Protein AF-0000000067833254 (afdb_homodimer)

InterPro domains:
  IPR017791 Urea amidolyase associated protein 2 [TIGR03424] (8-202)
  IPR018959 Domain of unknown function DUF1989 [PF09347] (12-177)

Foldseek 3Di:
DPLDKDWPDKDKFFFQAKDKDKAAAFKKKKKFQAAALWKKWKWKAFDVHRLKTFDQVLQCVVVVHQWDAAQGFTATPVGDGFKGWHHWPQGTWGQPPFWFDQVVCCVVPNDVSNPPRTLLVNQQVVCVVVVDHSVSDDGTIIPQWDWDADPVGDTDGATGRTHRGTMIMIHGNHIMMMIIRRGNDLPHNSRPSDRGMMMMIMIGRD/DPLDKDWPDKDKFFFQAKDKDKAAAFKKKKKFQAAALWKKWKWKAFPVHRLKTFDQVLQCVVVVHQWDAAQGFGATPVGDGFKGWHHWPQGTWGQPPFWFDQVVCCVVPNDVSNPPRTLLVNQQVVCVVVVDHSVSDDGTIIGQWDWDADPVGDTDGATGRTHRGTMIMIHGNHIMMMIIRRGNDLPHNSRPSDRGMMMMIMIGRD

Sequence (412 aa):
MTDTVTTLFDAIVPAQAPFSTLVRAGHTIRIEDSHGCQAVDTLFYRADDLGERYSSQDTVRAQGAAYVTTGTRVMSNEGRVMLTVTADSCGRHDTSAGACSCESNTVRFGHATKYLHACRENFALEVAKYGLSKRDIVPNINFFMNVPIEQDGGLAIVDGVSSPGDYVELRAEMDVICVISNCPQINNPCNGFNPTPIRVTVRGEAMTDTVTTLFDAIVPAQAPFSTLVRAGHTIRIEDSHGCQAVDTLFYRADDLGERYSSQDTVRAQGAAYVTTGTRVMSNEGRVMLTVTADSCGRHDTSAGACSCESNTVRFGHATKYLHACRENFALEVAKYGLSKRDIVPNINFFMNVPIEQDGGLAIVDGVSSPGDYVELRAEMDVICVISNCPQINNPCNGFNPTPIRVTVRGEA

Structure (mmCIF, N/CA/C/O backbone):
data_AF-0000000067833254-model_v1
#
loop_
_entity.id
_entity.type
_entity.pdbx_description
1 polymer 'DUF1989 domain-containing protein'
#
loop_
_atom_site.group_PDB
_atom_site.id
_atom_site.type_symbol
_atom_site.label_atom_id
_atom_site.label_alt_id
_atom_site.label_comp_id
_atom_site.label_asym_id
_atom_site.label_entity_id
_atom_site.label_seq_id
_atom_site.pdbx_PDB_ins_code
_atom_site.Cartn_x
_atom_site.Cartn_y
_atom_site.Cartn_z
_atom_site.occupancy
_atom_site.B_iso_or_equiv
_atom_site.auth_seq_id
_atom_site.auth_comp_id
_atom_site.auth_asym_id
_atom_site.auth_atom_id
_atom_site.pdbx_PDB_model_num
ATOM 1 N N . MET A 1 1 ? 21.641 36.625 7.879 1 38.12 1 MET A N 1
ATOM 2 C CA . MET A 1 1 ? 20.25 36.812 7.492 1 38.12 1 MET A CA 1
ATOM 3 C C . MET A 1 1 ? 19.344 35.781 8.156 1 38.12 1 MET A C 1
ATOM 5 O O . MET A 1 1 ? 19.516 34.562 7.965 1 38.12 1 MET A O 1
ATOM 9 N N . THR A 1 2 ? 18.875 36 9.289 1 45.88 2 THR A N 1
ATOM 10 C CA . THR A 1 2 ? 18.094 35.062 10.109 1 45.88 2 THR A CA 1
ATOM 11 C C . THR A 1 2 ? 16.938 34.469 9.312 1 45.88 2 THR A C 1
ATOM 13 O O . THR A 1 2 ? 16.094 35.219 8.805 1 45.88 2 THR A O 1
ATOM 16 N N . ASP A 1 3 ? 17.141 33.531 8.461 1 54.16 3 ASP A N 1
ATOM 17 C CA . ASP A 1 3 ? 16.109 32.875 7.641 1 54.16 3 ASP A CA 1
ATOM 18 C C . ASP A 1 3 ? 14.812 32.719 8.422 1 54.16 3 ASP A C 1
ATOM 20 O O . ASP A 1 3 ? 14.742 31.938 9.375 1 54.16 3 ASP A O 1
ATOM 24 N N . THR A 1 4 ? 14.008 33.844 8.625 1 73.38 4 THR A N 1
ATOM 25 C CA . THR A 1 4 ? 12.781 33.875 9.414 1 73.38 4 THR A CA 1
ATOM 26 C C . THR A 1 4 ? 11.727 32.938 8.828 1 73.38 4 THR A C 1
ATOM 28 O O . THR A 1 4 ? 11.352 33.094 7.66 1 73.38 4 THR A O 1
ATOM 31 N N . VAL A 1 5 ? 11.414 31.875 9.43 1 79.88 5 VAL A N 1
ATOM 32 C CA . VAL A 1 5 ? 10.344 30.953 9.07 1 79.88 5 VAL A CA 1
ATOM 33 C C . VAL A 1 5 ? 8.984 31.609 9.312 1 79.88 5 VAL A C 1
ATOM 35 O O . VAL A 1 5 ? 8.727 32.125 10.398 1 79.88 5 VAL A O 1
ATOM 38 N N . THR A 1 6 ? 8.227 31.875 8.18 1 88.19 6 THR A N 1
ATOM 39 C CA . THR A 1 6 ? 6.898 32.469 8.289 1 88.19 6 THR A CA 1
ATOM 40 C C . THR A 1 6 ? 5.824 31.438 7.902 1 88.19 6 THR A C 1
ATOM 42 O O . THR A 1 6 ? 6.098 30.5 7.16 1 88.19 6 THR A O 1
ATOM 45 N N . THR A 1 7 ? 4.695 31.703 8.477 1 90.5 7 THR A N 1
ATOM 46 C CA . THR A 1 7 ? 3.539 30.906 8.078 1 90.5 7 THR A CA 1
ATOM 47 C C . THR A 1 7 ? 3.031 31.344 6.707 1 90.5 7 THR A C 1
ATOM 49 O O . THR A 1 7 ? 2.691 32.5 6.508 1 90.5 7 THR A O 1
ATOM 52 N N . LEU A 1 8 ? 3.008 30.484 5.805 1 89.69 8 LEU A N 1
ATOM 53 C CA . LEU A 1 8 ? 2.607 30.766 4.434 1 89.69 8 LEU A CA 1
ATOM 54 C C . LEU A 1 8 ? 1.142 30.406 4.207 1 89.69 8 LEU A C 1
ATOM 56 O O . LEU A 1 8 ? 0.483 30.984 3.34 1 89.69 8 LEU A O 1
ATOM 60 N N . PHE A 1 9 ? 0.719 29.484 4.934 1 89.69 9 PHE A N 1
ATOM 61 C CA . PHE A 1 9 ? -0.631 28.953 4.797 1 89.69 9 PHE A CA 1
ATOM 62 C C . PHE A 1 9 ? -1.157 28.453 6.133 1 89.69 9 PHE A C 1
ATOM 64 O O . PHE A 1 9 ? -0.408 27.875 6.926 1 89.69 9 PHE A O 1
ATOM 71 N N . ASP A 1 10 ? -2.434 28.75 6.551 1 96.38 10 ASP A N 1
ATOM 72 C CA . ASP A 1 10 ? -3.107 28.344 7.777 1 96.38 10 ASP A CA 1
ATOM 73 C C . ASP A 1 10 ? -4.594 28.094 7.531 1 96.38 10 ASP A C 1
ATOM 75 O O . ASP A 1 10 ? -5.348 29.031 7.258 1 96.38 10 ASP A O 1
ATOM 79 N N . ALA A 1 11 ? -5 26.875 7.617 1 97.25 11 ALA A N 1
ATOM 80 C CA . ALA A 1 11 ? -6.383 26.547 7.273 1 97.25 11 ALA A CA 1
ATOM 81 C C . ALA A 1 11 ? -6.977 25.562 8.273 1 97.25 11 ALA A C 1
ATOM 83 O O . ALA A 1 11 ? -6.277 24.672 8.773 1 97.25 11 ALA A O 1
ATOM 84 N N . ILE A 1 12 ? -8.242 25.719 8.562 1 98.12 12 ILE A N 1
ATOM 85 C CA . ILE A 1 12 ? -9.031 24.703 9.234 1 98.12 12 ILE A CA 1
ATOM 86 C C . ILE A 1 12 ? -9.711 23.812 8.195 1 98.12 12 ILE A C 1
ATOM 88 O O . ILE A 1 12 ? -10.383 24.312 7.285 1 98.12 12 ILE A O 1
ATOM 92 N N . VAL A 1 13 ? -9.438 22.578 8.227 1 97.69 13 VAL A N 1
ATOM 93 C CA . VAL A 1 13 ? -10.125 21.609 7.379 1 97.69 13 VAL A CA 1
ATOM 94 C C . VAL A 1 13 ? -11.312 21.016 8.133 1 97.69 13 VAL A C 1
ATOM 96 O O . VAL A 1 13 ? -11.133 20.328 9.141 1 97.69 13 VAL A O 1
ATOM 99 N N . PRO A 1 14 ? -12.555 21.266 7.699 1 96.5 14 PRO A N 1
ATOM 100 C CA . PRO A 1 14 ? -13.719 20.75 8.422 1 96.5 14 PRO A CA 1
ATOM 101 C C . PRO A 1 14 ? -13.727 19.234 8.516 1 96.5 14 PRO A C 1
ATOM 103 O O . PRO A 1 14 ? -13.078 18.547 7.715 1 96.5 14 PRO A O 1
ATOM 106 N N . ALA A 1 15 ? -14.484 18.781 9.539 1 93.5 15 ALA A N 1
ATOM 107 C CA . ALA A 1 15 ? -14.727 17.344 9.609 1 93.5 15 ALA A CA 1
ATOM 108 C C . ALA A 1 15 ? -15.289 16.812 8.289 1 93.5 15 ALA A C 1
ATOM 110 O O . ALA A 1 15 ? -16.109 17.469 7.656 1 93.5 15 ALA A O 1
ATOM 111 N N . GLN A 1 16 ? -14.75 15.633 7.867 1 91.88 16 GLN A N 1
ATOM 112 C CA . GLN A 1 16 ? -15.281 14.852 6.754 1 91.88 16 GLN A CA 1
ATOM 113 C C . GLN A 1 16 ? -14.945 15.5 5.414 1 91.88 16 GLN A C 1
ATOM 115 O O . GLN A 1 16 ? -15.383 15.023 4.363 1 91.88 16 GLN A O 1
ATOM 120 N N . ALA A 1 17 ? -14.18 16.531 5.406 1 94.81 17 ALA A N 1
ATOM 121 C CA . ALA A 1 17 ? -13.961 17.297 4.184 1 94.81 17 ALA A CA 1
ATOM 122 C C . ALA A 1 17 ? -12.648 16.906 3.518 1 94.81 17 ALA A C 1
ATOM 124 O O . ALA A 1 17 ? -11.672 16.578 4.199 1 94.81 17 ALA A O 1
ATOM 125 N N . PRO A 1 18 ? -12.625 16.922 2.195 1 96.75 18 PRO A N 1
ATOM 126 C CA . PRO A 1 18 ? -11.352 16.844 1.469 1 96.75 18 PRO A CA 1
ATOM 127 C C . PRO A 1 18 ? -10.562 18.141 1.517 1 96.75 18 PRO A C 1
ATOM 129 O O . PRO A 1 18 ? -11.148 19.219 1.713 1 96.75 18 PRO A O 1
ATOM 132 N N . PHE A 1 19 ? -9.305 18.094 1.378 1 97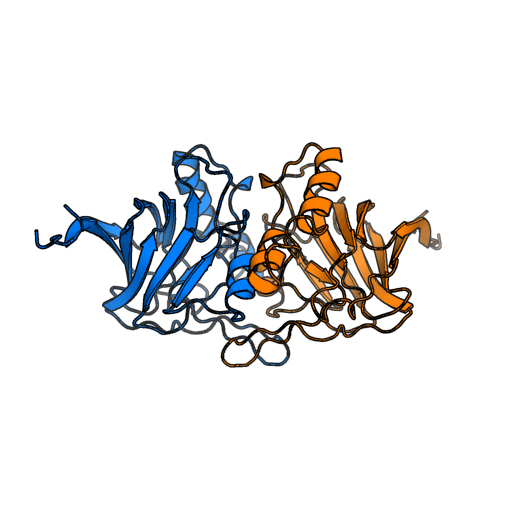.62 19 PHE A N 1
ATOM 133 C CA . PHE A 1 19 ? -8.414 19.25 1.37 1 97.62 19 PHE A CA 1
ATOM 134 C C . PHE A 1 19 ? -7.129 18.938 0.622 1 97.62 19 PHE A C 1
ATOM 136 O O . PHE A 1 19 ? -6.664 17.797 0.619 1 97.62 19 PHE A O 1
ATOM 143 N N . SER A 1 20 ? -6.566 19.938 -0.093 1 98.62 20 SER A N 1
ATOM 144 C CA . SER A 1 20 ? -5.242 19.766 -0.687 1 98.62 20 SER A CA 1
ATOM 145 C C . SER A 1 20 ? -4.492 21.094 -0.736 1 98.62 20 SER A C 1
ATOM 147 O O . SER A 1 20 ? -5.105 22.172 -0.733 1 98.62 20 SER A O 1
ATOM 149 N N . THR A 1 21 ? -3.23 21.047 -0.722 1 98.44 21 THR A N 1
ATOM 150 C CA . THR A 1 21 ? -2.395 22.234 -0.842 1 98.44 21 THR A CA 1
ATOM 151 C C . THR A 1 21 ? -1.028 21.875 -1.422 1 98.44 21 THR A C 1
ATOM 153 O O . THR A 1 21 ? -0.592 20.734 -1.335 1 98.44 21 THR A O 1
ATOM 156 N N . LEU A 1 22 ? -0.414 22.828 -2.023 1 98.19 22 LEU A N 1
ATOM 157 C CA . LEU A 1 22 ? 0.976 22.719 -2.455 1 98.19 22 LEU A CA 1
ATOM 158 C C . LEU A 1 22 ? 1.927 22.984 -1.292 1 98.19 22 LEU A C 1
ATOM 160 O O . LEU A 1 22 ? 1.729 23.922 -0.52 1 98.19 22 LEU A O 1
ATOM 164 N N . VAL A 1 23 ? 2.881 22.125 -1.097 1 98.44 23 VAL A N 1
ATOM 165 C CA . VAL A 1 23 ? 3.99 22.328 -0.172 1 98.44 23 VAL A CA 1
ATOM 166 C C . VAL A 1 23 ? 5.309 22.375 -0.945 1 98.44 23 VAL A C 1
ATOM 168 O O . VAL A 1 23 ? 5.746 21.359 -1.49 1 98.44 23 VAL A O 1
ATOM 171 N N . ARG A 1 24 ? 5.977 23.453 -0.924 1 97.94 24 ARG A N 1
ATOM 172 C CA . ARG A 1 24 ? 7.199 23.625 -1.702 1 97.94 24 ARG A CA 1
ATOM 173 C C . ARG A 1 24 ? 8.391 23 -0.992 1 97.94 24 ARG A C 1
ATOM 175 O O . ARG A 1 24 ? 8.414 22.906 0.237 1 97.94 24 ARG A O 1
ATOM 182 N N . ALA A 1 25 ? 9.344 22.609 -1.842 1 98.31 25 ALA A N 1
ATOM 183 C CA . ALA A 1 25 ? 10.586 22.078 -1.285 1 98.31 25 ALA A CA 1
ATOM 184 C C . ALA A 1 25 ? 11.164 23.016 -0.234 1 98.31 25 ALA A C 1
ATOM 186 O O . ALA A 1 25 ? 11.219 24.234 -0.443 1 98.31 25 ALA A O 1
ATOM 187 N N . GLY A 1 26 ? 11.508 22.438 0.855 1 97.94 26 GLY A N 1
ATOM 188 C CA . GLY A 1 26 ? 12.078 23.234 1.934 1 97.94 26 GLY A CA 1
ATOM 189 C C . GLY A 1 26 ? 11.047 23.719 2.928 1 97.94 26 GLY A C 1
ATOM 190 O O . GLY A 1 26 ? 11.391 24.125 4.039 1 97.94 26 GLY A O 1
ATOM 191 N N . HIS A 1 27 ? 9.758 23.797 2.588 1 98.25 27 HIS A N 1
ATOM 192 C CA . HIS A 1 27 ? 8.695 24.203 3.494 1 98.25 27 HIS A CA 1
ATOM 193 C C . HIS A 1 27 ? 8.25 23.047 4.387 1 98.25 27 HIS A C 1
ATOM 195 O O . HIS A 1 27 ? 8.5 21.891 4.074 1 98.25 27 HIS A O 1
ATOM 201 N N . THR A 1 28 ? 7.691 23.344 5.527 1 98.56 28 THR A N 1
ATOM 202 C CA . THR A 1 28 ? 7.184 22.375 6.484 1 98.56 28 THR A CA 1
ATOM 203 C C . THR A 1 28 ? 5.664 22.453 6.586 1 98.56 28 THR A C 1
ATOM 205 O O . THR A 1 28 ? 5.105 23.531 6.777 1 98.56 28 THR A O 1
ATOM 208 N N . ILE A 1 29 ? 5.027 21.375 6.402 1 98.75 29 ILE A N 1
ATOM 209 C CA . ILE A 1 29 ? 3.594 21.281 6.648 1 98.75 29 ILE A CA 1
ATOM 210 C C . ILE A 1 29 ? 3.348 20.672 8.023 1 98.75 29 ILE A C 1
ATOM 212 O O . ILE A 1 29 ? 4.023 19.719 8.422 1 98.75 29 ILE A O 1
ATOM 216 N N . ARG A 1 30 ? 2.432 21.25 8.781 1 98.69 30 ARG A N 1
ATOM 217 C CA . ARG A 1 30 ? 1.967 20.719 10.055 1 98.69 30 ARG A CA 1
ATOM 218 C C . ARG A 1 30 ? 0.499 20.312 9.977 1 98.69 30 ARG A C 1
ATOM 220 O O . ARG A 1 30 ? -0.34 21.094 9.508 1 98.69 30 ARG A O 1
ATOM 227 N N . ILE A 1 31 ? 0.215 19.141 10.273 1 98.69 31 ILE A N 1
ATOM 228 C CA . ILE A 1 31 ? -1.146 18.641 10.461 1 98.69 31 ILE A CA 1
ATOM 229 C C . ILE A 1 31 ? -1.436 18.5 11.953 1 98.69 31 ILE A C 1
ATOM 231 O O . ILE A 1 31 ? -0.764 17.734 12.648 1 98.69 31 ILE A O 1
ATOM 235 N N . GLU A 1 32 ? -2.402 19.188 12.43 1 98.31 32 GLU A N 1
ATOM 236 C CA . GLU A 1 32 ? -2.725 19.219 13.852 1 98.31 32 GLU A CA 1
ATOM 237 C C . GLU A 1 32 ? -4.125 18.672 14.125 1 98.31 32 GLU A C 1
ATOM 239 O O . GLU A 1 32 ? -5.094 19.109 13.492 1 98.31 32 GLU A O 1
ATOM 244 N N . ASP A 1 33 ? -4.219 17.719 14.961 1 96.81 33 ASP A N 1
ATOM 245 C CA . ASP A 1 33 ? -5.504 17.234 15.453 1 96.81 33 ASP A CA 1
ATOM 246 C C . ASP A 1 33 ? -6.035 18.125 16.562 1 96.81 33 ASP A C 1
ATOM 248 O O . ASP A 1 33 ? -5.715 17.922 17.734 1 96.81 33 ASP A O 1
ATOM 252 N N . SER A 1 34 ? -6.957 18.953 16.234 1 96.25 34 SER A N 1
ATOM 253 C CA . SER A 1 34 ? -7.371 20.062 17.109 1 96.25 34 SER A CA 1
ATOM 254 C C . SER A 1 34 ? -8.18 19.547 18.297 1 96.25 34 SER A C 1
ATOM 256 O O . SER A 1 34 ? -8.117 20.109 19.391 1 96.25 34 SER A O 1
ATOM 258 N N . HIS A 1 35 ? -8.844 18.422 18.156 1 94.44 35 HIS A N 1
ATOM 259 C CA . HIS A 1 35 ? -9.797 18 19.172 1 94.44 35 HIS A CA 1
ATOM 260 C C . HIS A 1 35 ? -9.477 16.594 19.688 1 94.44 35 HIS A C 1
ATOM 262 O O . HIS A 1 35 ? -10.133 16.109 20.609 1 94.44 35 HIS A O 1
ATOM 268 N N . GLY A 1 36 ? -8.531 15.992 19.125 1 92.56 36 GLY A N 1
ATOM 269 C CA . GLY A 1 36 ? -8.125 14.664 19.562 1 92.56 36 GLY A CA 1
ATOM 270 C C . GLY A 1 36 ? -8.891 13.547 18.875 1 92.56 36 GLY A C 1
ATOM 271 O O . GLY A 1 36 ? -10.07 13.703 18.547 1 92.56 36 GLY A O 1
ATOM 272 N N . CYS A 1 37 ? -8.18 12.445 18.594 1 90.62 37 CYS A N 1
ATOM 273 C CA . CYS A 1 37 ? -8.719 11.188 18.094 1 90.62 37 CYS A CA 1
ATOM 274 C C . CYS A 1 37 ? -9.258 11.352 16.688 1 90.62 37 CYS A C 1
ATOM 276 O O . CYS A 1 37 ? -10.203 10.656 16.297 1 90.62 37 CYS A O 1
ATOM 278 N N . GLN A 1 38 ? -8.828 12.328 15.875 1 92.75 38 GLN A N 1
ATOM 279 C CA . GLN A 1 38 ? -9.227 12.508 14.484 1 92.75 38 GLN A CA 1
ATOM 280 C C . GLN A 1 38 ? -8.211 11.891 13.531 1 92.75 38 GLN A C 1
ATOM 282 O O . GLN A 1 38 ? -7.078 12.375 13.43 1 92.75 38 GLN A O 1
ATOM 287 N N . ALA A 1 39 ? -8.633 10.828 12.867 1 93.5 39 ALA A N 1
ATOM 288 C CA . ALA A 1 39 ? -7.777 10.25 11.836 1 93.5 39 ALA A CA 1
ATOM 289 C C . ALA A 1 39 ? -7.738 11.133 10.594 1 93.5 39 ALA A C 1
ATOM 291 O O . ALA A 1 39 ? -8.773 11.641 10.156 1 93.5 39 ALA A O 1
ATOM 292 N N . VAL A 1 40 ? -6.551 11.305 10.047 1 96 40 VAL A N 1
ATOM 293 C CA . VAL A 1 40 ? -6.352 12.141 8.867 1 96 40 VAL A CA 1
ATOM 294 C C . VAL A 1 40 ? -5.664 11.328 7.77 1 96 40 VAL A C 1
ATOM 296 O O . VAL A 1 40 ? -4.453 11.109 7.82 1 96 40 VAL A O 1
ATOM 299 N N . ASP A 1 41 ? -6.457 10.883 6.762 1 96.62 41 ASP A N 1
ATOM 300 C CA . ASP A 1 41 ? -5.902 10.164 5.617 1 96.62 41 ASP A CA 1
ATOM 301 C C . ASP A 1 41 ? -5.172 11.117 4.676 1 96.62 41 ASP A C 1
ATOM 303 O O . ASP A 1 41 ? -5.719 12.148 4.285 1 96.62 41 ASP A O 1
ATOM 307 N N . THR A 1 42 ? -3.939 10.727 4.258 1 98.31 42 THR A N 1
ATOM 308 C CA . THR A 1 42 ? -3.125 11.703 3.543 1 98.31 42 THR A CA 1
ATOM 309 C C . THR A 1 42 ? -2.371 11.039 2.395 1 98.31 42 THR A C 1
ATOM 311 O O . THR A 1 42 ? -1.812 9.953 2.555 1 98.31 42 THR A O 1
ATOM 314 N N . LEU A 1 43 ? -2.375 11.656 1.287 1 98.31 43 LEU A N 1
ATOM 315 C CA . LEU A 1 43 ? -1.616 11.289 0.095 1 98.31 43 LEU A CA 1
ATOM 316 C C . LEU A 1 43 ? -0.653 12.406 -0.297 1 98.31 43 LEU A C 1
ATOM 318 O O . LEU A 1 43 ? -0.913 13.578 -0.024 1 98.31 43 LEU A O 1
ATOM 322 N N . PHE A 1 44 ? 0.428 12.039 -0.975 1 98.81 44 PHE A N 1
ATOM 323 C CA . PHE A 1 44 ? 1.394 13 -1.496 1 98.81 44 PHE A CA 1
ATOM 324 C C . PHE A 1 44 ? 1.734 12.695 -2.949 1 98.81 44 PHE A C 1
ATOM 326 O O . PHE A 1 44 ? 1.969 11.539 -3.305 1 98.81 44 PHE A O 1
ATOM 333 N N . TYR A 1 45 ? 1.736 13.703 -3.764 1 98.62 45 TYR A N 1
ATOM 334 C CA . TYR A 1 45 ? 2.139 13.641 -5.164 1 98.62 45 TYR A CA 1
ATOM 335 C C . TYR A 1 45 ? 3.225 14.672 -5.461 1 98.62 45 TYR A C 1
ATOM 337 O O . TYR A 1 45 ? 3.176 15.797 -4.961 1 98.62 45 TYR A O 1
ATOM 345 N N . ARG A 1 46 ? 4.164 14.25 -6.27 1 98.62 46 ARG A N 1
ATOM 346 C CA . ARG A 1 46 ? 5.078 15.281 -6.758 1 98.62 46 ARG A CA 1
ATOM 347 C C . ARG A 1 46 ? 4.332 16.328 -7.574 1 98.62 46 ARG A C 1
ATOM 349 O O . ARG A 1 46 ? 3.523 15.992 -8.438 1 98.62 46 ARG A O 1
ATOM 356 N N . ALA A 1 47 ? 4.625 17.562 -7.367 1 98.44 47 ALA A N 1
ATOM 357 C CA . ALA A 1 47 ? 3.805 18.641 -7.906 1 98.44 47 ALA A CA 1
ATOM 358 C C . ALA A 1 47 ? 3.969 18.766 -9.422 1 98.44 47 ALA A C 1
ATOM 360 O O . ALA A 1 47 ? 3.006 19.047 -10.133 1 98.44 47 ALA A O 1
ATOM 361 N N . ASP A 1 48 ? 5.164 18.578 -9.977 1 97.75 48 ASP A N 1
ATOM 362 C CA . ASP A 1 48 ? 5.395 18.812 -11.398 1 97.75 48 ASP A CA 1
ATOM 363 C C . ASP A 1 48 ? 5.305 17.516 -12.195 1 97.75 48 ASP A C 1
ATOM 365 O O . ASP A 1 48 ? 5.5 17.516 -13.414 1 97.75 48 ASP A O 1
ATOM 369 N N . ASP A 1 49 ? 5.105 16.422 -11.594 1 97.25 49 ASP A N 1
ATOM 370 C CA . ASP A 1 49 ? 4.867 15.109 -12.188 1 97.25 49 ASP A CA 1
ATOM 371 C C . ASP A 1 49 ? 4.023 14.234 -11.258 1 97.25 49 ASP A C 1
ATOM 373 O O . ASP A 1 49 ? 4.566 13.453 -10.477 1 97.25 49 ASP A O 1
ATOM 377 N N . LEU A 1 50 ? 2.766 14.211 -11.477 1 96.56 50 LEU A N 1
ATOM 378 C CA . LEU A 1 50 ? 1.832 13.617 -10.523 1 96.56 50 LEU A CA 1
ATOM 379 C C . LEU A 1 50 ? 1.87 12.094 -10.609 1 96.56 50 LEU A C 1
ATOM 381 O O . LEU A 1 50 ? 1.236 11.406 -9.805 1 96.56 50 LEU A O 1
ATOM 385 N N . GLY A 1 51 ? 2.652 11.602 -11.562 1 94.31 51 GLY A N 1
ATOM 386 C CA . GLY A 1 51 ? 2.893 10.172 -11.625 1 94.31 51 GLY A CA 1
ATOM 387 C C . GLY A 1 51 ? 3.814 9.68 -10.523 1 94.31 51 GLY A C 1
ATOM 388 O O . GLY A 1 51 ? 3.812 8.492 -10.195 1 94.31 51 GLY A O 1
ATOM 389 N N . GLU A 1 52 ? 4.68 10.5 -10.023 1 96.31 52 GLU A N 1
ATOM 390 C CA . GLU A 1 52 ? 5.488 10.18 -8.852 1 96.31 52 GLU A CA 1
ATOM 391 C C . GLU A 1 52 ? 4.746 10.523 -7.562 1 96.31 52 GLU A C 1
ATOM 393 O O . GLU A 1 52 ? 4.375 11.68 -7.344 1 96.31 52 GLU A O 1
ATOM 398 N N . ARG A 1 53 ? 4.512 9.523 -6.762 1 97.75 53 ARG A N 1
ATOM 399 C CA . ARG A 1 53 ? 3.66 9.695 -5.59 1 97.75 53 ARG A CA 1
ATOM 400 C C . ARG A 1 53 ? 4.137 8.812 -4.434 1 97.75 53 ARG A C 1
ATOM 402 O O . ARG A 1 53 ? 5.023 7.98 -4.609 1 97.75 53 ARG A O 1
ATOM 409 N N . TYR A 1 54 ? 3.584 9.109 -3.291 1 97.94 54 TYR A N 1
ATOM 410 C CA . TYR A 1 54 ? 3.893 8.375 -2.07 1 97.94 54 TYR A CA 1
ATOM 411 C C . TYR A 1 54 ? 3.762 6.871 -2.291 1 97.94 54 TYR A C 1
ATOM 413 O O . TYR A 1 54 ? 2.805 6.41 -2.918 1 97.94 54 TYR A O 1
ATOM 421 N N . SER A 1 55 ? 4.707 6.176 -1.789 1 96.88 55 SER A N 1
ATOM 422 C CA . SER A 1 55 ? 4.695 4.719 -1.766 1 96.88 55 SER A CA 1
ATOM 423 C C . SER A 1 55 ? 4.789 4.188 -0.339 1 96.88 55 SER A C 1
ATOM 425 O O . SER A 1 55 ? 5.836 4.293 0.302 1 96.88 55 SER A O 1
ATOM 427 N N . SER A 1 56 ? 3.707 3.566 0.108 1 96.88 56 SER A N 1
ATOM 428 C CA . SER A 1 56 ? 3.691 3.016 1.459 1 96.88 56 SER A CA 1
ATOM 429 C C . SER A 1 56 ? 4.762 1.942 1.63 1 96.88 56 SER A C 1
ATOM 431 O O . SER A 1 56 ? 5.504 1.949 2.615 1 96.88 56 SER A O 1
ATOM 433 N N . GLN A 1 57 ? 4.953 1.054 0.673 1 95.38 57 GLN A N 1
ATOM 434 C CA . GLN A 1 57 ? 5.879 -0.066 0.789 1 95.38 57 GLN A CA 1
ATOM 435 C C . GLN A 1 57 ? 7.328 0.411 0.73 1 95.38 57 GLN A C 1
ATOM 437 O O . GLN A 1 57 ? 8.18 -0.083 1.472 1 95.38 57 GLN A O 1
ATOM 442 N N . ASP A 1 58 ? 7.621 1.392 -0.153 1 94.69 58 ASP A N 1
ATOM 443 C CA . ASP A 1 58 ? 8.977 1.928 -0.185 1 94.69 58 ASP A CA 1
ATOM 444 C C . ASP A 1 58 ? 9.32 2.635 1.125 1 94.69 58 ASP A C 1
ATOM 446 O O . ASP A 1 58 ? 10.461 2.572 1.591 1 94.69 58 ASP A O 1
ATOM 450 N N . THR A 1 59 ? 8.344 3.301 1.698 1 96.94 59 THR A N 1
ATOM 451 C CA . THR A 1 59 ? 8.555 4.02 2.949 1 96.94 59 THR A CA 1
ATOM 452 C C . THR A 1 59 ? 8.852 3.049 4.09 1 96.94 59 THR A C 1
ATOM 454 O O . THR A 1 59 ? 9.844 3.199 4.797 1 96.94 59 THR A O 1
ATOM 457 N N . VAL A 1 60 ? 7.969 2.041 4.273 1 96 60 VAL A N 1
ATOM 458 C CA . VAL A 1 60 ? 8.117 1.126 5.398 1 96 60 VAL A CA 1
ATOM 459 C C . VAL A 1 60 ? 9.398 0.305 5.23 1 96 60 VAL A C 1
ATOM 461 O O . VAL A 1 60 ? 10.094 0.021 6.211 1 96 60 VAL A O 1
ATOM 464 N N . ARG A 1 61 ? 9.727 -0.032 4.055 1 91.75 61 ARG A N 1
ATOM 465 C CA . ARG A 1 61 ? 10.945 -0.789 3.793 1 91.75 61 ARG A CA 1
ATOM 466 C C . ARG A 1 61 ? 12.188 0.042 4.109 1 91.75 61 ARG A C 1
ATOM 468 O O . ARG A 1 61 ? 13.125 -0.45 4.734 1 91.75 61 ARG A O 1
ATOM 475 N N . ALA A 1 62 ? 12.211 1.273 3.652 1 92.62 62 ALA A N 1
ATOM 476 C CA . ALA A 1 62 ? 13.375 2.143 3.83 1 92.62 62 ALA A CA 1
ATOM 477 C C . ALA A 1 62 ? 13.688 2.348 5.309 1 92.62 62 ALA A C 1
ATOM 479 O O . ALA A 1 62 ? 14.852 2.422 5.699 1 92.62 62 ALA A O 1
ATOM 480 N N . GLN A 1 63 ? 12.656 2.443 6.113 1 94.75 63 GLN A N 1
ATOM 481 C CA . GLN A 1 63 ? 12.898 2.729 7.523 1 94.75 63 GLN A CA 1
ATOM 482 C C . GLN A 1 63 ? 12.938 1.442 8.344 1 94.75 63 GLN A C 1
ATOM 484 O O . GLN A 1 63 ? 13.359 1.452 9.5 1 94.75 63 GLN A O 1
ATOM 489 N N . GLY A 1 64 ? 12.414 0.323 7.754 1 94.31 64 GLY A N 1
ATOM 490 C CA . GLY A 1 64 ? 12.32 -0.909 8.523 1 94.31 64 GLY A CA 1
ATOM 491 C C . GLY A 1 64 ? 11.297 -0.834 9.648 1 94.31 64 GLY A C 1
ATOM 492 O O . GLY A 1 64 ? 11.531 -1.36 10.734 1 94.31 64 GLY A O 1
ATOM 493 N N . ALA A 1 65 ? 10.242 -0.123 9.391 1 95.31 65 ALA A N 1
ATOM 494 C CA . ALA A 1 65 ? 9.195 0.043 10.398 1 95.31 65 ALA A CA 1
ATOM 495 C C . ALA A 1 65 ? 7.836 0.264 9.742 1 95.31 65 ALA A C 1
ATOM 497 O O . ALA A 1 65 ? 7.73 0.972 8.742 1 95.31 65 ALA A O 1
ATOM 498 N N . ALA A 1 66 ? 6.82 -0.266 10.344 1 95.56 66 ALA A N 1
ATOM 499 C CA . ALA A 1 66 ? 5.473 -0.252 9.773 1 95.56 66 ALA A CA 1
ATOM 500 C C . ALA A 1 66 ? 4.793 1.095 10.008 1 95.56 66 ALA A C 1
ATOM 502 O O . ALA A 1 66 ? 3.773 1.397 9.391 1 95.56 66 ALA A O 1
ATOM 503 N N . TYR A 1 67 ? 5.301 1.921 10.984 1 96.88 67 TYR A N 1
ATOM 504 C CA . TYR A 1 67 ? 4.641 3.16 11.375 1 96.88 67 TYR A CA 1
ATOM 505 C C . TYR A 1 67 ? 5.492 4.371 11.023 1 96.88 67 TYR A C 1
ATOM 507 O O . TYR A 1 67 ? 6.723 4.277 10.961 1 96.88 67 TYR A O 1
ATOM 515 N N . VAL A 1 68 ? 4.805 5.477 10.773 1 97.75 68 VAL A N 1
ATOM 516 C CA . VAL A 1 68 ? 5.457 6.75 10.484 1 97.75 68 VAL A CA 1
ATOM 517 C C . VAL A 1 68 ? 5.617 7.551 11.773 1 97.75 68 VAL A C 1
ATOM 519 O O . VAL A 1 68 ? 4.699 7.613 12.594 1 97.75 68 VAL A O 1
ATOM 522 N N . THR A 1 69 ? 6.676 8.094 12 1 98.19 69 THR A N 1
ATOM 523 C CA . THR A 1 69 ? 6.969 8.977 13.125 1 98.19 69 THR A CA 1
ATOM 524 C C . THR A 1 69 ? 8.188 9.844 12.836 1 98.19 69 THR A C 1
ATOM 526 O O . THR A 1 69 ? 8.688 9.859 11.703 1 98.19 69 THR A O 1
ATOM 529 N N . THR A 1 70 ? 8.617 10.602 13.859 1 98.5 70 THR A N 1
ATOM 530 C CA . THR A 1 70 ? 9.758 11.484 13.68 1 98.5 70 THR A CA 1
ATOM 531 C C . THR A 1 70 ? 10.93 10.734 13.055 1 98.5 70 THR A C 1
ATOM 533 O O . THR A 1 70 ? 11.266 9.625 13.484 1 98.5 70 THR A O 1
ATOM 536 N N . GLY A 1 71 ? 11.539 11.305 12.023 1 98.38 71 GLY A N 1
ATOM 537 C CA . GLY A 1 71 ? 12.672 10.703 11.344 1 98.38 71 GLY A CA 1
ATOM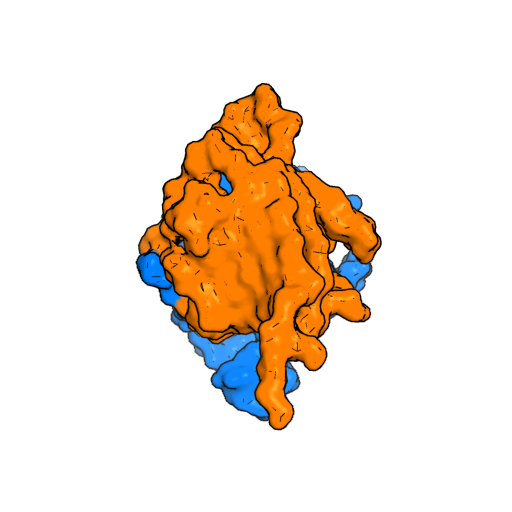 538 C C . GLY A 1 71 ? 12.289 9.922 10.109 1 98.38 71 GLY A C 1
ATOM 539 O O . GLY A 1 71 ? 13.133 9.648 9.25 1 98.38 71 GLY A O 1
ATOM 540 N N . THR A 1 72 ? 11.039 9.57 10 1 98.44 72 THR A N 1
ATOM 541 C CA . THR A 1 72 ? 10.586 8.828 8.828 1 98.44 72 THR A CA 1
ATOM 542 C C . THR A 1 72 ? 10.805 9.633 7.555 1 98.44 72 THR A C 1
ATOM 544 O O . THR A 1 72 ? 10.445 10.805 7.484 1 98.44 72 THR A O 1
ATOM 547 N N . ARG A 1 73 ? 11.445 9.039 6.613 1 98.69 73 ARG A N 1
ATOM 548 C CA . ARG A 1 73 ? 11.5 9.547 5.246 1 98.69 73 ARG A CA 1
ATOM 549 C C . ARG A 1 73 ? 10.352 8.984 4.414 1 98.69 73 ARG A C 1
ATOM 551 O O . ARG A 1 73 ? 10.297 7.777 4.148 1 98.69 73 ARG A O 1
ATOM 558 N N . VAL A 1 74 ? 9.406 9.812 4.066 1 98.75 74 VAL A N 1
ATOM 559 C CA . VAL A 1 74 ? 8.297 9.43 3.205 1 98.75 74 VAL A CA 1
ATOM 560 C C . VAL A 1 74 ? 8.781 9.281 1.766 1 98.75 74 VAL A C 1
ATOM 562 O O . VAL A 1 74 ? 9.188 10.258 1.135 1 98.75 74 VAL A O 1
ATOM 565 N N . MET A 1 75 ? 8.664 8.07 1.213 1 98.06 75 MET A N 1
ATOM 566 C CA . MET A 1 75 ? 9.273 7.734 -0.072 1 98.06 75 MET A CA 1
ATOM 567 C C . MET A 1 75 ? 8.234 7.773 -1.19 1 98.06 75 MET A C 1
ATOM 569 O O . MET A 1 75 ? 7.062 7.48 -0.963 1 98.06 75 MET A O 1
ATOM 573 N N . SER A 1 76 ? 8.766 8.109 -2.379 1 97.19 76 SER A N 1
ATOM 574 C CA . SER A 1 76 ? 7.941 8 -3.576 1 97.19 76 SER A CA 1
ATOM 575 C C . SER A 1 76 ? 8.109 6.641 -4.242 1 97.19 76 SER A C 1
ATOM 577 O O . SER A 1 76 ? 9.016 5.879 -3.898 1 97.19 76 SER A O 1
ATOM 579 N N . ASN A 1 77 ? 7.254 6.355 -5.207 1 93.62 77 ASN A N 1
ATOM 580 C CA . ASN A 1 77 ? 7.312 5.137 -6.008 1 93.62 77 ASN A CA 1
ATOM 581 C C . ASN A 1 77 ? 8.516 5.137 -6.941 1 93.62 77 ASN A C 1
ATOM 583 O O . ASN A 1 77 ? 8.773 4.148 -7.633 1 93.62 77 ASN A O 1
ATOM 587 N N . GLU A 1 78 ? 9.289 6.223 -6.969 1 92.75 78 GLU A N 1
ATOM 588 C CA . GLU A 1 78 ? 10.508 6.273 -7.77 1 92.75 78 GLU A CA 1
ATOM 589 C C . GLU A 1 78 ? 11.758 6.184 -6.891 1 92.75 78 GLU A C 1
ATOM 591 O O . GLU A 1 78 ? 12.875 6.395 -7.363 1 92.75 78 GLU A O 1
ATOM 596 N N . GLY A 1 79 ? 11.508 5.91 -5.633 1 92.25 79 GLY A N 1
ATOM 597 C CA . GLY A 1 79 ? 12.609 5.664 -4.719 1 92.25 79 GLY A CA 1
ATOM 598 C C . GLY A 1 79 ? 13.242 6.934 -4.184 1 92.25 79 GLY A C 1
ATOM 599 O O . GLY A 1 79 ? 14.367 6.914 -3.684 1 92.25 79 GLY A O 1
ATOM 600 N N . ARG A 1 80 ? 12.562 8.062 -4.309 1 96 80 ARG A N 1
ATOM 601 C CA . ARG A 1 80 ? 13.078 9.336 -3.812 1 96 80 ARG A CA 1
ATOM 602 C C . ARG A 1 80 ? 12.344 9.766 -2.549 1 96 80 ARG A C 1
ATOM 604 O O . ARG A 1 80 ? 11.18 9.414 -2.35 1 96 80 ARG A O 1
ATOM 611 N N . VAL A 1 81 ? 13.039 10.523 -1.712 1 98.44 81 VAL A N 1
ATOM 612 C CA . VAL A 1 81 ? 12.414 11.078 -0.519 1 98.44 81 VAL A CA 1
ATOM 613 C C . VAL A 1 81 ? 11.516 12.258 -0.906 1 98.44 81 VAL A C 1
ATOM 615 O O . VAL A 1 81 ? 11.984 13.234 -1.496 1 98.44 81 VAL A O 1
ATOM 618 N N . MET A 1 82 ? 10.266 12.203 -0.569 1 98.81 82 MET A N 1
ATOM 619 C CA . MET A 1 82 ? 9.336 13.297 -0.833 1 98.81 82 MET A CA 1
ATOM 620 C C . MET A 1 82 ? 9.281 14.258 0.347 1 98.81 82 MET A C 1
ATOM 622 O O . MET A 1 82 ? 9.352 15.477 0.164 1 98.81 82 MET A O 1
ATOM 626 N N . LEU A 1 83 ? 9.125 13.703 1.521 1 98.88 83 LEU A N 1
ATOM 627 C CA . LEU A 1 83 ? 9.039 14.445 2.773 1 98.88 83 LEU A CA 1
ATOM 628 C C . LEU A 1 83 ? 9.797 13.727 3.885 1 98.88 83 LEU A C 1
ATOM 630 O O . LEU A 1 83 ? 9.969 12.508 3.84 1 98.88 83 LEU A O 1
ATOM 634 N N . THR A 1 84 ? 10.195 14.453 4.859 1 98.88 84 THR A N 1
ATOM 635 C CA . THR A 1 84 ? 10.766 13.914 6.094 1 98.88 84 THR A CA 1
ATOM 636 C C . THR A 1 84 ? 9.969 14.383 7.305 1 98.88 84 THR A C 1
ATOM 638 O O . THR A 1 84 ? 9.711 15.586 7.461 1 98.88 84 THR A O 1
ATOM 641 N N . VAL A 1 85 ? 9.547 13.461 8.078 1 98.81 85 VAL A N 1
ATOM 642 C CA . VAL A 1 85 ? 8.875 13.844 9.312 1 98.81 85 VAL A CA 1
ATOM 643 C C . VAL A 1 85 ? 9.891 14.453 10.281 1 98.81 85 VAL A C 1
ATOM 645 O O . VAL A 1 85 ? 10.844 13.789 10.688 1 98.81 85 VAL A O 1
ATOM 648 N N . THR A 1 86 ? 9.641 15.641 10.719 1 98.69 86 THR A N 1
ATOM 649 C CA . THR A 1 86 ? 10.617 16.359 11.539 1 98.69 86 THR A CA 1
ATOM 650 C C . THR A 1 86 ? 10.141 16.453 12.984 1 98.69 86 THR A C 1
ATOM 652 O O . THR A 1 86 ? 10.945 16.656 13.891 1 98.69 86 THR A O 1
ATOM 655 N N . ALA A 1 87 ? 8.867 16.391 13.188 1 98.62 87 ALA A N 1
ATOM 656 C CA . ALA A 1 87 ? 8.297 16.438 14.531 1 98.62 87 ALA A CA 1
ATOM 657 C C . ALA A 1 87 ? 6.988 15.656 14.594 1 98.62 87 ALA A C 1
ATOM 659 O O . ALA A 1 87 ? 6.238 15.609 13.617 1 98.62 87 ALA A O 1
ATOM 660 N N . ASP A 1 88 ? 6.703 15.047 15.641 1 98.38 88 ASP A N 1
ATOM 661 C CA . ASP A 1 88 ? 5.527 14.227 15.914 1 98.38 88 ASP A CA 1
ATOM 662 C C . ASP A 1 88 ? 5.227 14.172 17.406 1 98.38 88 ASP A C 1
ATOM 664 O O . ASP A 1 88 ? 6.02 13.641 18.188 1 98.38 88 ASP A O 1
ATOM 668 N N . SER A 1 89 ? 4.07 14.648 17.812 1 97.81 89 SER A N 1
ATOM 669 C CA . SER A 1 89 ? 3.732 14.656 19.234 1 97.81 89 SER A CA 1
ATOM 670 C C . SER A 1 89 ? 2.902 13.43 19.609 1 97.81 89 SER A C 1
ATOM 672 O O . SER A 1 89 ? 2.547 13.25 20.781 1 97.81 89 SER A O 1
ATOM 674 N N . CYS A 1 90 ? 2.496 12.539 18.734 1 93.19 90 CYS A N 1
ATOM 675 C CA . CYS A 1 90 ? 1.688 11.352 18.969 1 93.19 90 CYS A CA 1
ATOM 676 C C . CYS A 1 90 ? 2.561 10.102 19.016 1 93.19 90 CYS A C 1
ATOM 678 O O . CYS A 1 90 ? 2.322 9.203 19.828 1 93.19 90 CYS A O 1
ATOM 680 N N . GLY A 1 91 ? 3.516 10 18.062 1 91.81 91 GLY A N 1
ATOM 681 C CA . GLY A 1 91 ? 4.523 8.953 18.141 1 91.81 91 GLY A CA 1
ATOM 682 C C . GLY A 1 91 ? 4.277 7.82 17.156 1 91.81 91 GLY A C 1
ATOM 683 O O . GLY A 1 91 ? 5.18 7.027 16.875 1 91.81 91 GLY A O 1
ATOM 684 N N . ARG A 1 92 ? 3.064 7.691 16.625 1 92.88 92 ARG A N 1
ATOM 685 C CA . ARG A 1 92 ? 2.811 6.594 15.695 1 92.88 92 ARG A CA 1
ATOM 686 C C . ARG A 1 92 ? 1.669 6.938 14.742 1 92.88 92 ARG A C 1
ATOM 688 O O . ARG A 1 92 ? 0.631 7.449 15.172 1 92.88 92 ARG A O 1
ATOM 695 N N . HIS A 1 93 ? 1.85 6.641 13.445 1 96.94 93 HIS A N 1
ATOM 696 C CA . HIS A 1 93 ? 0.835 6.848 12.414 1 96.94 93 HIS A CA 1
ATOM 697 C C . HIS A 1 93 ? 0.761 5.656 11.469 1 96.94 93 HIS A C 1
ATOM 699 O O . HIS A 1 93 ? 1.792 5.121 11.055 1 96.94 93 HIS A O 1
ATOM 705 N N . ASP A 1 94 ? -0.363 5.324 11.102 1 95.81 94 ASP A N 1
ATOM 706 C CA . ASP A 1 94 ? -0.644 4.066 10.414 1 95.81 94 ASP A CA 1
ATOM 707 C C . ASP A 1 94 ? -0.338 4.176 8.922 1 95.81 94 ASP A C 1
ATOM 709 O O . ASP A 1 94 ? -0.635 5.195 8.297 1 95.81 94 ASP A O 1
ATOM 713 N N . THR A 1 95 ? 0.221 3.066 8.336 1 96.88 95 THR A N 1
ATOM 714 C CA . THR A 1 95 ? 0.454 2.973 6.898 1 96.88 95 THR A CA 1
ATOM 715 C C . THR A 1 95 ? -0.336 1.814 6.297 1 96.88 95 THR A C 1
ATOM 717 O O . THR A 1 95 ? -0.259 1.562 5.09 1 96.88 95 THR A O 1
ATOM 720 N N . SER A 1 96 ? -1.15 1.091 7.09 1 93.88 96 SER A N 1
ATOM 721 C CA . SER A 1 96 ? -1.594 -0.231 6.656 1 93.88 96 SER A CA 1
ATOM 722 C C . SER A 1 96 ? -3.098 -0.256 6.41 1 93.88 96 SER A C 1
ATOM 724 O O . SER A 1 96 ? -3.57 -0.928 5.488 1 93.88 96 SER A O 1
ATOM 726 N N . ALA A 1 97 ? -3.857 0.42 7.141 1 89.06 97 ALA A N 1
ATOM 727 C CA . ALA A 1 97 ? -5.305 0.233 7.141 1 89.06 97 ALA A CA 1
ATOM 728 C C . ALA A 1 97 ? -5.957 0.992 5.988 1 89.06 97 ALA A C 1
ATOM 730 O O . ALA A 1 97 ? -7.027 0.61 5.512 1 89.06 97 ALA A O 1
ATOM 731 N N . GLY A 1 98 ? -5.355 2.047 5.523 1 88.56 98 GLY A N 1
ATOM 732 C CA . GLY A 1 98 ? -5.855 2.75 4.352 1 88.56 98 GLY A CA 1
ATOM 733 C C . GLY A 1 98 ? -7.078 3.6 4.645 1 88.56 98 GLY A C 1
ATOM 734 O O . GLY A 1 98 ? -7.352 3.924 5.801 1 88.56 98 GLY A O 1
ATOM 735 N N . ALA A 1 99 ? -7.707 4.043 3.562 1 81.19 99 ALA A N 1
ATOM 736 C CA . ALA A 1 99 ? -8.867 4.922 3.611 1 81.19 99 ALA A CA 1
ATOM 737 C C . ALA A 1 99 ? -10.156 4.121 3.744 1 81.19 99 ALA A C 1
ATOM 739 O O . ALA A 1 99 ? -10.312 3.068 3.119 1 81.19 99 ALA A O 1
ATOM 740 N N . CYS A 1 100 ? -10.977 4.613 4.566 1 70.81 100 CYS A N 1
ATOM 741 C CA . CYS A 1 100 ? -12.273 3.955 4.688 1 70.81 100 CYS A CA 1
ATOM 742 C C . CYS A 1 100 ? -13.109 4.148 3.424 1 70.81 100 CYS A C 1
ATOM 744 O O . CYS A 1 100 ? -12.992 5.172 2.75 1 70.81 100 CYS A O 1
ATOM 746 N N . SER A 1 101 ? -13.719 2.998 2.93 1 57.75 101 SER A N 1
ATOM 747 C CA . SER A 1 101 ? -14.609 3.061 1.778 1 57.75 101 SER A CA 1
ATOM 748 C C . SER A 1 101 ? -16.062 2.842 2.193 1 57.75 101 SER A C 1
ATOM 750 O O . SER A 1 101 ? -16.328 2.26 3.246 1 57.75 101 SER A O 1
ATOM 752 N N . CYS A 1 102 ? -16.938 3.516 1.44 1 45.09 102 CYS A N 1
ATOM 753 C CA . CYS A 1 102 ? -18.375 3.322 1.684 1 45.09 102 CYS A CA 1
ATOM 754 C C . CYS A 1 102 ? -18.719 1.841 1.737 1 45.09 102 CYS A C 1
ATOM 756 O O . CYS A 1 102 ? -19.516 1.417 2.568 1 45.09 102 CYS A O 1
ATOM 758 N N . GLU A 1 103 ? -18.172 1.177 0.745 1 43.69 103 GLU A N 1
ATOM 759 C CA . GLU A 1 103 ? -18.5 -0.238 0.627 1 43.69 103 GLU A CA 1
ATOM 760 C C . GLU A 1 103 ? -18.031 -1.022 1.849 1 43.69 103 GLU A C 1
ATOM 762 O O . GLU A 1 103 ? -18.75 -1.897 2.344 1 43.69 103 GLU A O 1
ATOM 767 N N . SER A 1 104 ? -16.844 -0.777 2.273 1 43.84 104 SER A N 1
ATOM 768 C CA . SER A 1 104 ? -16.359 -1.454 3.475 1 43.84 104 SER A CA 1
ATOM 769 C C . SER A 1 104 ? -17.266 -1.168 4.668 1 43.84 104 SER A C 1
ATOM 771 O O . SER A 1 104 ? -17.453 -2.025 5.535 1 43.84 104 SER A O 1
ATOM 773 N N . ASN A 1 105 ? -17.797 0.009 4.531 1 43.69 105 ASN A N 1
ATOM 774 C CA . ASN A 1 105 ? -18.719 0.403 5.598 1 43.69 105 ASN A CA 1
ATOM 775 C C . ASN A 1 105 ? -20.016 -0.406 5.559 1 43.69 105 ASN A C 1
ATOM 777 O O . ASN A 1 105 ? -20.562 -0.743 6.602 1 43.69 105 ASN A O 1
ATOM 781 N N . THR A 1 106 ? -20.438 -0.737 4.309 1 37.19 106 THR A N 1
ATOM 782 C CA . THR A 1 106 ? -21.672 -1.484 4.191 1 37.19 106 THR A CA 1
ATOM 783 C C . THR A 1 106 ? -21.5 -2.922 4.668 1 37.19 106 THR A C 1
ATOM 785 O O . THR A 1 106 ? -22.375 -3.479 5.332 1 37.19 106 THR A O 1
ATOM 788 N N . VAL A 1 107 ? -20.297 -3.514 4.207 1 40.56 107 VAL A N 1
ATOM 789 C CA . VAL A 1 107 ? -20.094 -4.922 4.543 1 40.56 107 VAL A CA 1
ATOM 790 C C . VAL A 1 107 ? -19.922 -5.07 6.051 1 40.56 107 VAL A C 1
ATOM 792 O O . VAL A 1 107 ? -20.391 -6.055 6.641 1 40.56 107 VAL A O 1
ATOM 795 N N . ARG A 1 108 ? -19.328 -4.047 6.547 1 43.56 108 ARG A N 1
ATOM 796 C CA . ARG A 1 108 ? -19 -4.176 7.961 1 43.56 108 ARG A CA 1
ATOM 797 C C . ARG A 1 108 ? -20.141 -3.654 8.836 1 43.56 108 ARG A C 1
ATOM 799 O O . ARG A 1 108 ? -20.359 -4.164 9.93 1 43.56 108 ARG A O 1
ATOM 806 N N . PHE A 1 109 ? -20.859 -2.633 8.266 1 44.94 109 PHE A N 1
ATOM 807 C CA . PHE A 1 109 ? -21.797 -1.979 9.188 1 44.94 109 PHE A CA 1
ATOM 808 C C . PHE A 1 109 ? -23.203 -1.988 8.625 1 44.94 109 PHE A C 1
ATOM 810 O O . PHE A 1 109 ? -24.125 -1.413 9.219 1 44.94 109 PHE A O 1
ATOM 817 N N . GLY A 1 110 ? -23.531 -2.744 7.512 1 42.41 110 GLY A N 1
ATOM 818 C CA . GLY A 1 110 ? -24.891 -2.912 7.004 1 42.41 110 GLY A CA 1
ATOM 819 C C . GLY A 1 110 ? -25.234 -1.924 5.91 1 42.41 110 GLY A C 1
ATOM 820 O O . GLY A 1 110 ? -24.484 -0.988 5.645 1 42.41 110 GLY A O 1
ATOM 821 N N . HIS A 1 111 ? -26.359 -2.232 4.93 1 43.5 111 HIS A N 1
ATOM 822 C CA . HIS A 1 111 ? -26.875 -1.585 3.727 1 43.5 111 HIS A CA 1
ATOM 823 C C . HIS A 1 111 ? -27.156 -0.105 3.973 1 43.5 111 HIS A C 1
ATOM 825 O O . HIS A 1 111 ? -27.031 0.713 3.059 1 43.5 111 HIS A O 1
ATOM 831 N N . ALA A 1 112 ? -27.734 0.245 4.938 1 40 112 ALA A N 1
ATOM 832 C CA . ALA A 1 112 ? -28.156 1.624 5.18 1 40 112 ALA A CA 1
ATOM 833 C C . ALA A 1 112 ? -26.969 2.582 5.086 1 40 112 ALA A C 1
ATOM 835 O O . ALA A 1 112 ? -27.156 3.799 5.016 1 40 112 ALA A O 1
ATOM 836 N N . THR A 1 113 ? -25.828 2.104 5.105 1 40 113 THR A N 1
ATOM 837 C CA . THR A 1 113 ? -24.641 2.955 5.199 1 40 113 THR A CA 1
ATOM 838 C C . THR A 1 113 ? -23.953 3.084 3.84 1 40 113 THR A C 1
ATOM 840 O O . THR A 1 113 ? -22.781 3.459 3.76 1 40 113 THR A O 1
ATOM 843 N N . LYS A 1 114 ? -24.547 2.631 2.795 1 42.19 114 LYS A N 1
ATOM 844 C CA . LYS A 1 114 ? -24.109 2.682 1.401 1 42.19 114 LYS A CA 1
ATOM 845 C C . LYS A 1 114 ? -23.672 4.09 1.014 1 42.19 114 LYS A C 1
ATOM 847 O O . LYS A 1 114 ? -22.812 4.262 0.14 1 42.19 114 LYS A O 1
ATOM 852 N N . TYR A 1 115 ? -24.391 5.039 1.548 1 40.22 115 TYR A N 1
ATOM 853 C CA . TYR A 1 115 ? -24.203 6.426 1.133 1 40.22 115 TYR A CA 1
ATOM 854 C C . TYR A 1 115 ? -23.203 7.133 2.041 1 40.22 115 TYR A C 1
ATOM 856 O O . TYR A 1 115 ? -23.172 8.367 2.109 1 40.22 115 TYR A O 1
ATOM 864 N N . LEU A 1 116 ? -22.578 6.34 2.979 1 48.94 116 LEU A N 1
ATOM 865 C CA . LEU A 1 116 ? -21.828 7.145 3.934 1 48.94 116 LEU A CA 1
ATOM 866 C C . LEU A 1 116 ? -20.516 7.625 3.324 1 48.94 116 LEU A C 1
ATOM 868 O O . LEU A 1 116 ? -19.875 6.898 2.559 1 48.94 116 LEU A O 1
ATOM 872 N N . HIS A 1 117 ? -20.312 8.953 3.402 1 57.12 117 HIS A N 1
ATOM 873 C CA . HIS A 1 117 ? -19.125 9.703 3.025 1 57.12 117 HIS A CA 1
ATOM 874 C C . HIS A 1 117 ? -17.844 8.977 3.445 1 57.12 117 HIS A C 1
ATOM 876 O O . HIS A 1 117 ? -17.703 8.586 4.609 1 57.12 117 HIS A O 1
ATOM 882 N N . ALA A 1 118 ? -17.188 8.453 2.432 1 76.88 118 ALA A N 1
ATOM 883 C CA . ALA A 1 118 ? -15.984 7.668 2.715 1 76.88 118 ALA A CA 1
ATOM 884 C C . ALA A 1 118 ? -14.727 8.414 2.279 1 76.88 118 ALA A C 1
ATOM 886 O O . ALA A 1 118 ? -14.789 9.344 1.475 1 76.88 118 ALA A O 1
ATOM 887 N N . CYS A 1 119 ? -13.734 8.18 3 1 85.81 119 CYS A N 1
ATOM 888 C CA . CYS A 1 119 ? -12.445 8.789 2.715 1 85.81 119 CYS A CA 1
ATOM 889 C C . CYS A 1 119 ? -12.086 8.648 1.24 1 85.81 119 CYS A C 1
ATOM 891 O O . CYS A 1 119 ? -11.516 9.562 0.646 1 85.81 119 CYS A O 1
ATOM 893 N N . ARG A 1 120 ? -12.43 7.645 0.646 1 87.25 120 ARG A N 1
ATOM 894 C CA . ARG A 1 120 ? -12.086 7.422 -0.755 1 87.25 120 ARG A CA 1
ATOM 895 C C . ARG A 1 120 ? -12.812 8.406 -1.66 1 87.25 120 ARG A C 1
ATOM 897 O O . ARG A 1 120 ? -12.258 8.859 -2.664 1 87.25 120 ARG A O 1
ATOM 904 N N . GLU A 1 121 ? -14 8.727 -1.378 1 88.75 121 GLU A N 1
ATOM 905 C CA . GLU A 1 121 ? -14.734 9.719 -2.146 1 88.75 121 GLU A CA 1
ATOM 906 C C . GLU A 1 121 ? -14.109 11.109 -1.995 1 88.75 121 GLU A C 1
ATOM 908 O O . GLU A 1 121 ? -14.023 11.859 -2.965 1 88.75 121 GLU A O 1
ATOM 913 N N . ASN A 1 122 ? -13.758 11.406 -0.758 1 93.12 122 ASN A N 1
ATOM 914 C CA . ASN A 1 122 ? -13.039 12.656 -0.536 1 93.12 122 ASN A CA 1
ATOM 915 C C . ASN A 1 122 ? -11.781 12.75 -1.395 1 93.12 122 ASN A C 1
ATOM 917 O O . ASN A 1 122 ? -11.531 13.766 -2.037 1 93.12 122 ASN A O 1
ATOM 921 N N . PHE A 1 123 ? -11.016 11.672 -1.403 1 95.88 123 PHE A N 1
ATOM 922 C CA . PHE A 1 123 ? -9.812 11.641 -2.225 1 95.88 123 PHE A CA 1
ATOM 923 C C . PHE A 1 123 ? -10.156 11.836 -3.695 1 95.88 123 PHE A C 1
ATOM 925 O O . PHE A 1 123 ? -9.508 12.617 -4.391 1 95.88 123 PHE A O 1
ATOM 932 N N . ALA A 1 124 ? -11.141 11.094 -4.16 1 94 124 ALA A N 1
ATOM 933 C CA . ALA A 1 124 ? -11.508 11.172 -5.57 1 94 124 ALA A CA 1
ATOM 934 C C . ALA A 1 124 ? -11.883 12.594 -5.961 1 94 124 ALA A C 1
ATOM 936 O O . ALA A 1 124 ? -11.438 13.102 -6.996 1 94 124 ALA A O 1
ATOM 937 N N . LEU A 1 125 ? -12.68 13.219 -5.191 1 95.38 125 LEU A N 1
ATOM 938 C CA . LEU A 1 125 ? -13.094 14.594 -5.441 1 95.38 125 LEU A CA 1
ATOM 939 C C . LEU A 1 125 ? -11.883 15.531 -5.465 1 95.38 125 LEU A C 1
ATOM 941 O O . LEU A 1 125 ? -11.758 16.375 -6.355 1 95.38 125 LEU A O 1
ATOM 945 N N . GLU A 1 126 ? -11.031 15.375 -4.523 1 97 126 GLU A N 1
ATOM 946 C CA . GLU A 1 126 ? -9.945 16.328 -4.332 1 97 126 GLU A CA 1
ATOM 947 C C . GLU A 1 126 ? -8.875 16.172 -5.41 1 97 126 GLU A C 1
ATOM 949 O O . GLU A 1 126 ? -8.383 17.172 -5.949 1 97 126 GLU A O 1
ATOM 954 N N . VAL A 1 127 ? -8.531 14.961 -5.766 1 97.12 127 VAL A N 1
ATOM 955 C CA . VAL A 1 127 ? -7.461 14.75 -6.734 1 97.12 127 VAL A CA 1
ATOM 956 C C . VAL A 1 127 ? -7.938 15.164 -8.125 1 97.12 127 VAL A C 1
ATOM 958 O O . VAL A 1 127 ? -7.125 15.438 -9.008 1 97.12 127 VAL A O 1
ATOM 961 N N . ALA A 1 128 ? -9.211 15.133 -8.328 1 97.25 128 ALA A N 1
ATOM 962 C CA . ALA A 1 128 ? -9.766 15.555 -9.609 1 97.25 128 ALA A CA 1
ATOM 963 C C . ALA A 1 128 ? -9.383 17 -9.93 1 97.25 128 ALA A C 1
ATOM 965 O O . ALA A 1 128 ? -9.234 17.375 -11.094 1 97.25 128 ALA A O 1
ATOM 966 N N . LYS A 1 129 ? -9.18 17.828 -8.93 1 97.56 129 LYS A N 1
ATOM 967 C CA . LYS A 1 129 ? -8.75 19.219 -9.109 1 97.56 129 LYS A CA 1
ATOM 968 C C . LYS A 1 129 ? -7.418 19.281 -9.859 1 97.56 129 LYS A C 1
ATOM 970 O O . LYS A 1 129 ? -7.078 20.312 -10.438 1 97.56 129 LYS A O 1
ATOM 975 N N . TYR A 1 130 ? -6.688 18.25 -9.805 1 97.88 130 TYR A N 1
ATOM 976 C CA . TYR A 1 130 ? -5.355 18.219 -10.398 1 97.88 130 TYR A CA 1
ATOM 977 C C . TYR A 1 130 ? -5.336 17.344 -11.648 1 97.88 130 TYR A C 1
ATOM 979 O O . TYR A 1 130 ? -4.27 16.922 -12.102 1 97.88 130 TYR A O 1
ATOM 987 N N . GLY A 1 131 ? -6.496 16.906 -12.086 1 96.81 131 GLY A N 1
ATOM 988 C CA . GLY A 1 131 ? -6.594 16.109 -13.297 1 96.81 131 GLY A CA 1
ATOM 989 C C . GLY A 1 131 ? -6.375 14.633 -13.047 1 96.81 131 GLY A C 1
ATOM 990 O O . GLY A 1 131 ? -6.156 13.867 -13.992 1 96.81 131 GLY A O 1
ATOM 991 N N . LEU A 1 132 ? -6.348 14.242 -11.82 1 95.94 132 LEU A N 1
ATOM 992 C CA . LEU A 1 132 ? -6.188 12.844 -11.453 1 95.94 132 LEU A CA 1
ATOM 993 C C . LEU A 1 132 ? -7.539 12.164 -11.281 1 95.94 132 LEU A C 1
ATOM 995 O O . LEU A 1 132 ? -8.57 12.836 -11.219 1 95.94 132 LEU A O 1
ATOM 999 N N . SER A 1 133 ? -7.543 10.867 -11.305 1 93.31 133 SER A N 1
ATOM 1000 C CA . SER A 1 133 ? -8.758 10.07 -11.156 1 93.31 133 SER A CA 1
ATOM 1001 C C . SER A 1 133 ? -8.594 9.023 -10.055 1 93.31 133 SER A C 1
ATOM 1003 O O . SER A 1 133 ? -7.551 8.953 -9.414 1 93.31 133 SER A O 1
ATOM 1005 N N . LYS A 1 134 ? -9.664 8.234 -9.828 1 89.94 134 LYS A N 1
ATOM 1006 C CA . LYS A 1 134 ? -9.641 7.176 -8.828 1 89.94 134 LYS A CA 1
ATOM 1007 C C . LYS A 1 134 ? -8.469 6.227 -9.047 1 89.94 134 LYS A C 1
ATOM 1009 O O . LYS A 1 134 ? -7.922 5.672 -8.094 1 89.94 134 LYS A O 1
ATOM 1014 N N . ARG A 1 135 ? -8.062 6.105 -10.305 1 88.31 135 ARG A N 1
ATOM 1015 C CA . ARG A 1 135 ? -6.969 5.211 -10.664 1 88.31 135 ARG A CA 1
ATOM 1016 C C . ARG A 1 135 ? -5.645 5.699 -10.086 1 88.31 135 ARG A C 1
ATOM 1018 O O . ARG A 1 135 ? -4.688 4.93 -9.977 1 88.31 135 ARG A O 1
ATOM 1025 N N . ASP A 1 136 ? -5.594 6.926 -9.711 1 93.5 136 ASP A N 1
ATOM 1026 C CA . ASP A 1 136 ? -4.355 7.535 -9.242 1 93.5 136 ASP A CA 1
ATOM 1027 C C . ASP A 1 136 ? -4.277 7.535 -7.719 1 93.5 136 ASP A C 1
ATOM 1029 O O . ASP A 1 136 ? -3.285 7.977 -7.141 1 93.5 136 ASP A O 1
ATOM 1033 N N . ILE A 1 137 ? -5.32 7 -7.07 1 94.19 137 ILE A N 1
ATOM 1034 C CA . ILE A 1 137 ? -5.348 6.922 -5.613 1 94.19 137 ILE A CA 1
ATOM 1035 C C . ILE A 1 137 ? -4.645 5.648 -5.152 1 94.19 137 ILE A C 1
ATOM 1037 O O . ILE A 1 137 ? -5.047 4.543 -5.523 1 94.19 137 ILE A O 1
ATOM 1041 N N . VAL A 1 138 ? -3.568 5.836 -4.434 1 94.25 138 VAL A N 1
ATOM 1042 C CA . VAL A 1 138 ? -2.752 4.73 -3.938 1 94.25 138 VAL A CA 1
ATOM 1043 C C . VAL A 1 138 ? -2.896 4.621 -2.422 1 94.25 138 VAL A C 1
ATOM 1045 O O . VAL A 1 138 ? -3.643 5.387 -1.807 1 94.25 138 VAL A O 1
ATOM 1048 N N . PRO A 1 139 ? -2.236 3.604 -1.79 1 95.31 139 PRO A N 1
ATOM 1049 C CA . PRO A 1 139 ? -2.299 3.523 -0.328 1 95.31 139 PRO A CA 1
ATOM 1050 C C . PRO A 1 139 ? -1.849 4.816 0.352 1 95.31 139 PRO A C 1
ATOM 1052 O O . PRO A 1 139 ? -0.871 5.434 -0.076 1 95.31 139 PRO A O 1
ATOM 1055 N N . ASN A 1 140 ? -2.6 5.215 1.313 1 97.12 140 ASN A N 1
ATOM 1056 C CA . ASN A 1 140 ? -2.328 6.469 2.008 1 97.12 140 ASN A CA 1
ATOM 1057 C C . ASN A 1 140 ? -1.734 6.227 3.393 1 97.12 140 ASN A C 1
ATOM 1059 O O . ASN A 1 140 ? -1.736 5.098 3.885 1 97.12 140 ASN A O 1
ATOM 1063 N N . ILE A 1 141 ? -1.218 7.305 3.971 1 97.88 141 ILE A N 1
ATOM 1064 C CA . ILE A 1 141 ? -0.889 7.348 5.391 1 97.88 141 ILE A CA 1
ATOM 1065 C C . ILE A 1 141 ? -2.113 7.789 6.188 1 97.88 141 ILE A C 1
ATOM 1067 O O . ILE A 1 141 ? -2.828 8.711 5.785 1 97.88 141 ILE A O 1
ATOM 1071 N N . ASN A 1 142 ? -2.383 7.133 7.273 1 96.06 142 ASN A N 1
ATOM 1072 C CA . ASN A 1 142 ? -3.406 7.586 8.211 1 96.06 142 ASN A CA 1
ATOM 1073 C C . ASN A 1 142 ? -2.787 8.234 9.445 1 96.06 142 ASN A C 1
ATOM 1075 O O . ASN A 1 142 ? -2.52 7.559 10.438 1 96.06 142 ASN A O 1
ATOM 1079 N N . PHE A 1 143 ? -2.629 9.523 9.438 1 97.25 143 PHE A N 1
ATOM 1080 C CA . PHE A 1 143 ? -2.076 10.211 10.602 1 97.25 143 PHE A CA 1
ATOM 1081 C C . PHE A 1 143 ? -3.049 10.164 11.773 1 97.25 143 PHE A C 1
ATOM 1083 O O . PHE A 1 143 ? -4.258 10.32 11.586 1 97.25 143 PHE A O 1
ATOM 1090 N N . PHE A 1 144 ? -2.598 9.875 13 1 95.75 144 PHE A N 1
ATOM 1091 C CA . PHE A 1 144 ? -3.271 9.883 14.289 1 95.75 144 PHE A CA 1
ATOM 1092 C C . PHE A 1 144 ? -4.148 8.641 14.445 1 95.75 144 PHE A C 1
ATOM 1094 O O . PHE A 1 144 ? -4.777 8.445 15.492 1 95.75 144 PHE A O 1
ATOM 1101 N N . MET A 1 145 ? -4.168 7.836 13.406 1 93.5 145 MET A N 1
ATOM 1102 C CA . MET A 1 145 ? -4.898 6.574 13.5 1 93.5 145 MET A CA 1
ATOM 1103 C C . MET A 1 145 ? -4.043 5.492 14.148 1 93.5 145 MET A C 1
ATOM 1105 O O . MET A 1 145 ? -2.85 5.383 13.859 1 93.5 145 MET A O 1
ATOM 1109 N N . ASN A 1 146 ? -4.711 4.746 14.977 1 91.38 146 ASN A N 1
ATOM 1110 C CA . ASN A 1 146 ? -4.027 3.666 15.68 1 91.38 146 ASN A CA 1
ATOM 1111 C C . ASN A 1 146 ? -4.461 2.297 15.164 1 91.38 146 ASN A C 1
ATOM 1113 O O . ASN A 1 146 ? -5.625 1.914 15.305 1 91.38 146 ASN A O 1
ATOM 1117 N N . VAL A 1 147 ? -3.492 1.606 14.57 1 92 147 VAL A N 1
ATOM 1118 C CA . VAL A 1 147 ? -3.736 0.281 14.016 1 92 147 VAL A CA 1
ATOM 1119 C C . VAL A 1 147 ? -2.631 -0.676 14.453 1 92 147 VAL A C 1
ATOM 1121 O O . VAL A 1 147 ? -1.718 -0.977 13.68 1 92 147 VAL A O 1
ATOM 1124 N N . PRO A 1 148 ? -2.713 -1.157 15.656 1 92.38 148 PRO A N 1
ATOM 1125 C CA . PRO A 1 148 ? -1.697 -2.113 16.109 1 92.38 148 PRO A CA 1
ATOM 1126 C C . PRO A 1 148 ? -1.683 -3.393 15.266 1 92.38 148 PRO A C 1
ATOM 1128 O O . PRO A 1 148 ? -2.74 -3.871 14.852 1 92.38 148 PRO A O 1
ATOM 1131 N N . ILE A 1 149 ? -0.506 -3.881 15.023 1 92.06 149 ILE A N 1
ATOM 1132 C CA . ILE A 1 149 ? -0.296 -5.164 14.367 1 92.06 149 ILE A CA 1
ATOM 1133 C C . ILE A 1 149 ? 0.311 -6.16 15.352 1 92.06 149 ILE A C 1
ATOM 1135 O O . ILE A 1 149 ? 1.396 -5.926 15.891 1 92.06 149 ILE A O 1
ATOM 1139 N N . GLU A 1 150 ? -0.347 -7.203 15.57 1 91.5 150 GLU A N 1
ATOM 1140 C CA . GLU A 1 150 ? 0.111 -8.227 16.5 1 91.5 150 GLU A CA 1
ATOM 1141 C C . GLU A 1 150 ? 1.202 -9.094 15.875 1 91.5 150 GLU A C 1
ATOM 1143 O O . GLU A 1 150 ? 1.42 -9.055 14.664 1 91.5 150 GLU A O 1
ATOM 1148 N N . GLN A 1 151 ? 1.821 -9.914 16.688 1 86.44 151 GLN A N 1
ATOM 1149 C CA . GLN A 1 151 ? 2.924 -10.742 16.219 1 86.44 151 GLN A CA 1
ATOM 1150 C C . GLN A 1 151 ? 2.449 -11.75 15.18 1 86.44 151 GLN A C 1
ATOM 1152 O O . GLN A 1 151 ? 3.191 -12.078 14.25 1 86.44 151 GLN A O 1
ATOM 1157 N N . ASP A 1 152 ? 1.271 -12.211 15.281 1 87.94 152 ASP A N 1
ATOM 1158 C CA . ASP A 1 152 ? 0.746 -13.188 14.328 1 87.94 152 ASP A CA 1
ATOM 1159 C C . ASP A 1 152 ? 0.193 -12.5 13.086 1 87.94 152 ASP A C 1
ATOM 1161 O O . ASP A 1 152 ? -0.339 -13.156 12.188 1 87.94 152 ASP A O 1
ATOM 1165 N N . GLY A 1 153 ? 0.261 -11.172 13.086 1 90.5 153 GLY A N 1
ATOM 1166 C CA . GLY A 1 153 ? -0.184 -10.406 11.938 1 90.5 153 GLY A CA 1
ATOM 1167 C C . GLY A 1 153 ? -1.569 -9.812 12.109 1 90.5 153 GLY A C 1
ATOM 1168 O O . GLY A 1 153 ? -2.045 -9.07 11.25 1 90.5 153 GLY A O 1
ATOM 1169 N N . GLY A 1 154 ? -2.207 -10.188 13.211 1 93.62 154 GLY A N 1
ATOM 1170 C CA . GLY A 1 154 ? -3.504 -9.594 13.477 1 93.62 154 GLY A CA 1
ATOM 1171 C C . GLY A 1 154 ? -3.463 -8.078 13.516 1 93.62 154 GLY A C 1
ATOM 1172 O O . GLY A 1 154 ? -2.525 -7.488 14.062 1 93.62 154 GLY A O 1
ATOM 1173 N N . LEU A 1 155 ? -4.395 -7.516 12.812 1 90.69 155 LEU A N 1
ATOM 1174 C CA . LEU A 1 155 ? -4.5 -6.066 12.68 1 90.69 155 LEU A CA 1
ATOM 1175 C C . LEU A 1 155 ? -5.859 -5.574 13.172 1 90.69 155 LEU A C 1
ATOM 1177 O O . LEU A 1 155 ? -6.895 -6.148 12.828 1 90.69 155 LEU A O 1
ATOM 1181 N N . ALA A 1 156 ? -5.84 -4.543 14.031 1 87.44 156 ALA A N 1
ATOM 1182 C CA . ALA A 1 156 ? -7.102 -3.99 14.523 1 87.44 156 ALA A CA 1
ATOM 1183 C C . ALA A 1 156 ? -7.066 -2.463 14.539 1 87.44 156 ALA A C 1
ATOM 1185 O O . ALA A 1 156 ? -6.043 -1.863 14.875 1 87.44 156 ALA A O 1
ATOM 1186 N N . ILE A 1 157 ? -8.219 -1.949 14.086 1 84.88 157 ILE A N 1
ATOM 1187 C CA . ILE A 1 157 ? -8.383 -0.507 14.234 1 84.88 157 ILE A CA 1
ATOM 1188 C C . ILE A 1 157 ? -8.914 -0.188 15.625 1 84.88 157 ILE A C 1
ATOM 1190 O O . ILE A 1 157 ? -10 -0.638 16 1 84.88 157 ILE A O 1
ATOM 1194 N N . VAL A 1 158 ? -8.172 0.543 16.406 1 86.94 158 VAL A N 1
ATOM 1195 C CA . VAL A 1 158 ? -8.562 0.854 17.781 1 86.94 158 VAL A CA 1
ATOM 1196 C C . VAL A 1 158 ? -8.617 2.369 17.969 1 86.94 158 VAL A C 1
ATOM 1198 O O . VAL A 1 158 ? -8.523 3.127 17 1 86.94 158 VAL A O 1
ATOM 1201 N N . ASP A 1 159 ? -8.852 2.857 19.156 1 84.31 159 ASP A N 1
ATOM 1202 C CA . ASP A 1 159 ? -8.984 4.289 19.422 1 84.31 159 ASP A CA 1
ATOM 1203 C C . ASP A 1 159 ? -7.719 5.039 19.016 1 84.31 159 ASP A C 1
ATOM 1205 O O . ASP A 1 159 ? -6.605 4.559 19.234 1 84.31 159 ASP A O 1
ATOM 1209 N N . GLY A 1 160 ? -7.984 6.156 18.469 1 84.44 160 GLY A N 1
ATOM 1210 C CA . GLY A 1 160 ? -6.871 7.008 18.078 1 84.44 160 GLY A CA 1
ATOM 1211 C C . GLY A 1 160 ? -5.938 7.332 19.219 1 84.44 160 GLY A C 1
ATOM 1212 O O . GLY A 1 160 ? -6.34 7.289 20.391 1 84.44 160 GLY A O 1
ATOM 1213 N N . VAL A 1 161 ? -4.742 7.723 18.906 1 85.38 161 VAL A N 1
ATOM 1214 C CA . VAL A 1 161 ? -3.703 7.906 19.906 1 85.38 161 VAL A CA 1
ATOM 1215 C C . VAL A 1 161 ? -3.496 9.398 20.172 1 85.38 161 VAL A C 1
ATOM 1217 O O . VAL A 1 161 ? -2.729 9.773 21.062 1 85.38 161 VAL A O 1
ATOM 1220 N N . SER A 1 162 ? -4.203 10.227 19.375 1 93.06 162 SER A N 1
ATOM 1221 C CA . SER A 1 162 ? -3.891 11.648 19.484 1 93.06 162 SER A CA 1
ATOM 1222 C C . SER A 1 162 ? -4.766 12.328 20.516 1 93.06 162 SER A C 1
ATOM 1224 O O . SER A 1 162 ? -5.938 11.992 20.672 1 93.06 162 SER A O 1
ATOM 1226 N N . SER A 1 163 ? -4.199 13.289 21.25 1 94.69 163 SER A N 1
ATOM 1227 C CA . SER A 1 163 ? -4.887 14.242 22.109 1 94.69 163 SER A CA 1
ATOM 1228 C C . SER A 1 163 ? -5.082 15.586 21.406 1 94.69 163 SER A C 1
ATOM 1230 O O . SER A 1 163 ? -4.441 15.859 20.391 1 94.69 163 SER A O 1
ATOM 1232 N N . PRO A 1 164 ? -6.039 16.391 21.969 1 96.31 164 PRO A N 1
ATOM 1233 C CA . PRO A 1 164 ? -6.211 17.719 21.375 1 96.31 164 PRO A CA 1
ATOM 1234 C C . PRO A 1 164 ? -4.898 18.484 21.266 1 96.31 164 PRO A C 1
ATOM 1236 O O . PRO A 1 164 ? -4.172 18.625 22.25 1 96.31 164 PRO A O 1
ATOM 1239 N N . GLY A 1 165 ? -4.594 18.953 20.094 1 97.44 165 GLY A N 1
ATOM 1240 C CA . GLY A 1 165 ? -3.396 19.766 19.906 1 97.44 165 GLY A CA 1
ATOM 1241 C C . GLY A 1 165 ? -2.209 18.953 19.406 1 97.44 165 GLY A C 1
ATOM 1242 O O . GLY A 1 165 ? -1.188 19.531 19.016 1 97.44 165 GLY A O 1
ATOM 1243 N N . ASP A 1 166 ? -2.295 17.609 19.438 1 98.06 166 ASP A N 1
ATOM 1244 C CA . ASP A 1 166 ? -1.229 16.781 18.891 1 98.06 166 ASP A CA 1
ATOM 1245 C C . ASP A 1 166 ? -1.039 17.062 17.391 1 98.06 166 ASP A C 1
ATOM 1247 O O . ASP A 1 166 ? -1.991 17.406 16.703 1 98.06 166 ASP A O 1
ATOM 1251 N N . TYR A 1 167 ? 0.209 16.922 16.922 1 98.5 167 TYR A N 1
ATOM 1252 C CA . TYR A 1 167 ? 0.514 17.297 15.547 1 98.5 167 TYR A CA 1
ATOM 1253 C C . TYR A 1 167 ? 1.624 16.422 14.977 1 98.5 167 TYR A C 1
ATOM 1255 O O . TYR A 1 167 ? 2.316 15.727 15.719 1 98.5 167 TYR A O 1
ATOM 1263 N N . VAL A 1 168 ? 1.748 16.438 13.68 1 98.69 168 VAL A N 1
ATOM 1264 C CA . VAL A 1 168 ? 2.887 15.93 12.93 1 98.69 168 VAL A CA 1
ATOM 1265 C C . VAL A 1 168 ? 3.375 16.984 11.945 1 98.69 168 VAL A C 1
ATOM 1267 O O . VAL A 1 168 ? 2.572 17.719 11.352 1 98.69 168 VAL A O 1
ATOM 1270 N N . GLU A 1 169 ? 4.699 17.109 11.828 1 98.75 169 GLU A N 1
ATOM 1271 C CA . GLU A 1 169 ? 5.32 18.031 10.891 1 98.75 169 GLU A CA 1
ATOM 1272 C C . GLU A 1 169 ? 6.176 17.281 9.867 1 98.75 169 GLU A C 1
ATOM 1274 O O . GLU A 1 169 ? 6.93 16.375 10.219 1 98.75 169 GLU A O 1
ATOM 1279 N N . LEU A 1 170 ? 6.004 17.641 8.656 1 98.81 170 LEU A N 1
ATOM 1280 C CA . LEU A 1 170 ? 6.785 17.078 7.566 1 98.81 170 LEU A CA 1
ATOM 1281 C C . LEU A 1 170 ? 7.465 18.172 6.75 1 98.81 170 LEU A C 1
ATOM 1283 O O . LEU A 1 170 ? 6.809 19.109 6.309 1 98.81 170 LEU A O 1
ATOM 1287 N N . ARG A 1 171 ? 8.734 18.062 6.551 1 98.81 171 ARG A N 1
ATOM 1288 C CA . ARG A 1 171 ? 9.438 18.938 5.629 1 98.81 171 ARG A CA 1
ATOM 1289 C C . ARG A 1 171 ? 9.453 18.359 4.219 1 98.81 171 ARG A C 1
ATOM 1291 O O . ARG A 1 171 ? 9.836 17.203 4.023 1 98.81 171 ARG A O 1
ATOM 1298 N N . ALA A 1 172 ? 9.07 19.156 3.287 1 98.75 172 ALA A N 1
ATOM 1299 C CA . ALA A 1 172 ? 9.07 18.719 1.896 1 98.75 172 ALA A CA 1
ATOM 1300 C C . ALA A 1 172 ? 10.484 18.734 1.32 1 98.75 172 ALA A C 1
ATOM 1302 O O . ALA A 1 172 ? 11.188 19.734 1.421 1 98.75 172 ALA A O 1
ATOM 1303 N N . GLU A 1 173 ? 10.867 17.641 0.704 1 98.75 173 GLU A N 1
ATOM 1304 C CA . GLU A 1 173 ? 12.172 17.531 0.054 1 98.75 173 GLU A CA 1
ATOM 1305 C C . GLU A 1 173 ? 12.062 17.797 -1.445 1 98.75 173 GLU A C 1
ATOM 1307 O O . GLU A 1 173 ? 13.078 17.891 -2.139 1 98.75 173 GLU A O 1
ATOM 1312 N N . MET A 1 174 ? 10.984 17.891 -1.963 1 98.62 174 MET A N 1
ATOM 1313 C CA . MET A 1 174 ? 10.562 18.297 -3.303 1 98.62 174 MET A CA 1
ATOM 1314 C C . MET A 1 174 ? 9.203 18.984 -3.264 1 98.62 174 MET A C 1
ATOM 1316 O O . MET A 1 174 ? 8.531 18.969 -2.232 1 98.62 174 MET A O 1
ATOM 1320 N N . ASP A 1 175 ? 8.867 19.672 -4.336 1 98.81 175 ASP A N 1
ATOM 1321 C CA . ASP A 1 175 ? 7.516 20.219 -4.379 1 98.81 175 ASP A CA 1
ATOM 1322 C C . ASP A 1 175 ? 6.473 19.109 -4.41 1 98.81 175 ASP A C 1
ATOM 1324 O O . ASP A 1 175 ? 6.496 18.25 -5.293 1 98.81 175 ASP A O 1
ATOM 1328 N N . VAL A 1 176 ? 5.543 19.156 -3.42 1 98.81 176 VAL A N 1
ATOM 1329 C CA . VAL A 1 176 ? 4.547 18.094 -3.361 1 98.81 176 VAL A CA 1
ATOM 1330 C C . VAL A 1 176 ? 3.15 18.688 -3.227 1 98.81 176 VAL A C 1
ATOM 1332 O O . VAL A 1 176 ? 2.994 19.797 -2.699 1 98.81 176 VAL A O 1
ATOM 1335 N N . ILE A 1 177 ? 2.193 18 -3.787 1 98.81 177 ILE A N 1
ATOM 1336 C CA . ILE A 1 177 ? 0.791 18.234 -3.457 1 98.81 177 ILE A CA 1
ATOM 1337 C C . ILE A 1 177 ? 0.365 17.297 -2.326 1 98.81 177 ILE A C 1
ATOM 1339 O O . ILE A 1 177 ? 0.445 16.078 -2.457 1 98.81 177 ILE A O 1
ATOM 1343 N N . CYS A 1 178 ? 0.049 17.891 -1.216 1 98.81 178 CYS A N 1
ATOM 1344 C CA . CYS A 1 178 ? -0.535 17.141 -0.107 1 98.81 178 CYS A CA 1
ATOM 1345 C C . CYS A 1 178 ? -2.047 17.031 -0.257 1 98.81 178 CYS A C 1
ATOM 1347 O O . CYS A 1 178 ? -2.732 18.047 -0.407 1 98.81 178 CYS A O 1
ATOM 1349 N N . VAL A 1 179 ? -2.598 15.852 -0.253 1 98.62 179 VAL A N 1
ATOM 1350 C CA . VAL A 1 179 ? -4.035 15.617 -0.354 1 98.62 179 VAL A CA 1
ATOM 1351 C C . VAL A 1 179 ? -4.535 14.922 0.91 1 98.62 179 VAL A C 1
ATOM 1353 O O . VAL A 1 179 ? -4.004 13.883 1.305 1 98.62 179 VAL A O 1
ATOM 1356 N N . ILE A 1 180 ? -5.605 15.484 1.509 1 97.94 180 ILE A N 1
ATOM 1357 C CA . ILE A 1 180 ? -6.109 15 2.789 1 97.94 180 ILE A CA 1
ATOM 1358 C C . ILE A 1 180 ? -7.59 14.648 2.66 1 97.94 180 ILE A C 1
ATOM 1360 O O . ILE A 1 180 ? -8.352 15.383 2.031 1 97.94 180 ILE A O 1
ATOM 1364 N N . SER A 1 181 ? -7.949 13.523 3.139 1 96.44 181 SER A N 1
ATOM 1365 C CA . SER A 1 181 ? -9.328 13.25 3.545 1 96.44 181 SER A CA 1
ATOM 1366 C C . SER A 1 181 ? -9.469 13.297 5.062 1 96.44 181 SER A C 1
ATOM 1368 O O . SER A 1 181 ? -8.992 12.398 5.762 1 96.44 181 SER A O 1
ATOM 1370 N N . ASN A 1 182 ? -10.078 14.367 5.594 1 95.44 182 ASN A N 1
ATOM 1371 C CA . ASN A 1 182 ? -10.406 14.391 7.016 1 95.44 182 ASN A CA 1
ATOM 1372 C C . ASN A 1 182 ? -11.492 13.375 7.359 1 95.44 182 ASN A C 1
ATOM 1374 O O . ASN A 1 182 ? -12.672 13.609 7.086 1 95.44 182 ASN A O 1
ATOM 1378 N N . CYS A 1 183 ? -11.125 12.328 7.891 1 88 183 CYS A N 1
ATOM 1379 C CA . CYS A 1 183 ? -11.859 11.062 7.906 1 88 183 CYS A CA 1
ATOM 1380 C C . CYS A 1 183 ? -13.258 11.258 8.469 1 88 183 CYS A C 1
ATOM 1382 O O . CYS A 1 183 ? -13.43 11.812 9.555 1 88 183 CYS A O 1
ATOM 1384 N N . PRO A 1 184 ? -14.219 10.711 7.801 1 78.75 184 PRO A N 1
ATOM 1385 C CA . PRO A 1 184 ? -15.617 10.883 8.203 1 78.75 184 PRO A CA 1
ATOM 1386 C C . PRO A 1 184 ? -16.125 9.711 9.055 1 78.75 184 PRO A C 1
ATOM 1388 O O . PRO A 1 184 ? -17.281 9.719 9.484 1 78.75 184 PRO A O 1
ATOM 1391 N N . GLN A 1 185 ? -15.289 8.859 9.312 1 70.88 185 GLN A N 1
ATOM 1392 C CA . GLN A 1 185 ? -15.75 7.582 9.852 1 70.88 185 GLN A CA 1
ATOM 1393 C C . GLN A 1 185 ? -16.422 7.77 11.211 1 70.88 185 GLN A C 1
ATOM 1395 O O . GLN A 1 185 ? -15.852 8.398 12.102 1 70.88 185 GLN A O 1
ATOM 1400 N N . ILE A 1 186 ? -17.562 7.238 11.273 1 67.81 186 ILE A N 1
ATOM 1401 C CA . ILE A 1 186 ? -18.312 7.273 12.523 1 67.81 186 ILE A CA 1
ATOM 1402 C C . ILE A 1 186 ? -18.609 5.852 12.984 1 67.81 186 ILE A C 1
ATOM 1404 O O . ILE A 1 186 ? -19.25 5.648 14.016 1 67.81 186 ILE A O 1
ATOM 1408 N N . ASN A 1 187 ? -18.078 4.902 12.195 1 64.81 187 ASN A N 1
ATOM 1409 C CA . ASN A 1 187 ? -18.5 3.527 12.43 1 64.81 187 ASN A CA 1
ATOM 1410 C C . ASN A 1 187 ? -17.391 2.707 13.078 1 64.81 187 ASN A C 1
ATOM 1412 O O . ASN A 1 187 ? -17.609 1.55 13.453 1 64.81 187 ASN A O 1
ATOM 1416 N N . ASN A 1 188 ? -16.234 3.244 13.227 1 63.5 188 ASN A N 1
ATOM 1417 C CA . ASN A 1 188 ? -15.133 2.605 13.93 1 63.5 188 ASN A CA 1
ATOM 1418 C C . ASN A 1 188 ? -14.398 3.592 14.828 1 63.5 188 ASN A C 1
ATOM 1420 O O . ASN A 1 188 ? -14.609 4.801 14.742 1 63.5 188 ASN A O 1
ATOM 1424 N N . PRO A 1 189 ? -13.727 3.014 15.758 1 68.12 189 PRO A N 1
ATOM 1425 C CA . PRO A 1 189 ? -13.156 3.865 16.797 1 68.12 189 PRO A CA 1
ATOM 1426 C C . PRO A 1 189 ? -12.117 4.844 16.266 1 68.12 189 PRO A C 1
ATOM 1428 O O . PRO A 1 189 ? -11.594 5.668 17.016 1 68.12 189 PRO A O 1
ATOM 1431 N N . CYS A 1 190 ? -11.906 4.836 15 1 69.56 190 CYS A N 1
ATOM 1432 C CA . CYS A 1 190 ? -10.742 5.562 14.5 1 69.56 190 CYS A CA 1
ATOM 1433 C C . CYS A 1 190 ? -10.875 7.055 14.766 1 69.56 190 CYS A C 1
ATOM 1435 O O . CYS A 1 190 ? -9.875 7.758 14.898 1 69.56 190 CYS A O 1
ATOM 1437 N N . ASN A 1 191 ? -12.062 7.555 14.75 1 76.25 191 ASN A N 1
ATOM 1438 C CA . ASN A 1 191 ? -12.289 8.961 15.055 1 76.25 191 ASN A CA 1
ATOM 1439 C C . ASN A 1 191 ? -13.047 9.133 16.359 1 76.25 191 ASN A C 1
ATOM 1441 O O . ASN A 1 191 ? -13.727 10.148 16.562 1 76.25 191 ASN A O 1
ATOM 1445 N N . GLY A 1 192 ? -13.062 8.18 17.094 1 66.56 192 GLY A N 1
ATOM 1446 C CA . GLY A 1 192 ? -13.852 8.25 18.312 1 66.56 192 GLY A CA 1
ATOM 1447 C C . GLY A 1 192 ? -15.344 8.352 18.047 1 66.56 192 GLY A C 1
ATOM 1448 O O . GLY A 1 192 ? -16.078 8.938 18.844 1 66.56 192 GLY A O 1
ATOM 1449 N N . PHE A 1 193 ? -15.68 8.086 16.812 1 72.12 193 PHE A N 1
ATOM 1450 C CA . PHE A 1 193 ? -17.062 8.094 16.375 1 72.12 193 PHE A CA 1
ATOM 1451 C C . PHE A 1 193 ? -17.594 9.523 16.25 1 72.12 193 PHE A C 1
ATOM 1453 O O . PHE A 1 193 ? -18.797 9.742 16.219 1 72.12 193 PHE A O 1
ATOM 1460 N N . ASN A 1 194 ? -16.75 10.516 16.328 1 83.56 194 ASN A N 1
ATOM 1461 C CA . ASN A 1 194 ? -17.047 11.938 16.25 1 83.56 194 ASN A CA 1
ATOM 1462 C C . ASN A 1 194 ? -16.031 12.68 15.375 1 83.56 194 ASN A C 1
ATOM 1464 O O . ASN A 1 194 ? -15.094 13.289 15.898 1 83.56 194 ASN A O 1
ATOM 1468 N N . PRO A 1 195 ? -16.281 12.703 14.109 1 90.5 195 PRO A N 1
ATOM 1469 C CA . PRO A 1 195 ? -15.344 13.43 13.258 1 90.5 195 PRO A CA 1
ATOM 1470 C C . PRO A 1 195 ? -15.211 14.906 13.641 1 90.5 195 PRO A C 1
ATOM 1472 O O . PRO A 1 195 ? -16.219 15.562 13.914 1 90.5 195 PRO A O 1
ATOM 1475 N N . THR A 1 196 ? -14.031 15.438 13.758 1 94.06 196 THR A N 1
ATOM 1476 C CA . THR A 1 196 ? -13.734 16.812 14.164 1 94.06 196 THR A CA 1
ATOM 1477 C C . THR A 1 196 ? -12.828 17.484 13.141 1 94.06 196 THR A C 1
ATOM 1479 O O . THR A 1 196 ? -12.219 16.828 12.297 1 94.06 196 THR A O 1
ATOM 1482 N N . PRO A 1 197 ? -12.828 18.797 13.141 1 96.31 197 PRO A N 1
ATOM 1483 C CA . PRO A 1 197 ? -11.93 19.531 12.242 1 96.31 197 PRO A CA 1
ATOM 1484 C C . PRO A 1 197 ? -10.461 19.344 12.602 1 96.31 197 PRO A C 1
ATOM 1486 O O . PRO A 1 197 ? -10.141 18.953 13.727 1 96.31 197 PRO A O 1
ATOM 1489 N N . ILE A 1 198 ? -9.555 19.578 11.641 1 97.88 198 ILE A N 1
ATOM 1490 C CA . ILE A 1 198 ? -8.117 19.625 11.852 1 97.88 198 ILE A CA 1
ATOM 1491 C C . ILE A 1 198 ? -7.559 20.953 11.375 1 97.88 198 ILE A C 1
ATOM 1493 O O . ILE A 1 198 ? -8.25 21.719 10.703 1 97.88 198 ILE A O 1
ATOM 1497 N N . ARG A 1 199 ? -6.434 21.266 11.828 1 98.5 199 ARG A N 1
ATOM 1498 C CA . ARG A 1 199 ? -5.727 22.453 11.391 1 98.5 199 ARG A CA 1
ATOM 1499 C C . ARG A 1 199 ? -4.484 22.094 10.578 1 98.5 199 ARG A C 1
ATOM 1501 O O . ARG A 1 199 ? -3.715 21.219 10.977 1 98.5 199 ARG A O 1
ATOM 1508 N N . VAL A 1 200 ? -4.305 22.688 9.398 1 98.69 200 VAL A N 1
ATOM 1509 C CA . VAL A 1 200 ? -3.143 22.469 8.539 1 98.69 200 VAL A CA 1
ATOM 1510 C C . VAL A 1 200 ? -2.416 23.797 8.328 1 98.69 200 VAL A C 1
ATOM 1512 O O . VAL A 1 200 ? -3.031 24.797 7.945 1 98.69 200 VAL A O 1
ATOM 1515 N N . THR A 1 201 ? -1.131 23.828 8.586 1 98.44 201 THR A N 1
ATOM 1516 C CA . THR A 1 201 ? -0.317 25.016 8.344 1 98.44 201 THR A CA 1
ATOM 1517 C C . THR A 1 201 ? 0.908 24.672 7.504 1 98.44 201 THR A C 1
ATOM 1519 O O . THR A 1 201 ? 1.414 23.547 7.566 1 98.44 201 THR A O 1
ATOM 1522 N N . VAL A 1 202 ? 1.325 25.516 6.68 1 98.31 202 VAL A N 1
ATOM 1523 C CA . VAL A 1 202 ? 2.582 25.406 5.945 1 98.31 202 VAL A CA 1
ATOM 1524 C C . VAL A 1 202 ? 3.475 26.609 6.289 1 98.31 202 VAL A C 1
ATOM 1526 O O . VAL A 1 202 ? 3.021 27.75 6.277 1 98.31 202 VAL A O 1
ATOM 1529 N N . ARG A 1 203 ? 4.727 26.281 6.629 1 97.62 203 ARG A N 1
ATOM 1530 C CA . ARG A 1 203 ? 5.691 27.328 6.969 1 97.62 203 ARG A CA 1
ATOM 1531 C C . ARG A 1 203 ? 6.957 27.188 6.129 1 97.62 203 ARG A C 1
ATOM 1533 O O . ARG A 1 203 ? 7.301 26.094 5.684 1 97.62 203 ARG A O 1
ATOM 1540 N N . GLY A 1 204 ? 7.582 28.203 5.832 1 92.81 204 GLY A N 1
ATOM 1541 C CA . GLY A 1 204 ? 8.836 28.25 5.098 1 92.81 204 GLY A CA 1
ATOM 1542 C C . GLY A 1 204 ? 9.492 29.609 5.109 1 92.81 204 GLY A C 1
ATOM 1543 O O . GLY A 1 204 ? 8.984 30.547 5.742 1 92.81 204 GLY A O 1
ATOM 1544 N N . GLU A 1 205 ? 10.82 29.562 4.672 1 81.38 205 GLU A N 1
ATOM 1545 C CA . GLU A 1 205 ? 11.555 30.828 4.605 1 81.38 205 GLU A CA 1
ATOM 1546 C C . GLU A 1 205 ? 10.867 31.812 3.668 1 81.38 205 GLU A C 1
ATOM 1548 O O . GLU A 1 205 ? 10.359 31.422 2.611 1 81.38 205 GLU A O 1
ATOM 1553 N N . ALA A 1 206 ? 10.562 33 4.41 1 59.81 206 ALA A N 1
ATOM 1554 C CA . ALA A 1 206 ? 10.023 34.125 3.646 1 59.81 206 ALA A CA 1
ATOM 1555 C C . ALA A 1 206 ? 11.008 34.562 2.568 1 59.81 206 ALA A C 1
ATOM 1557 O O . ALA A 1 206 ? 12.219 34.5 2.758 1 59.81 206 ALA A O 1
ATOM 1558 N N . MET B 1 1 ? -22.547 -34.469 -14.141 1 38.44 1 MET B N 1
ATOM 1559 C CA . MET B 1 1 ? -21.406 -34.094 -14.977 1 38.44 1 MET B CA 1
ATOM 1560 C C . MET B 1 1 ? -20.203 -33.75 -14.117 1 38.44 1 MET B C 1
ATOM 1562 O O . MET B 1 1 ? -20.25 -32.812 -13.32 1 38.44 1 MET B O 1
ATOM 1566 N N . THR B 1 2 ? -19.422 -34.625 -13.727 1 46.16 2 THR B N 1
ATOM 1567 C CA . THR B 1 2 ? -18.297 -34.438 -12.828 1 46.16 2 THR B CA 1
ATOM 1568 C C . THR B 1 2 ? -17.391 -33.281 -13.297 1 46.16 2 THR B C 1
ATOM 1570 O O . THR B 1 2 ? -16.906 -33.312 -14.43 1 46.16 2 THR B O 1
ATOM 1573 N N . ASP B 1 3 ? -17.719 -32.062 -13.078 1 54.03 3 ASP B N 1
ATOM 1574 C CA . ASP B 1 3 ? -16.953 -30.891 -13.469 1 54.03 3 ASP B CA 1
ATOM 1575 C C . ASP B 1 3 ? -15.453 -31.141 -13.328 1 54.03 3 ASP B C 1
ATOM 1577 O O . ASP B 1 3 ? -14.945 -31.266 -12.211 1 54.03 3 ASP B O 1
ATOM 1581 N N . THR B 1 4 ? -14.805 -31.922 -14.281 1 73.12 4 THR B N 1
ATOM 1582 C CA . THR B 1 4 ? -13.406 -32.312 -14.25 1 73.12 4 THR B CA 1
ATOM 1583 C C . THR B 1 4 ? -12.492 -31.109 -14.305 1 73.12 4 THR B C 1
ATOM 1585 O O . THR B 1 4 ? -12.562 -30.312 -15.242 1 73.12 4 THR B O 1
ATOM 1588 N N . VAL B 1 5 ? -11.828 -30.75 -13.289 1 79.56 5 VAL B N 1
ATOM 1589 C CA . VAL B 1 5 ? -10.82 -29.703 -13.211 1 79.56 5 VAL B CA 1
ATOM 1590 C C . VAL B 1 5 ? -9.586 -30.109 -14.016 1 79.56 5 VAL B C 1
ATOM 1592 O O . VAL B 1 5 ? -9.047 -31.203 -13.82 1 79.56 5 VAL B O 1
ATOM 1595 N N . THR B 1 6 ? -9.328 -29.359 -15.148 1 88.12 6 THR B N 1
ATOM 1596 C CA . THR B 1 6 ? -8.148 -29.625 -15.969 1 88.12 6 THR B CA 1
ATOM 1597 C C . THR B 1 6 ? -7.137 -28.5 -15.852 1 88.12 6 THR B C 1
ATOM 1599 O O . THR B 1 6 ? -7.5 -27.359 -15.539 1 88.12 6 THR B O 1
ATOM 1602 N N . THR B 1 7 ? -5.941 -28.906 -16.078 1 90.56 7 THR B N 1
ATOM 1603 C CA . THR B 1 7 ? -4.887 -27.906 -16.156 1 90.56 7 THR B CA 1
ATOM 1604 C C . THR B 1 7 ? -4.957 -27.141 -17.484 1 90.56 7 THR B C 1
ATOM 1606 O O . THR B 1 7 ? -4.891 -27.75 -18.562 1 90.56 7 THR B O 1
ATOM 1609 N N . LEU B 1 8 ? -5.117 -25.906 -17.438 1 89.75 8 LEU B N 1
ATOM 1610 C CA . LEU B 1 8 ? -5.266 -25.062 -18.609 1 89.75 8 LEU B CA 1
ATOM 1611 C C . LEU B 1 8 ? -3.932 -24.438 -19 1 89.75 8 LEU B C 1
ATOM 1613 O O . LEU B 1 8 ? -3.715 -24.094 -20.172 1 89.75 8 LEU B O 1
ATOM 1617 N N . PHE B 1 9 ? -3.152 -24.266 -18.047 1 89.94 9 PHE B N 1
ATOM 1618 C CA . PHE B 1 9 ? -1.872 -23.578 -18.219 1 89.94 9 PHE B CA 1
ATOM 1619 C C . PHE B 1 9 ? -0.843 -24.125 -17.234 1 89.94 9 PHE B C 1
ATOM 1621 O O . PHE B 1 9 ? -1.174 -24.406 -16.078 1 89.94 9 PHE B O 1
ATOM 1628 N N . ASP B 1 10 ? 0.436 -24.422 -17.625 1 96.38 10 ASP B N 1
ATOM 1629 C CA . ASP B 1 10 ? 1.55 -24.906 -16.828 1 96.38 10 ASP B CA 1
ATOM 1630 C C . ASP B 1 10 ? 2.879 -24.344 -17.312 1 96.38 10 ASP B C 1
ATOM 1632 O O . ASP B 1 10 ? 3.328 -24.672 -18.422 1 96.38 10 ASP B O 1
ATOM 1636 N N . ALA B 1 11 ? 3.475 -23.516 -16.531 1 97.31 11 ALA B N 1
ATOM 1637 C CA . ALA B 1 11 ? 4.684 -22.828 -16.984 1 97.31 11 ALA B CA 1
ATOM 1638 C C . ALA B 1 11 ? 5.734 -22.766 -15.883 1 97.31 11 ALA B C 1
ATOM 1640 O O . ALA B 1 11 ? 5.395 -22.641 -14.703 1 97.31 11 ALA B O 1
ATOM 1641 N N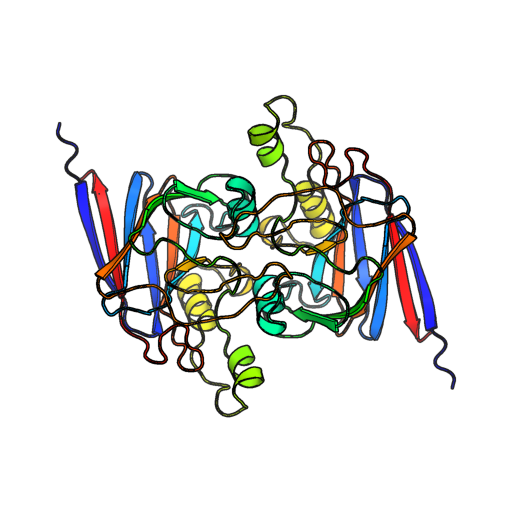 . ILE B 1 12 ? 6.98 -22.891 -16.266 1 98.12 12 ILE B N 1
ATOM 1642 C CA . ILE B 1 12 ? 8.109 -22.547 -15.398 1 98.12 12 ILE B CA 1
ATOM 1643 C C . ILE B 1 12 ? 8.508 -21.094 -15.633 1 98.12 12 ILE B C 1
ATOM 1645 O O . ILE B 1 12 ? 8.734 -20.688 -16.781 1 98.12 12 ILE B O 1
ATOM 1649 N N . VAL B 1 13 ? 8.445 -20.328 -14.656 1 97.69 13 VAL B N 1
ATOM 1650 C CA . VAL B 1 13 ? 8.93 -18.953 -14.711 1 97.69 13 VAL B CA 1
ATOM 1651 C C . VAL B 1 13 ? 10.383 -18.891 -14.242 1 97.69 13 VAL B C 1
ATOM 1653 O O . VAL B 1 13 ? 10.672 -19.156 -13.07 1 97.69 13 VAL B O 1
ATOM 1656 N N . PRO B 1 14 ? 11.344 -18.562 -15.125 1 96.5 14 PRO B N 1
ATOM 1657 C CA . PRO B 1 14 ? 12.75 -18.547 -14.727 1 96.5 14 PRO B CA 1
ATOM 1658 C C . PRO B 1 14 ? 13.031 -17.562 -13.586 1 96.5 14 PRO B C 1
ATOM 1660 O O . PRO B 1 14 ? 12.25 -16.641 -13.359 1 96.5 14 PRO B O 1
ATOM 1663 N N . ALA B 1 15 ? 14.164 -17.875 -12.891 1 93.56 15 ALA B N 1
ATOM 1664 C CA . ALA B 1 15 ? 14.633 -16.906 -11.906 1 93.56 15 ALA B CA 1
ATOM 1665 C C . ALA B 1 15 ? 14.773 -15.516 -12.523 1 93.56 15 ALA B C 1
ATOM 1667 O O . ALA B 1 15 ? 15.219 -15.391 -13.672 1 93.56 15 ALA B O 1
ATOM 1668 N N . GLN B 1 16 ? 14.312 -14.484 -11.758 1 92 16 GLN B N 1
ATOM 1669 C CA . GLN B 1 16 ? 14.539 -13.078 -12.055 1 92 16 GLN B CA 1
ATOM 1670 C C . GLN B 1 16 ? 13.664 -12.617 -13.219 1 92 16 GLN B C 1
ATOM 1672 O O . GLN B 1 16 ? 13.781 -11.477 -13.68 1 92 16 GLN B O 1
ATOM 1677 N N . ALA B 1 17 ? 12.789 -13.43 -13.695 1 94.88 17 ALA B N 1
ATOM 1678 C CA . ALA B 1 17 ? 12.047 -13.117 -14.914 1 94.88 17 ALA B CA 1
ATOM 1679 C C . ALA B 1 17 ? 10.656 -12.578 -14.586 1 94.88 17 ALA B C 1
ATOM 1681 O O . ALA B 1 17 ? 10.047 -12.984 -13.594 1 94.88 17 ALA B O 1
ATOM 1682 N N . PRO B 1 18 ? 10.18 -11.656 -15.391 1 96.75 18 PRO B N 1
ATOM 1683 C CA . PRO B 1 18 ? 8.766 -11.281 -15.336 1 96.75 18 PRO B CA 1
ATOM 1684 C C . PRO B 1 18 ? 7.852 -12.328 -15.961 1 96.75 18 PRO B C 1
ATOM 1686 O O . PRO B 1 18 ? 8.297 -13.117 -16.797 1 96.75 18 PRO B O 1
ATOM 1689 N N . PHE B 1 19 ? 6.637 -12.391 -15.586 1 97.62 19 PHE B N 1
ATOM 1690 C CA . PHE B 1 19 ? 5.637 -13.312 -16.109 1 97.62 19 PHE B CA 1
ATOM 1691 C C . PHE B 1 19 ? 4.23 -12.766 -15.883 1 97.62 19 PHE B C 1
ATOM 1693 O O . PHE B 1 19 ? 3.979 -12.055 -14.914 1 97.62 19 PHE B O 1
ATOM 1700 N N . SER B 1 20 ? 3.311 -13.023 -16.828 1 98.62 20 SER B N 1
ATOM 1701 C CA . SER B 1 20 ? 1.905 -12.695 -16.609 1 98.62 20 SER B CA 1
ATOM 1702 C C . SER B 1 20 ? 0.989 -13.68 -17.328 1 98.62 20 SER B C 1
ATOM 1704 O O . SER B 1 20 ? 1.394 -14.312 -18.312 1 98.62 20 SER B O 1
ATOM 1706 N N . THR B 1 21 ? -0.161 -13.844 -16.844 1 98.44 21 THR B N 1
ATOM 1707 C CA . THR B 1 21 ? -1.159 -14.695 -17.469 1 98.44 21 THR B CA 1
ATOM 1708 C C . THR B 1 21 ? -2.568 -14.258 -17.094 1 98.44 21 THR B C 1
ATOM 1710 O O . THR B 1 21 ? -2.762 -13.594 -16.062 1 98.44 21 THR B O 1
ATOM 1713 N N . LEU B 1 22 ? -3.502 -14.586 -17.906 1 98.19 22 LEU B N 1
ATOM 1714 C CA . LEU B 1 22 ? -4.922 -14.422 -17.609 1 98.19 22 LEU B CA 1
ATOM 1715 C C . LEU B 1 22 ? -5.434 -15.57 -16.75 1 98.19 22 LEU B C 1
ATOM 1717 O O . LEU B 1 22 ? -5.125 -16.734 -17.016 1 98.19 22 LEU B O 1
ATOM 1721 N N . VAL B 1 23 ? -6.125 -15.258 -15.703 1 98.44 23 VAL B N 1
ATOM 1722 C CA . VAL B 1 23 ? -6.863 -16.219 -14.891 1 98.44 23 VAL B CA 1
ATOM 1723 C C . VAL B 1 23 ? -8.352 -15.906 -14.938 1 98.44 23 VAL B C 1
ATOM 1725 O O . VAL B 1 23 ? -8.797 -14.891 -14.391 1 98.44 23 VAL B O 1
ATOM 1728 N N . ARG B 1 24 ? -9.117 -16.797 -15.477 1 98 24 ARG B N 1
ATOM 1729 C CA . ARG B 1 24 ? -10.547 -16.547 -15.648 1 98 24 ARG B CA 1
ATOM 1730 C C . ARG B 1 24 ? -11.305 -16.797 -14.352 1 98 24 ARG B C 1
ATOM 1732 O O . ARG B 1 24 ? -10.891 -17.609 -13.531 1 98 24 ARG B O 1
ATOM 1739 N N . ALA B 1 25 ? -12.43 -16.062 -14.242 1 98.31 25 ALA B N 1
ATOM 1740 C CA . ALA B 1 25 ? -13.297 -16.281 -13.094 1 98.31 25 ALA B CA 1
ATOM 1741 C C . ALA B 1 25 ? -13.617 -17.766 -12.922 1 98.31 25 ALA B C 1
ATOM 1743 O O . ALA B 1 25 ? -13.93 -18.453 -13.898 1 98.31 25 ALA B O 1
ATOM 1744 N N . GLY B 1 26 ? -13.461 -18.203 -11.734 1 97.94 26 GLY B N 1
ATOM 1745 C CA . GLY B 1 26 ? -13.734 -19.594 -11.445 1 97.94 26 GLY B CA 1
ATOM 1746 C C . GLY B 1 26 ? -12.508 -20.484 -11.547 1 97.94 26 GLY B C 1
ATOM 1747 O O . GLY B 1 26 ? -12.5 -21.609 -11.047 1 97.94 26 GLY B O 1
ATOM 1748 N N . HIS B 1 27 ? -11.445 -20.094 -12.25 1 98.25 27 HIS B N 1
ATOM 1749 C CA . HIS B 1 27 ? -10.211 -20.844 -12.367 1 98.25 27 HIS B CA 1
ATOM 1750 C C . HIS B 1 27 ? -9.312 -20.625 -11.156 1 98.25 27 HIS B C 1
ATOM 1752 O O . HIS B 1 27 ? -9.477 -19.656 -10.43 1 98.25 27 HIS B O 1
ATOM 1758 N N . THR B 1 28 ? -8.445 -21.562 -10.875 1 98.56 28 THR B N 1
ATOM 1759 C CA . THR B 1 28 ? -7.492 -21.5 -9.773 1 98.56 28 THR B CA 1
ATOM 1760 C C . THR B 1 28 ? -6.062 -21.391 -10.289 1 98.56 28 THR B C 1
ATOM 1762 O O . THR B 1 28 ? -5.641 -22.172 -11.141 1 98.56 28 THR B O 1
ATOM 1765 N N . ILE B 1 29 ? -5.371 -20.422 -9.859 1 98.75 29 ILE B N 1
ATOM 1766 C CA . ILE B 1 29 ? -3.943 -20.312 -10.141 1 98.75 29 ILE B CA 1
ATOM 1767 C C . ILE B 1 29 ? -3.143 -20.844 -8.953 1 98.75 29 ILE B C 1
ATOM 1769 O O . ILE B 1 29 ? -3.486 -20.578 -7.797 1 98.75 29 ILE B O 1
ATOM 1773 N N . ARG B 1 30 ? -2.127 -21.641 -9.227 1 98.69 30 ARG B N 1
ATOM 1774 C CA . ARG B 1 30 ? -1.169 -22.094 -8.234 1 98.69 30 ARG B CA 1
ATOM 1775 C C . ARG B 1 30 ? 0.223 -21.547 -8.508 1 98.69 30 ARG B C 1
ATOM 1777 O O . ARG B 1 30 ? 0.716 -21.609 -9.633 1 98.69 30 ARG B O 1
ATOM 1784 N N . ILE B 1 31 ? 0.773 -20.906 -7.586 1 98.69 31 ILE B N 1
ATOM 1785 C CA . ILE B 1 31 ? 2.174 -20.5 -7.594 1 98.69 31 ILE B CA 1
ATOM 1786 C C . ILE B 1 31 ? 2.984 -21.422 -6.68 1 98.69 31 ILE B C 1
ATOM 1788 O O . ILE B 1 31 ? 2.727 -21.484 -5.477 1 98.69 31 ILE B O 1
ATOM 1792 N N . GLU B 1 32 ? 3.941 -22.078 -7.215 1 98.31 32 GLU B N 1
ATOM 1793 C CA . GLU B 1 32 ? 4.73 -23.078 -6.492 1 98.31 32 GLU B CA 1
ATOM 1794 C C . GLU B 1 32 ? 6.199 -22.672 -6.434 1 98.31 32 GLU B C 1
ATOM 1796 O O . GLU B 1 32 ? 6.809 -22.359 -7.461 1 98.31 32 GLU B O 1
ATOM 1801 N N . ASP B 1 33 ? 6.719 -22.594 -5.266 1 96.81 33 ASP B N 1
ATOM 1802 C CA . ASP B 1 33 ? 8.156 -22.422 -5.07 1 96.81 33 ASP B CA 1
ATOM 1803 C C . ASP B 1 33 ? 8.898 -23.734 -5.211 1 96.81 33 ASP B C 1
ATOM 1805 O O . ASP B 1 33 ? 9.039 -24.484 -4.242 1 96.81 33 ASP B O 1
ATOM 1809 N N . SER B 1 34 ? 9.508 -23.938 -6.332 1 96.19 34 SER B N 1
ATOM 1810 C CA . SER B 1 34 ? 10.031 -25.234 -6.723 1 96.19 34 SER B CA 1
ATOM 1811 C C . SER B 1 34 ? 11.258 -25.609 -5.906 1 96.19 34 SER B C 1
ATOM 1813 O O . SER B 1 34 ? 11.492 -26.797 -5.629 1 96.19 34 SER B O 1
ATOM 1815 N N . HIS B 1 35 ? 12 -24.641 -5.43 1 94.44 35 HIS B N 1
ATOM 1816 C CA . HIS B 1 35 ? 13.305 -24.938 -4.84 1 94.44 35 HIS B CA 1
ATOM 1817 C C . HIS B 1 35 ? 13.398 -24.391 -3.416 1 94.44 35 HIS B C 1
ATOM 1819 O O . HIS B 1 35 ? 14.398 -24.609 -2.727 1 94.44 35 HIS B O 1
ATOM 1825 N N . GLY B 1 36 ? 12.422 -23.719 -2.988 1 92.56 36 GLY B N 1
ATOM 1826 C CA . GLY B 1 36 ? 12.398 -23.188 -1.637 1 92.56 36 GLY B CA 1
ATOM 1827 C C . GLY B 1 36 ? 13.039 -21.812 -1.527 1 92.56 36 GLY B C 1
ATOM 1828 O O . GLY B 1 36 ? 14 -21.516 -2.234 1 92.56 36 GLY B O 1
ATOM 1829 N N . CYS B 1 37 ? 12.461 -20.969 -0.659 1 90.69 37 CYS B N 1
ATOM 1830 C CA . CYS B 1 37 ? 12.977 -19.672 -0.255 1 90.69 37 CYS B CA 1
ATOM 1831 C C . CYS B 1 37 ? 12.961 -18.688 -1.42 1 90.69 37 CYS B C 1
ATOM 1833 O O . CYS B 1 37 ? 13.797 -17.781 -1.486 1 90.69 37 CYS B O 1
ATOM 1835 N N . GLN B 1 38 ? 12.133 -18.859 -2.465 1 92.69 38 GLN B N 1
ATOM 1836 C CA . GLN B 1 38 ? 11.992 -17.922 -3.58 1 92.69 38 GLN B CA 1
ATOM 1837 C C . GLN B 1 38 ? 10.805 -16.984 -3.367 1 92.69 38 GLN B C 1
ATOM 1839 O O . GLN B 1 38 ? 9.656 -17.406 -3.379 1 92.69 38 GLN B O 1
ATOM 1844 N N . ALA B 1 39 ? 11.133 -15.719 -3.166 1 93.56 39 ALA B N 1
ATOM 1845 C CA . ALA B 1 39 ? 10.07 -14.719 -3.082 1 93.56 39 ALA B CA 1
ATOM 1846 C C . ALA B 1 39 ? 9.469 -14.438 -4.457 1 93.56 39 ALA B C 1
ATOM 1848 O O . ALA B 1 39 ? 10.195 -14.32 -5.445 1 93.56 39 ALA B O 1
ATOM 1849 N N . VAL B 1 40 ? 8.156 -14.344 -4.492 1 96 40 VAL B N 1
ATOM 1850 C CA . VAL B 1 40 ? 7.434 -14.109 -5.738 1 96 40 VAL B CA 1
ATOM 1851 C C . VAL B 1 40 ? 6.543 -1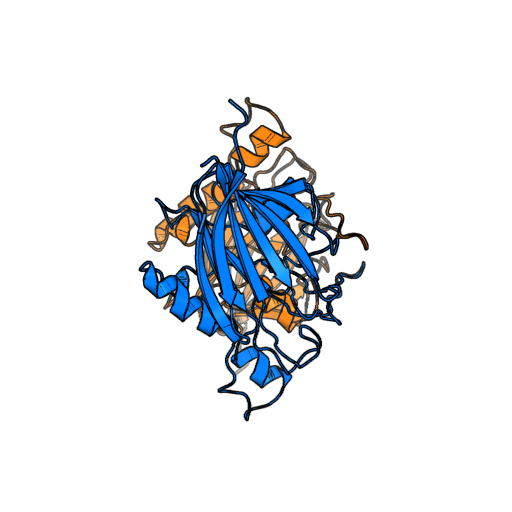2.875 -5.594 1 96 40 VAL B C 1
ATOM 1853 O O . VAL B 1 40 ? 5.477 -12.945 -4.98 1 96 40 VAL B O 1
ATOM 1856 N N . ASP B 1 41 ? 7 -11.734 -6.156 1 96.69 41 ASP B N 1
ATOM 1857 C CA . ASP B 1 41 ? 6.195 -10.516 -6.152 1 96.69 41 ASP B CA 1
ATOM 1858 C C . ASP B 1 41 ? 5.043 -10.609 -7.148 1 96.69 41 ASP B C 1
ATOM 1860 O O . ASP B 1 41 ? 5.25 -10.961 -8.312 1 96.69 41 ASP B O 1
ATOM 1864 N N . THR B 1 42 ? 3.822 -10.227 -6.695 1 98.31 42 THR B N 1
ATOM 1865 C CA . THR B 1 42 ? 2.67 -10.516 -7.543 1 98.31 42 THR B CA 1
ATOM 1866 C C . THR B 1 42 ? 1.675 -9.352 -7.512 1 98.31 42 THR B C 1
ATOM 1868 O O . THR B 1 42 ? 1.386 -8.805 -6.445 1 98.31 42 THR B O 1
ATOM 1871 N N . LEU B 1 43 ? 1.194 -8.992 -8.625 1 98.31 43 LEU B N 1
ATOM 1872 C CA . LEU B 1 43 ? 0.134 -8.008 -8.828 1 98.31 43 LEU B CA 1
ATOM 1873 C C . LEU B 1 43 ? -1.065 -8.641 -9.523 1 98.31 43 LEU B C 1
ATOM 1875 O O . LEU B 1 43 ? -0.913 -9.602 -10.281 1 98.31 43 LEU B O 1
ATOM 1879 N N . PHE B 1 44 ? -2.244 -8.07 -9.312 1 98.81 44 PHE B N 1
ATOM 1880 C CA . PHE B 1 44 ? -3.467 -8.508 -9.977 1 98.81 44 PHE B CA 1
ATOM 1881 C C . PHE B 1 44 ? -4.242 -7.312 -10.516 1 98.81 44 PHE B C 1
ATOM 1883 O O . PHE B 1 44 ? -4.41 -6.309 -9.828 1 98.81 44 PHE B O 1
ATOM 1890 N N . TYR B 1 45 ? -4.684 -7.43 -11.734 1 98.62 45 TYR B N 1
ATOM 1891 C CA . TYR B 1 45 ? -5.539 -6.453 -12.406 1 98.62 45 TYR B CA 1
ATOM 1892 C C . TYR B 1 45 ? -6.801 -7.109 -12.945 1 98.62 45 TYR B C 1
ATOM 1894 O O . TYR B 1 45 ? -6.754 -8.227 -13.461 1 98.62 45 TYR B O 1
ATOM 1902 N N . ARG B 1 46 ? -7.891 -6.387 -12.805 1 98.62 46 ARG B N 1
ATOM 1903 C CA . ARG B 1 46 ? -9.062 -6.883 -13.516 1 98.62 46 ARG B CA 1
ATOM 1904 C C . ARG B 1 46 ? -8.82 -6.906 -15.016 1 98.62 46 ARG B C 1
ATOM 1906 O O . ARG B 1 46 ? -8.328 -5.93 -15.586 1 98.62 46 ARG B O 1
ATOM 1913 N N . ALA B 1 47 ? -9.211 -7.938 -15.672 1 98.44 47 ALA B N 1
ATOM 1914 C CA . ALA B 1 47 ? -8.805 -8.172 -17.062 1 98.44 47 ALA B CA 1
ATOM 1915 C C . ALA B 1 47 ? -9.5 -7.195 -18 1 98.44 47 ALA B C 1
ATOM 1917 O O . ALA B 1 47 ? -8.906 -6.734 -18.984 1 98.44 47 ALA B O 1
ATOM 1918 N N . ASP B 1 48 ? -10.766 -6.852 -17.797 1 97.75 48 ASP B N 1
ATOM 1919 C CA . ASP B 1 48 ? -11.508 -6.039 -18.75 1 97.75 48 ASP B CA 1
ATOM 1920 C C . ASP B 1 48 ? -11.5 -4.566 -18.344 1 97.75 48 ASP B C 1
ATOM 1922 O O . ASP B 1 48 ? -12.102 -3.727 -19.016 1 97.75 48 ASP B O 1
ATOM 1926 N N . ASP B 1 49 ? -10.945 -4.223 -17.266 1 97.25 49 ASP B N 1
ATOM 1927 C CA . ASP B 1 49 ? -10.727 -2.865 -16.766 1 97.25 49 ASP B CA 1
ATOM 1928 C C . ASP B 1 49 ? -9.492 -2.795 -15.875 1 97.25 49 ASP B C 1
ATOM 1930 O O . ASP B 1 49 ? -9.602 -2.902 -14.648 1 97.25 49 ASP B O 1
ATOM 1934 N N . LEU B 1 50 ? -8.398 -2.441 -16.438 1 96.56 50 LEU B N 1
ATOM 1935 C CA . LEU B 1 50 ? -7.113 -2.566 -15.75 1 96.56 50 LEU B CA 1
ATOM 1936 C C . LEU B 1 50 ? -6.945 -1.471 -14.703 1 96.56 50 LEU B C 1
ATOM 1938 O O . LEU B 1 50 ? -5.973 -1.477 -13.938 1 96.56 50 LEU B O 1
ATOM 1942 N N . GLY B 1 51 ? -7.926 -0.576 -14.664 1 94.31 51 GLY B N 1
ATOM 1943 C CA . GLY B 1 51 ? -7.945 0.412 -13.594 1 94.31 51 GLY B CA 1
ATOM 1944 C C . GLY B 1 51 ? -8.344 -0.17 -12.25 1 94.31 51 GLY B C 1
ATOM 1945 O O . GLY B 1 51 ? -8.039 0.409 -11.211 1 94.31 51 GLY B O 1
ATOM 1946 N N . GLU B 1 52 ? -9.094 -1.22 -12.234 1 96.25 52 GLU B N 1
ATOM 1947 C CA . GLU B 1 52 ? -9.375 -1.963 -11.016 1 96.25 52 GLU B CA 1
ATOM 1948 C C . GLU B 1 52 ? -8.297 -3.002 -10.734 1 96.25 52 GLU B C 1
ATOM 1950 O O . GLU B 1 52 ? -8.055 -3.891 -11.555 1 96.25 52 GLU B O 1
ATOM 1955 N N . ARG B 1 53 ? -7.652 -2.865 -9.617 1 97.81 53 ARG B N 1
ATOM 1956 C CA . ARG B 1 53 ? -6.48 -3.682 -9.32 1 97.81 53 ARG B CA 1
ATOM 1957 C C . ARG B 1 53 ? -6.383 -3.977 -7.824 1 97.81 53 ARG B C 1
ATOM 1959 O O . ARG B 1 53 ? -7.133 -3.414 -7.023 1 97.81 53 ARG B O 1
ATOM 1966 N N . TYR B 1 54 ? -5.527 -4.906 -7.52 1 97.94 54 TYR B N 1
ATOM 1967 C CA . TYR B 1 54 ? -5.273 -5.316 -6.145 1 97.94 54 TYR B CA 1
ATOM 1968 C C . TYR B 1 54 ? -4.996 -4.109 -5.254 1 97.94 54 TYR B C 1
ATOM 1970 O O . TYR B 1 54 ? -4.258 -3.201 -5.645 1 97.94 54 TYR B O 1
ATOM 1978 N N . SER B 1 55 ? -5.578 -4.137 -4.129 1 96.81 55 SER B N 1
ATOM 1979 C CA . SER B 1 55 ? -5.332 -3.154 -3.08 1 96.81 55 SER B CA 1
ATOM 1980 C C . SER B 1 55 ? -4.836 -3.818 -1.802 1 96.81 55 SER B C 1
ATOM 1982 O O . SER B 1 55 ? -5.598 -4.508 -1.119 1 96.81 55 SER B O 1
ATOM 1984 N N . SER B 1 56 ? -3.59 -3.547 -1.455 1 96.81 56 SER B N 1
ATOM 1985 C CA . SER B 1 56 ? -3.02 -4.129 -0.246 1 96.81 56 SER B CA 1
ATOM 1986 C C . SER B 1 56 ? -3.785 -3.686 0.997 1 96.81 56 SER B C 1
ATOM 1988 O O . SER B 1 56 ? -4.133 -4.512 1.845 1 96.81 56 SER B O 1
ATOM 1990 N N . GLN B 1 57 ? -4.152 -2.418 1.11 1 95.31 57 GLN B N 1
ATOM 1991 C CA . GLN B 1 57 ? -4.797 -1.881 2.305 1 95.31 57 GLN B CA 1
ATOM 1992 C C . GLN B 1 57 ? -6.23 -2.389 2.43 1 95.31 57 GLN B C 1
ATOM 1994 O O . GLN B 1 57 ? -6.684 -2.709 3.529 1 95.31 57 GLN B O 1
ATOM 1999 N N . ASP B 1 58 ? -6.965 -2.475 1.299 1 94.62 58 ASP B N 1
ATOM 2000 C CA . ASP B 1 58 ? -8.312 -3.029 1.369 1 94.62 58 ASP B CA 1
ATOM 2001 C C . ASP B 1 58 ? -8.289 -4.5 1.783 1 94.62 58 ASP B C 1
ATOM 2003 O O . ASP B 1 58 ? -9.164 -4.961 2.51 1 94.62 58 ASP B O 1
ATOM 2007 N N . THR B 1 59 ? -7.285 -5.219 1.315 1 96.94 59 THR B N 1
ATOM 2008 C CA . THR B 1 59 ? -7.156 -6.633 1.639 1 96.94 59 THR B CA 1
ATOM 2009 C C . THR B 1 59 ? -6.879 -6.828 3.127 1 96.94 59 THR B C 1
ATOM 2011 O O . THR B 1 59 ? -7.574 -7.59 3.799 1 96.94 59 THR B O 1
ATOM 2014 N N . VAL B 1 60 ? -5.84 -6.129 3.648 1 96 60 VAL B N 1
ATOM 2015 C CA . VAL B 1 60 ? -5.445 -6.324 5.039 1 96 60 VAL B CA 1
ATOM 2016 C C . VAL B 1 60 ? -6.559 -5.84 5.965 1 96 60 VAL B C 1
ATOM 2018 O O . VAL B 1 60 ? -6.816 -6.449 7.008 1 96 60 VAL B O 1
ATOM 2021 N N . ARG B 1 61 ? -7.223 -4.82 5.605 1 91.75 61 ARG B N 1
ATOM 2022 C CA . ARG B 1 61 ? -8.328 -4.305 6.414 1 91.75 61 ARG B CA 1
ATOM 2023 C C . ARG B 1 61 ? -9.492 -5.289 6.441 1 91.75 61 ARG B C 1
ATOM 2025 O O . ARG B 1 61 ? -10.07 -5.543 7.5 1 91.75 61 ARG B O 1
ATOM 2032 N N . ALA B 1 62 ? -9.867 -5.805 5.297 1 92.62 62 ALA B N 1
ATOM 2033 C CA . ALA B 1 62 ? -11.016 -6.703 5.188 1 92.62 62 ALA B CA 1
ATOM 2034 C C . ALA B 1 62 ? -10.828 -7.945 6.051 1 92.62 62 ALA B C 1
ATOM 2036 O O . ALA B 1 62 ? -11.781 -8.453 6.641 1 92.62 62 ALA B O 1
ATOM 2037 N N . GLN B 1 63 ? -9.602 -8.438 6.105 1 94.81 63 GLN B N 1
ATOM 2038 C CA . GLN B 1 63 ? -9.383 -9.672 6.848 1 94.81 63 GLN B CA 1
ATOM 2039 C C . GLN B 1 63 ? -8.93 -9.383 8.273 1 94.81 63 GLN B C 1
ATOM 2041 O O . GLN B 1 63 ? -8.914 -10.281 9.117 1 94.81 63 GLN B O 1
ATOM 2046 N N . GLY B 1 64 ? -8.477 -8.109 8.539 1 94.25 64 GLY B N 1
ATOM 2047 C CA . GLY B 1 64 ? -7.93 -7.801 9.844 1 94.25 64 GLY B CA 1
ATOM 2048 C C . GLY B 1 64 ? -6.609 -8.492 10.125 1 94.25 64 GLY B C 1
ATOM 2049 O O . GLY B 1 64 ? -6.363 -8.945 11.242 1 94.25 64 GLY B O 1
ATOM 2050 N N . ALA B 1 65 ? -5.828 -8.648 9.094 1 95.31 65 ALA B N 1
ATOM 2051 C CA . ALA B 1 65 ? -4.539 -9.32 9.227 1 95.31 65 ALA B CA 1
ATOM 2052 C C . ALA B 1 65 ? -3.541 -8.797 8.195 1 95.31 65 ALA B C 1
ATOM 2054 O O . ALA B 1 65 ? -3.902 -8.555 7.039 1 95.31 65 ALA B O 1
ATOM 2055 N N . ALA B 1 66 ? -2.314 -8.703 8.586 1 95.56 66 ALA B N 1
ATOM 2056 C CA . ALA B 1 66 ? -1.271 -8.102 7.758 1 95.56 66 ALA B CA 1
ATOM 2057 C C . ALA B 1 66 ? -0.769 -9.086 6.703 1 95.56 66 ALA B C 1
ATOM 2059 O O . ALA B 1 66 ? -0.09 -8.695 5.754 1 95.56 66 ALA B O 1
ATOM 2060 N N . TYR B 1 67 ? -1.02 -10.43 6.879 1 96.88 67 TYR B N 1
ATOM 2061 C CA . TYR B 1 67 ? -0.464 -11.453 6.004 1 96.88 67 TYR B CA 1
ATOM 2062 C C . TYR B 1 67 ? -1.565 -12.164 5.223 1 96.88 67 TYR B C 1
ATOM 2064 O O . TYR B 1 67 ? -2.705 -12.25 5.684 1 96.88 67 TYR B O 1
ATOM 2072 N N . VAL B 1 68 ? -1.192 -12.633 4.043 1 97.81 68 VAL B N 1
ATOM 2073 C CA . VAL B 1 68 ? -2.096 -13.398 3.188 1 97.81 68 VAL B CA 1
ATOM 2074 C C . VAL B 1 68 ? -1.916 -14.891 3.455 1 97.81 68 VAL B C 1
ATOM 2076 O O . VAL B 1 68 ? -0.789 -15.375 3.588 1 97.81 68 VAL B O 1
ATOM 2079 N N . THR B 1 69 ? -2.904 -15.586 3.58 1 98.19 69 THR B N 1
ATOM 2080 C CA . THR B 1 69 ? -2.916 -17.031 3.74 1 98.19 69 THR B CA 1
ATOM 2081 C C . THR B 1 69 ? -4.281 -17.609 3.369 1 98.19 69 THR B C 1
ATOM 2083 O O . THR B 1 69 ? -5.137 -16.891 2.84 1 98.19 69 THR B O 1
ATOM 2086 N N . THR B 1 70 ? -4.434 -18.922 3.605 1 98.5 70 THR B N 1
ATOM 2087 C CA . THR B 1 70 ? -5.695 -19.578 3.266 1 98.5 70 THR B CA 1
ATOM 2088 C C . THR B 1 70 ? -6.879 -18.797 3.834 1 98.5 70 THR B C 1
ATOM 2090 O O . THR B 1 70 ? -6.863 -18.406 5 1 98.5 70 THR B O 1
ATOM 2093 N N . GLY B 1 71 ? -7.879 -18.547 3 1 98.38 71 GLY B N 1
ATOM 2094 C CA . GLY B 1 71 ? -9.078 -17.828 3.412 1 98.38 71 GLY B CA 1
ATOM 2095 C C . GLY B 1 71 ? -9.031 -16.359 3.078 1 98.38 71 GLY B C 1
ATOM 2096 O O . GLY B 1 71 ? -10.07 -15.688 3.047 1 98.38 71 GLY B O 1
ATOM 2097 N N . THR B 1 72 ? -7.863 -15.844 2.836 1 98.44 72 THR B N 1
ATOM 2098 C CA . THR B 1 72 ? -7.73 -14.438 2.498 1 98.44 72 THR B CA 1
ATOM 2099 C C . THR B 1 72 ? -8.508 -14.109 1.224 1 98.44 72 THR B C 1
ATOM 2101 O O . THR B 1 72 ? -8.383 -14.812 0.218 1 98.44 72 THR B O 1
ATOM 2104 N N . ARG B 1 73 ? -9.328 -13.133 1.288 1 98.69 73 ARG B N 1
ATOM 2105 C CA . ARG B 1 73 ? -9.938 -12.508 0.113 1 98.69 73 ARG B CA 1
ATOM 2106 C C . ARG B 1 73 ? -9.078 -11.352 -0.393 1 98.69 73 ARG B C 1
ATOM 2108 O O . ARG B 1 73 ? -8.945 -10.336 0.285 1 98.69 73 ARG B O 1
ATOM 2115 N N . VAL B 1 74 ? -8.453 -11.531 -1.519 1 98.75 74 VAL B N 1
ATOM 2116 C CA . VAL B 1 74 ? -7.664 -10.484 -2.158 1 98.75 74 VAL B CA 1
ATOM 2117 C C . VAL B 1 74 ? -8.594 -9.43 -2.754 1 98.75 74 VAL B C 1
ATOM 2119 O O . VAL B 1 74 ? -9.344 -9.711 -3.693 1 98.75 74 VAL B O 1
ATOM 2122 N N . MET B 1 75 ? -8.492 -8.172 -2.271 1 98.06 75 MET B N 1
ATOM 2123 C CA . MET B 1 75 ? -9.453 -7.125 -2.605 1 98.06 75 MET B CA 1
ATOM 2124 C C . MET B 1 75 ? -8.891 -6.195 -3.674 1 98.06 75 MET B C 1
ATOM 2126 O O . MET B 1 75 ? -7.68 -5.973 -3.736 1 98.06 75 MET B O 1
ATOM 2130 N N . SER B 1 76 ? -9.844 -5.66 -4.453 1 97.12 76 SER B N 1
ATOM 2131 C CA . SER B 1 76 ? -9.484 -4.605 -5.395 1 97.12 76 SER B CA 1
ATOM 2132 C C . SER B 1 76 ? -9.656 -3.225 -4.773 1 97.12 76 SER B C 1
ATOM 2134 O O . SER B 1 76 ? -10.258 -3.09 -3.705 1 97.12 76 SER B O 1
ATOM 2136 N N . ASN B 1 77 ? -9.156 -2.225 -5.449 1 93.62 77 ASN B N 1
ATOM 2137 C CA . ASN B 1 77 ? -9.297 -0.829 -5.047 1 93.62 77 ASN B CA 1
ATOM 2138 C C . ASN B 1 77 ? -10.734 -0.345 -5.195 1 93.62 77 ASN B C 1
ATOM 2140 O O . ASN B 1 77 ? -11.055 0.787 -4.828 1 93.62 77 ASN B O 1
ATOM 2144 N N . GLU B 1 78 ? -11.633 -1.187 -5.703 1 92.75 78 GLU B N 1
ATOM 2145 C CA . GLU B 1 78 ? -13.047 -0.832 -5.797 1 92.75 78 GLU B CA 1
ATOM 2146 C C . GLU B 1 78 ? -13.875 -1.59 -4.766 1 92.75 78 GLU B C 1
ATOM 2148 O O . GLU B 1 78 ? -15.109 -1.571 -4.816 1 92.75 78 GLU B O 1
ATOM 2153 N N . GLY B 1 79 ? -13.172 -2.26 -3.902 1 92.19 79 GLY B N 1
ATOM 2154 C CA . GLY B 1 79 ? -13.836 -2.91 -2.785 1 92.19 79 GLY B CA 1
ATOM 2155 C C . GLY B 1 79 ? -14.43 -4.258 -3.148 1 92.19 79 GLY B C 1
ATOM 2156 O O . GLY B 1 79 ? -15.305 -4.77 -2.441 1 92.19 79 GLY B O 1
ATOM 2157 N N . ARG B 1 80 ? -14.016 -4.836 -4.258 1 96 80 ARG B N 1
ATOM 2158 C CA . ARG B 1 80 ? -14.516 -6.137 -4.688 1 96 80 ARG B CA 1
ATOM 2159 C C . ARG B 1 80 ? -13.469 -7.223 -4.484 1 96 80 ARG B C 1
ATOM 2161 O O . ARG B 1 80 ? -12.266 -6.945 -4.52 1 96 80 ARG B O 1
ATOM 2168 N N . VAL B 1 81 ? -13.93 -8.445 -4.27 1 98.44 81 VAL B N 1
ATOM 2169 C CA . VAL B 1 81 ? -13.023 -9.586 -4.16 1 98.44 81 VAL B CA 1
ATOM 2170 C C . VAL B 1 81 ? -12.516 -9.977 -5.547 1 98.44 81 VAL B C 1
ATOM 2172 O O . VAL B 1 81 ? -13.305 -10.289 -6.441 1 98.44 81 VAL B O 1
ATOM 2175 N N . MET B 1 82 ? -11.219 -9.992 -5.738 1 98.81 82 MET B N 1
ATOM 2176 C CA . MET B 1 82 ? -10.625 -10.406 -7.004 1 98.81 82 MET B CA 1
ATOM 2177 C C . MET B 1 82 ? -10.312 -11.898 -6.992 1 98.81 82 MET B C 1
ATOM 2179 O O . MET B 1 82 ? -10.633 -12.617 -7.945 1 98.81 82 MET B O 1
ATOM 2183 N N . LEU B 1 83 ? -9.68 -12.328 -5.934 1 98.88 83 LEU B N 1
ATOM 2184 C CA . LEU B 1 83 ? -9.281 -13.719 -5.734 1 98.88 83 LEU B CA 1
ATOM 2185 C C . LEU B 1 83 ? -9.484 -14.141 -4.281 1 98.88 83 LEU B C 1
ATOM 2187 O O . LEU B 1 83 ? -9.461 -13.297 -3.379 1 98.88 83 LEU B O 1
ATOM 2191 N N . THR B 1 84 ? -9.625 -15.383 -4.059 1 98.88 84 THR B N 1
ATOM 2192 C CA . THR B 1 84 ? -9.641 -15.984 -2.729 1 98.88 84 THR B CA 1
ATOM 2193 C C . THR B 1 84 ? -8.555 -17.047 -2.605 1 98.88 84 THR B C 1
ATOM 2195 O O . THR B 1 84 ? -8.453 -17.938 -3.449 1 98.88 84 THR B O 1
ATOM 2198 N N . VAL B 1 85 ? -7.75 -16.906 -1.623 1 98.81 85 VAL B N 1
ATOM 2199 C CA . VAL B 1 85 ? -6.754 -17.953 -1.374 1 98.81 85 VAL B CA 1
ATOM 2200 C C . VAL B 1 85 ? -7.445 -19.203 -0.868 1 98.81 85 VAL B C 1
ATOM 2202 O O . VAL B 1 85 ? -8.078 -19.203 0.189 1 98.81 85 VAL B O 1
ATOM 2205 N N . THR B 1 86 ? -7.242 -20.297 -1.536 1 98.69 86 THR B N 1
ATOM 2206 C CA . THR B 1 86 ? -7.965 -21.516 -1.207 1 98.69 86 THR B CA 1
ATOM 2207 C C . THR B 1 86 ? -7.035 -22.547 -0.563 1 98.69 86 THR B C 1
ATOM 2209 O O . THR B 1 86 ? -7.492 -23.453 0.134 1 98.69 86 THR B O 1
ATOM 2212 N N . ALA B 1 87 ? -5.781 -22.453 -0.839 1 98.62 87 ALA B N 1
ATOM 2213 C CA . ALA B 1 87 ? -4.793 -23.359 -0.249 1 98.62 87 ALA B CA 1
ATOM 2214 C C . ALA B 1 87 ? -3.439 -22.656 -0.112 1 98.62 87 ALA B C 1
ATOM 2216 O O . ALA B 1 87 ? -3.08 -21.812 -0.938 1 98.62 87 ALA B O 1
ATOM 2217 N N . ASP B 1 88 ? -2.723 -22.953 0.858 1 98.38 88 ASP B N 1
ATOM 2218 C CA . ASP B 1 88 ? -1.415 -22.406 1.197 1 98.38 88 ASP B CA 1
ATOM 2219 C C . ASP B 1 88 ? -0.609 -23.375 2.047 1 98.38 88 ASP B C 1
ATOM 2221 O O . ASP B 1 88 ? -0.998 -23.703 3.172 1 98.38 88 ASP B O 1
ATOM 2225 N N . SER B 1 89 ? 0.525 -23.812 1.558 1 97.81 89 SER B N 1
ATOM 2226 C CA . SER B 1 89 ? 1.328 -24.781 2.299 1 97.81 89 SER B CA 1
ATOM 2227 C C . SER B 1 89 ? 2.424 -24.094 3.105 1 97.81 89 SER B C 1
ATOM 2229 O O . SER B 1 89 ? 3.195 -24.75 3.805 1 97.81 89 SER B O 1
ATOM 2231 N N . CYS B 1 90 ? 2.629 -22.797 3.062 1 93.19 90 CYS B N 1
ATOM 2232 C CA . CYS B 1 90 ? 3.645 -22.016 3.766 1 93.19 90 CYS B CA 1
ATOM 2233 C C . CYS B 1 90 ? 3.055 -21.328 4.992 1 93.19 90 CYS B C 1
ATOM 2235 O O . CYS B 1 90 ? 3.703 -21.25 6.035 1 93.19 90 CYS B O 1
ATOM 2237 N N . GLY B 1 91 ? 1.845 -20.734 4.824 1 91.69 91 GLY B N 1
ATOM 2238 C CA . GLY B 1 91 ? 1.104 -20.219 5.969 1 91.69 91 GLY B CA 1
ATOM 2239 C C . GLY B 1 91 ? 1.158 -18.719 6.086 1 91.69 91 GLY B C 1
ATOM 2240 O O . GLY B 1 91 ? 0.345 -18.109 6.793 1 91.69 91 GLY B O 1
ATOM 2241 N N . ARG B 1 92 ? 2.115 -18.047 5.445 1 92.94 92 ARG B N 1
ATOM 2242 C CA . ARG B 1 92 ? 2.191 -16.594 5.57 1 92.94 92 ARG B CA 1
ATOM 2243 C C . ARG B 1 92 ? 2.865 -15.977 4.352 1 92.94 92 ARG B C 1
ATOM 2245 O O . ARG B 1 92 ? 3.898 -16.469 3.893 1 92.94 92 ARG B O 1
ATOM 2252 N N . HIS B 1 93 ? 2.289 -14.875 3.834 1 96.94 93 HIS B N 1
ATOM 2253 C CA . HIS B 1 93 ? 2.838 -14.133 2.707 1 96.94 93 HIS B CA 1
ATOM 2254 C C . HIS B 1 93 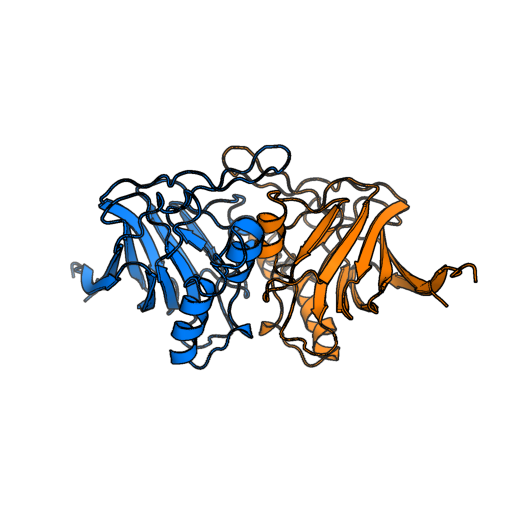? 2.76 -12.633 2.949 1 96.94 93 HIS B C 1
ATOM 2256 O O . HIS B 1 93 ? 1.748 -12.125 3.445 1 96.94 93 HIS B O 1
ATOM 2262 N N . ASP B 1 94 ? 3.723 -11.961 2.57 1 95.81 94 ASP B N 1
ATOM 2263 C CA . ASP B 1 94 ? 3.939 -10.57 2.945 1 95.81 94 ASP B CA 1
ATOM 2264 C C . ASP B 1 94 ? 3.117 -9.633 2.062 1 95.81 94 ASP B C 1
ATOM 2266 O O . ASP B 1 94 ? 3.014 -9.844 0.853 1 95.81 94 ASP B O 1
ATOM 2270 N N . THR B 1 95 ? 2.568 -8.531 2.68 1 96.94 95 THR B N 1
ATOM 2271 C CA . THR B 1 95 ? 1.87 -7.48 1.95 1 96.94 95 THR B CA 1
ATOM 2272 C C . THR B 1 95 ? 2.574 -6.141 2.131 1 96.94 95 THR B C 1
ATOM 2274 O O . THR B 1 95 ? 2.131 -5.121 1.594 1 96.94 95 THR B O 1
ATOM 2277 N N . SER B 1 96 ? 3.717 -6.07 2.85 1 93.88 96 SER B N 1
ATOM 2278 C CA . SER B 1 96 ? 4.184 -4.789 3.371 1 93.88 96 SER B CA 1
ATOM 2279 C C . SER B 1 96 ? 5.492 -4.367 2.713 1 93.88 96 SER B C 1
ATOM 2281 O O . SER B 1 96 ? 5.707 -3.182 2.445 1 93.88 96 SER B O 1
ATOM 2283 N N . ALA B 1 97 ? 6.348 -5.242 2.422 1 89.38 97 ALA B N 1
ATOM 2284 C CA . ALA B 1 97 ? 7.715 -4.891 2.051 1 89.38 97 ALA B CA 1
ATOM 2285 C C . ALA B 1 97 ? 7.801 -4.492 0.579 1 89.38 97 ALA B C 1
ATOM 2287 O O . ALA B 1 97 ? 8.695 -3.742 0.182 1 89.38 97 ALA B O 1
ATOM 2288 N N . GLY B 1 98 ? 6.902 -4.965 -0.25 1 88.81 98 GLY B N 1
ATOM 2289 C CA . GLY B 1 98 ? 6.848 -4.539 -1.639 1 88.81 98 GLY B CA 1
ATOM 2290 C C . GLY B 1 98 ? 7.949 -5.141 -2.492 1 88.81 98 GLY B C 1
ATOM 2291 O O . GLY B 1 98 ? 8.562 -6.141 -2.109 1 88.81 98 GLY B O 1
ATOM 2292 N N . ALA B 1 99 ? 8.086 -4.582 -3.682 1 82.19 99 ALA B N 1
ATOM 2293 C CA . ALA B 1 99 ? 9.039 -5.043 -4.684 1 82.19 99 ALA B CA 1
ATOM 2294 C C . ALA B 1 99 ? 10.398 -4.379 -4.484 1 82.19 99 ALA B C 1
ATOM 2296 O O . ALA B 1 99 ? 10.477 -3.184 -4.184 1 82.19 99 ALA B O 1
ATOM 2297 N N . CYS B 1 100 ? 11.383 -5.16 -4.613 1 71.19 100 CYS B N 1
ATOM 2298 C CA . CYS B 1 100 ? 12.719 -4.59 -4.527 1 71.19 100 CYS B CA 1
ATOM 2299 C C . CYS B 1 100 ? 13.016 -3.699 -5.727 1 71.19 100 CYS B C 1
ATOM 2301 O O . CYS B 1 100 ? 12.516 -3.951 -6.828 1 71.19 100 CYS B O 1
ATOM 2303 N N . SER B 1 101 ? 13.562 -2.461 -5.449 1 58.34 101 SER B N 1
ATOM 2304 C CA . SER B 1 101 ? 13.977 -1.549 -6.512 1 58.34 101 SER B CA 1
ATOM 2305 C C . SER B 1 101 ? 15.5 -1.46 -6.605 1 58.34 101 SER B C 1
ATOM 2307 O O . SER B 1 101 ? 16.203 -1.764 -5.641 1 58.34 101 SER B O 1
ATOM 2309 N N . CYS B 1 102 ? 15.945 -1.244 -7.848 1 45.84 102 CYS B N 1
ATOM 2310 C CA . CYS B 1 102 ? 17.375 -1.061 -8.062 1 45.84 102 CYS B CA 1
ATOM 2311 C C . CYS B 1 102 ? 17.938 -0.018 -7.102 1 45.84 102 CYS B C 1
ATOM 2313 O O . CYS B 1 102 ? 19.047 -0.183 -6.574 1 45.84 102 CYS B O 1
ATOM 2315 N N . GLU B 1 103 ? 17.172 1.058 -7.047 1 43.84 103 GLU B N 1
ATOM 2316 C CA . GLU B 1 103 ? 17.656 2.172 -6.238 1 43.84 103 GLU B CA 1
ATOM 2317 C C . GLU B 1 103 ? 17.781 1.781 -4.77 1 43.84 103 GLU B C 1
ATOM 2319 O O . GLU B 1 103 ? 18.734 2.158 -4.094 1 43.84 103 GLU B O 1
ATOM 2324 N N . SER B 1 104 ? 16.781 1.134 -4.27 1 44.88 104 SER B N 1
ATOM 2325 C CA . SER B 1 104 ? 16.859 0.695 -2.879 1 44.88 104 SER B CA 1
ATOM 2326 C C . SER B 1 104 ? 18.062 -0.219 -2.654 1 44.88 104 SER B C 1
ATOM 2328 O O . SER B 1 104 ? 18.656 -0.208 -1.578 1 44.88 104 SER B O 1
ATOM 2330 N N . ASN B 1 105 ? 18.344 -0.862 -3.744 1 44.16 105 ASN B N 1
ATOM 2331 C CA . ASN B 1 105 ? 19.484 -1.763 -3.672 1 44.16 105 ASN B CA 1
ATOM 2332 C C . ASN B 1 105 ? 20.797 -0.992 -3.576 1 44.16 105 ASN B C 1
ATOM 2334 O O . ASN B 1 105 ? 21.734 -1.421 -2.889 1 44.16 105 ASN B O 1
ATOM 2338 N N . THR B 1 106 ? 20.797 0.165 -4.254 1 37.97 106 THR B N 1
ATOM 2339 C CA . THR B 1 106 ? 22.031 0.949 -4.215 1 37.97 106 THR B CA 1
ATOM 2340 C C . THR B 1 106 ? 22.234 1.571 -2.834 1 37.97 106 THR B C 1
ATOM 2342 O O . THR B 1 106 ? 23.344 1.624 -2.33 1 37.97 106 THR B O 1
ATOM 2345 N N . VAL B 1 107 ? 21.062 2.104 -2.301 1 41.34 107 VAL B N 1
ATOM 2346 C CA . VAL B 1 107 ? 21.188 2.799 -1.024 1 41.34 107 VAL B CA 1
ATOM 2347 C C . VAL B 1 107 ? 21.547 1.799 0.074 1 41.34 107 VAL B C 1
ATOM 2349 O O . VAL B 1 107 ? 22.312 2.117 0.987 1 41.34 107 VAL B O 1
ATOM 2352 N N . ARG B 1 108 ? 21 0.654 -0.169 1 44.16 108 ARG B N 1
ATOM 2353 C CA . ARG B 1 108 ? 21.188 -0.321 0.901 1 44.16 108 ARG B CA 1
ATOM 2354 C C . ARG B 1 108 ? 22.469 -1.126 0.69 1 44.16 108 ARG B C 1
ATOM 2356 O O . ARG B 1 108 ? 23.109 -1.524 1.655 1 44.16 108 ARG B O 1
ATOM 2363 N N . PHE B 1 109 ? 22.797 -1.325 -0.608 1 45 109 PHE B N 1
ATOM 2364 C CA . PHE B 1 109 ? 23.875 -2.283 -0.827 1 45 109 PHE B CA 1
ATOM 2365 C C . PHE B 1 109 ? 25 -1.657 -1.64 1 45 109 PHE B C 1
ATOM 2367 O O . PHE B 1 109 ? 25.984 -2.328 -1.974 1 45 109 PHE B O 1
ATOM 2374 N N . GLY B 1 110 ? 25.062 -0.31 -1.882 1 42.59 110 GLY B N 1
ATOM 2375 C CA . GLY B 1 110 ? 26.172 0.378 -2.52 1 42.59 110 GLY B CA 1
ATOM 2376 C C . GLY B 1 110 ? 25.984 0.54 -4.02 1 42.59 110 GLY B C 1
ATOM 2377 O O . GLY B 1 110 ? 25.047 0.001 -4.598 1 42.59 110 GLY B O 1
ATOM 2378 N N . HIS B 1 111 ? 26.75 1.605 -4.754 1 43.69 111 HIS B N 1
ATOM 2379 C CA . HIS B 1 111 ? 26.734 2.107 -6.125 1 43.69 111 HIS B CA 1
ATOM 2380 C C . HIS B 1 111 ? 26.844 0.969 -7.129 1 43.69 111 HIS B C 1
ATOM 2382 O O . HIS B 1 111 ? 26.312 1.058 -8.242 1 43.69 111 HIS B O 1
ATOM 2388 N N . ALA B 1 112 ? 27.656 0.107 -6.977 1 39.91 112 ALA B N 1
ATOM 2389 C CA . ALA B 1 112 ? 27.906 -0.935 -7.965 1 39.91 112 ALA B CA 1
ATOM 2390 C C . ALA B 1 112 ? 26.641 -1.691 -8.32 1 39.91 112 ALA B C 1
ATOM 2392 O O . ALA B 1 112 ? 26.594 -2.438 -9.297 1 39.91 112 ALA B O 1
ATOM 2393 N N . THR B 1 113 ? 25.641 -1.545 -7.59 1 40.34 113 THR B N 1
ATOM 2394 C CA . THR B 1 113 ? 24.453 -2.373 -7.742 1 40.34 113 THR B CA 1
ATOM 2395 C C . THR B 1 113 ? 23.344 -1.597 -8.445 1 40.34 113 THR B C 1
ATOM 2397 O O . THR B 1 113 ? 22.172 -1.997 -8.406 1 40.34 113 THR B O 1
ATOM 2400 N N . LYS B 1 114 ? 23.594 -0.45 -8.984 1 42.38 114 LYS B N 1
ATOM 2401 C CA . LYS B 1 114 ? 22.719 0.442 -9.734 1 42.38 114 LYS B CA 1
ATOM 2402 C C . LYS B 1 114 ? 21.969 -0.314 -10.82 1 42.38 114 LYS B C 1
ATOM 2404 O O . LYS B 1 114 ? 20.859 0.074 -11.211 1 42.38 114 LYS B O 1
ATOM 2409 N N . TYR B 1 115 ? 22.656 -1.267 -11.398 1 40.44 115 TYR B N 1
ATOM 2410 C CA . TYR B 1 115 ? 22.125 -1.944 -12.578 1 40.44 115 TYR B CA 1
ATOM 2411 C C . TYR B 1 115 ? 21.422 -3.24 -12.195 1 40.44 115 TYR B C 1
ATOM 2413 O O . TYR B 1 115 ? 21.234 -4.121 -13.039 1 40.44 115 TYR B O 1
ATOM 2421 N N . LEU B 1 116 ? 21.297 -3.439 -10.836 1 49.12 116 LEU B N 1
ATOM 2422 C CA . LEU B 1 116 ? 20.812 -4.789 -10.578 1 49.12 116 LEU B CA 1
ATOM 2423 C C . LEU B 1 116 ? 19.312 -4.887 -10.844 1 49.12 116 LEU B C 1
ATOM 2425 O O . LEU B 1 116 ? 18.562 -3.941 -10.562 1 49.12 116 LEU B O 1
ATOM 2429 N N . HIS B 1 117 ? 18.953 -5.875 -11.648 1 57.44 117 HIS B N 1
ATOM 2430 C CA . HIS B 1 117 ? 17.594 -6.301 -12.008 1 57.44 117 HIS B CA 1
ATOM 2431 C C . HIS B 1 117 ? 16.672 -6.297 -10.797 1 57.44 117 HIS B C 1
ATOM 2433 O O . HIS B 1 117 ? 17.016 -6.871 -9.758 1 57.44 117 HIS B O 1
ATOM 2439 N N . ALA B 1 118 ? 15.781 -5.328 -10.812 1 77.5 118 ALA B N 1
ATOM 2440 C CA . ALA B 1 118 ? 14.891 -5.176 -9.664 1 77.5 118 ALA B CA 1
ATOM 2441 C C . ALA B 1 118 ? 13.461 -5.574 -10.016 1 77.5 118 ALA B C 1
ATOM 2443 O O . ALA B 1 118 ? 13.102 -5.621 -11.195 1 77.5 118 ALA B O 1
ATOM 2444 N N . CYS B 1 119 ? 12.844 -6.07 -9.07 1 86.19 119 CYS B N 1
ATOM 2445 C CA . CYS B 1 119 ? 11.453 -6.484 -9.219 1 86.19 119 CYS B CA 1
ATOM 2446 C C . CYS B 1 119 ? 10.633 -5.395 -9.891 1 86.19 119 CYS B C 1
ATOM 2448 O O . CYS B 1 119 ? 9.75 -5.688 -10.703 1 86.19 119 CYS B O 1
ATOM 2450 N N . ARG B 1 120 ? 10.883 -4.23 -9.656 1 87.44 120 ARG B N 1
ATOM 2451 C CA . ARG B 1 120 ? 10.109 -3.135 -10.234 1 87.44 120 ARG B CA 1
ATOM 2452 C C . ARG B 1 120 ? 10.312 -3.053 -11.742 1 87.44 120 ARG B C 1
ATOM 2454 O O . ARG B 1 120 ? 9.383 -2.73 -12.484 1 87.44 120 ARG B O 1
ATOM 2461 N N . GLU B 1 121 ? 11.469 -3.289 -12.203 1 88.94 121 GLU B N 1
ATOM 2462 C CA . GLU B 1 121 ? 11.727 -3.311 -13.641 1 88.94 121 GLU B CA 1
ATOM 2463 C C . GLU B 1 121 ? 10.984 -4.461 -14.32 1 88.94 121 G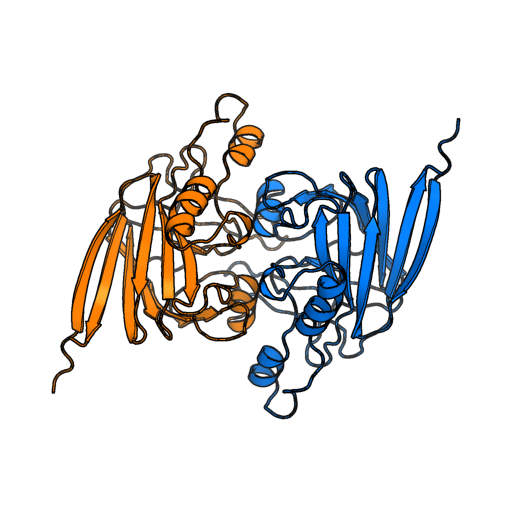LU B C 1
ATOM 2465 O O . GLU B 1 121 ? 10.445 -4.301 -15.414 1 88.94 121 GLU B O 1
ATOM 2470 N N . ASN B 1 122 ? 11.047 -5.609 -13.656 1 93.44 122 ASN B N 1
ATOM 2471 C CA . ASN B 1 122 ? 10.266 -6.738 -14.164 1 93.44 122 ASN B CA 1
ATOM 2472 C C . ASN B 1 122 ? 8.797 -6.379 -14.305 1 93.44 122 ASN B C 1
ATOM 2474 O O . ASN B 1 122 ? 8.18 -6.656 -15.336 1 93.44 122 ASN B O 1
ATOM 2478 N N . PHE B 1 123 ? 8.25 -5.75 -13.281 1 96 123 PHE B N 1
ATOM 2479 C CA . PHE B 1 123 ? 6.852 -5.328 -13.336 1 96 123 PHE B CA 1
ATOM 2480 C C . PHE B 1 123 ? 6.625 -4.359 -14.492 1 96 123 PHE B C 1
ATOM 2482 O O . PHE B 1 123 ? 5.66 -4.5 -15.25 1 96 123 PHE B O 1
ATOM 2489 N N . ALA B 1 124 ? 7.488 -3.375 -14.594 1 94.12 124 ALA B N 1
ATOM 2490 C CA . ALA B 1 124 ? 7.328 -2.367 -15.633 1 94.12 124 ALA B CA 1
ATOM 2491 C C . ALA B 1 124 ? 7.312 -3.008 -17.016 1 94.12 124 ALA B C 1
ATOM 2493 O O . ALA B 1 124 ? 6.465 -2.684 -17.859 1 94.12 124 ALA B O 1
ATOM 2494 N N . LEU B 1 125 ? 8.227 -3.867 -17.266 1 95.44 125 LEU B N 1
ATOM 2495 C CA . LEU B 1 125 ? 8.305 -4.566 -18.547 1 95.44 125 LEU B CA 1
ATOM 2496 C C . LEU B 1 125 ? 7.035 -5.375 -18.812 1 95.44 125 LEU B C 1
ATOM 2498 O O . LEU B 1 125 ? 6.484 -5.34 -19.906 1 95.44 125 LEU B O 1
ATOM 2502 N N . GLU B 1 126 ? 6.594 -6.066 -17.828 1 97.12 126 GLU B N 1
ATOM 2503 C CA . GLU B 1 126 ? 5.508 -7.023 -18.016 1 97.12 126 GLU B CA 1
ATOM 2504 C C . GLU B 1 126 ? 4.172 -6.312 -18.188 1 97.12 126 GLU B C 1
ATOM 2506 O O . GLU B 1 126 ? 3.375 -6.688 -19.047 1 97.12 126 GLU B O 1
ATOM 2511 N N . VAL B 1 127 ? 3.92 -5.281 -17.422 1 97.19 127 VAL B N 1
ATOM 2512 C CA . VAL B 1 127 ? 2.625 -4.609 -17.484 1 97.19 127 VAL B CA 1
ATOM 2513 C C . VAL B 1 127 ? 2.521 -3.824 -18.797 1 97.19 127 VAL B C 1
ATOM 2515 O O . VAL B 1 127 ? 1.419 -3.512 -19.25 1 97.19 127 VAL B O 1
ATOM 2518 N N . ALA B 1 128 ? 3.639 -3.459 -19.344 1 97.31 128 ALA B N 1
ATOM 2519 C CA . ALA B 1 128 ? 3.641 -2.748 -20.609 1 97.31 128 ALA B CA 1
ATOM 2520 C C . ALA B 1 128 ? 2.955 -3.568 -21.703 1 97.31 128 ALA B C 1
ATOM 2522 O O . ALA B 1 128 ? 2.361 -3.012 -22.625 1 97.31 128 ALA B O 1
ATOM 2523 N N . LYS B 1 129 ? 2.982 -4.883 -21.625 1 97.56 129 LYS B N 1
ATOM 2524 C CA . LYS B 1 129 ? 2.309 -5.77 -22.562 1 97.56 129 LYS B CA 1
ATOM 2525 C C . LYS B 1 129 ? 0.81 -5.488 -22.609 1 97.56 129 LYS B C 1
ATOM 2527 O O . LYS B 1 129 ? 0.136 -5.828 -23.578 1 97.56 129 LYS B O 1
ATOM 2532 N N . TYR B 1 130 ? 0.317 -4.93 -21.594 1 97.81 130 TYR B N 1
ATOM 2533 C CA . TYR B 1 130 ? -1.117 -4.691 -21.469 1 97.81 130 TYR B CA 1
ATOM 2534 C C . TYR B 1 130 ? -1.436 -3.205 -21.594 1 97.81 130 TYR B C 1
ATOM 2536 O O . TYR B 1 130 ? -2.518 -2.76 -21.203 1 97.81 130 TYR B O 1
ATOM 2544 N N . GLY B 1 131 ? -0.452 -2.416 -21.953 1 96.81 131 GLY B N 1
ATOM 2545 C CA . GLY B 1 131 ? -0.66 -0.99 -22.141 1 96.81 131 GLY B CA 1
ATOM 2546 C C . GLY B 1 131 ? -0.548 -0.186 -20.859 1 96.81 131 GLY B C 1
ATOM 2547 O O . GLY B 1 131 ? -0.954 0.977 -20.812 1 96.81 131 GLY B O 1
ATOM 2548 N N . LEU B 1 132 ? -0.091 -0.811 -19.844 1 96 132 LEU B N 1
ATOM 2549 C CA . LEU B 1 132 ? 0.102 -0.141 -18.562 1 96 132 LEU B CA 1
ATOM 2550 C C . LEU B 1 132 ? 1.521 0.406 -18.438 1 96 132 LEU B C 1
ATOM 2552 O O . LEU B 1 132 ? 2.391 0.068 -19.25 1 96 132 LEU B O 1
ATOM 2556 N N . SER B 1 133 ? 1.716 1.325 -17.531 1 93.38 133 SER B N 1
ATOM 2557 C CA . SER B 1 133 ? 3.012 1.951 -17.297 1 93.38 133 SER B CA 1
ATOM 2558 C C . SER B 1 133 ? 3.408 1.855 -15.828 1 93.38 133 SER B C 1
ATOM 2560 O O . SER B 1 133 ? 2.676 1.283 -15.016 1 93.38 133 SER B O 1
ATOM 2562 N N . LYS B 1 134 ? 4.598 2.396 -15.492 1 89.94 134 LYS B N 1
ATOM 2563 C CA . LYS B 1 134 ? 5.094 2.406 -14.117 1 89.94 134 LYS B CA 1
ATOM 2564 C C . LYS B 1 134 ? 4.07 3.033 -13.172 1 89.94 134 LYS B C 1
ATOM 2566 O O . LYS B 1 134 ? 3.986 2.65 -12.008 1 89.94 134 LYS B O 1
ATOM 2571 N N . ARG B 1 135 ? 3.273 3.947 -13.711 1 88.31 135 ARG B N 1
ATOM 2572 C CA . ARG B 1 135 ? 2.275 4.656 -12.914 1 88.31 135 ARG B CA 1
ATOM 2573 C C . ARG B 1 135 ? 1.175 3.709 -12.453 1 88.31 135 ARG B C 1
ATOM 2575 O O . ARG B 1 135 ? 0.444 4.016 -11.508 1 88.31 135 ARG B O 1
ATOM 2582 N N . ASP B 1 136 ? 1.07 2.586 -13.07 1 93.44 136 ASP B N 1
ATOM 2583 C CA . ASP B 1 136 ? -0.01 1.645 -12.789 1 93.44 136 ASP B CA 1
ATOM 2584 C C . ASP B 1 136 ? 0.453 0.545 -11.836 1 93.44 136 ASP B C 1
ATOM 2586 O O . ASP B 1 136 ? -0.333 -0.323 -11.453 1 93.44 136 ASP B O 1
ATOM 2590 N N . ILE B 1 137 ? 1.725 0.612 -11.422 1 94.25 137 ILE B N 1
ATOM 2591 C CA . ILE B 1 137 ? 2.268 -0.368 -10.492 1 94.25 137 ILE B CA 1
ATOM 2592 C C . ILE B 1 137 ? 1.974 0.068 -9.055 1 94.25 137 ILE B C 1
ATOM 2594 O O . ILE B 1 137 ? 2.383 1.152 -8.633 1 94.25 137 ILE B O 1
ATOM 2598 N N . VAL B 1 138 ? 1.205 -0.747 -8.375 1 94.25 138 VAL B N 1
ATOM 2599 C CA . VAL B 1 138 ? 0.789 -0.473 -7 1 94.25 138 VAL B CA 1
ATOM 2600 C C . VAL B 1 138 ? 1.472 -1.453 -6.047 1 94.25 138 VAL B C 1
ATOM 2602 O O . VAL B 1 138 ? 2.26 -2.299 -6.477 1 94.25 138 VAL B O 1
ATOM 2605 N N . PRO B 1 139 ? 1.235 -1.309 -4.707 1 95.31 139 PRO B N 1
ATOM 2606 C CA . PRO B 1 139 ? 1.814 -2.285 -3.781 1 95.31 139 PRO B CA 1
ATOM 2607 C C . PRO B 1 139 ? 1.435 -3.723 -4.129 1 95.31 139 PRO B C 1
ATOM 2609 O O . PRO B 1 139 ? 0.285 -3.992 -4.484 1 95.31 139 PRO B O 1
ATOM 2612 N N . ASN B 1 140 ? 2.402 -4.562 -4.09 1 97.12 140 ASN B N 1
ATOM 2613 C CA . ASN B 1 140 ? 2.201 -5.957 -4.465 1 97.12 140 ASN B CA 1
ATOM 2614 C C . ASN B 1 140 ? 2.166 -6.871 -3.244 1 97.12 140 ASN B C 1
ATOM 2616 O O . ASN B 1 140 ? 2.512 -6.449 -2.139 1 97.12 140 ASN B O 1
ATOM 2620 N N . ILE B 1 141 ? 1.721 -8.102 -3.486 1 97.88 141 ILE B N 1
ATOM 2621 C CA . ILE B 1 141 ? 1.904 -9.195 -2.541 1 97.88 141 ILE B CA 1
ATOM 2622 C C . ILE B 1 141 ? 3.246 -9.875 -2.797 1 97.88 141 ILE B C 1
ATOM 2624 O O . ILE B 1 141 ? 3.625 -10.109 -3.947 1 97.88 141 ILE B O 1
ATOM 2628 N N . ASN B 1 142 ? 3.977 -10.164 -1.763 1 96.12 142 ASN B N 1
ATOM 2629 C CA . ASN B 1 142 ? 5.18 -10.984 -1.873 1 96.12 142 ASN B CA 1
ATOM 2630 C C . ASN B 1 142 ? 4.938 -12.398 -1.365 1 96.12 142 ASN B C 1
ATOM 2632 O O . ASN B 1 142 ? 5.141 -12.68 -0.183 1 96.12 142 ASN B O 1
ATOM 2636 N N . PHE B 1 143 ? 4.594 -13.305 -2.234 1 97.31 143 PHE B N 1
ATOM 2637 C CA . PHE B 1 143 ? 4.379 -14.688 -1.826 1 97.31 143 PHE B CA 1
ATOM 2638 C C . PHE B 1 143 ? 5.695 -15.344 -1.416 1 97.31 143 PHE B C 1
ATOM 2640 O O . PHE B 1 143 ? 6.723 -15.133 -2.061 1 97.31 143 PHE B O 1
ATOM 2647 N N . PHE B 1 144 ? 5.758 -16.094 -0.3 1 95.75 144 PHE B N 1
ATOM 2648 C CA . PHE B 1 144 ? 6.832 -16.906 0.25 1 95.75 144 PHE B CA 1
ATOM 2649 C C . PHE B 1 144 ? 7.891 -16.031 0.918 1 95.75 144 PHE B C 1
ATOM 2651 O O . PHE B 1 144 ? 8.867 -16.547 1.474 1 95.75 144 PHE B O 1
ATOM 2658 N N . MET B 1 145 ? 7.668 -14.734 0.851 1 93.62 145 MET B N 1
ATOM 2659 C CA . MET B 1 145 ? 8.57 -13.828 1.55 1 93.62 145 MET B CA 1
ATOM 2660 C C . MET B 1 145 ? 8.172 -13.68 3.014 1 93.62 145 MET B C 1
ATOM 2662 O O . MET B 1 145 ? 6.984 -13.578 3.33 1 93.62 145 MET B O 1
ATOM 2666 N N . ASN B 1 146 ? 9.195 -13.664 3.822 1 91.44 146 ASN B N 1
ATOM 2667 C CA . ASN B 1 146 ? 8.977 -13.531 5.258 1 91.44 146 ASN B CA 1
ATOM 2668 C C . ASN B 1 146 ? 9.406 -12.156 5.766 1 91.44 146 ASN B C 1
ATOM 2670 O O . ASN B 1 146 ? 10.586 -11.812 5.711 1 91.44 146 ASN B O 1
ATOM 2674 N N . VAL B 1 147 ? 8.406 -11.414 6.234 1 92.12 147 VAL B N 1
ATOM 2675 C CA . VAL B 1 147 ? 8.641 -10.07 6.75 1 92.12 147 VAL B CA 1
ATOM 2676 C C . VAL B 1 147 ? 7.926 -9.898 8.086 1 92.12 147 VAL B C 1
ATOM 2678 O O . VAL B 1 147 ? 6.855 -9.289 8.148 1 92.12 147 VAL B O 1
ATOM 2681 N N . PRO B 1 148 ? 8.5 -10.406 9.133 1 92.44 148 PRO B N 1
ATOM 2682 C CA . PRO B 1 148 ? 7.871 -10.227 10.438 1 92.44 148 PRO B CA 1
ATOM 2683 C C . PRO B 1 148 ? 7.766 -8.766 10.844 1 92.44 148 PRO B C 1
ATOM 2685 O O . PRO B 1 148 ? 8.664 -7.969 10.562 1 92.44 148 PRO B O 1
ATOM 2688 N N . ILE B 1 149 ? 6.66 -8.438 11.461 1 92.06 149 ILE B N 1
ATOM 2689 C CA . ILE B 1 149 ? 6.434 -7.125 12.047 1 92.06 149 ILE B CA 1
ATOM 2690 C C . ILE B 1 149 ? 6.375 -7.242 13.57 1 92.06 149 ILE B C 1
ATOM 2692 O O . ILE B 1 149 ? 5.523 -7.957 14.109 1 92.06 149 ILE B O 1
ATOM 2696 N N . GLU B 1 150 ? 7.227 -6.574 14.211 1 91.56 150 GLU B N 1
ATOM 2697 C CA . GLU B 1 150 ? 7.289 -6.609 15.672 1 91.56 150 GLU B CA 1
ATOM 2698 C C . GLU B 1 150 ? 6.195 -5.742 16.297 1 91.56 150 GLU B C 1
ATOM 2700 O O . GLU B 1 150 ? 5.566 -4.941 15.602 1 91.56 150 GLU B O 1
ATOM 2705 N N . GLN B 1 151 ? 6.027 -5.859 17.578 1 86.5 151 GLN B N 1
ATOM 2706 C CA . GLN B 1 151 ? 4.973 -5.133 18.281 1 86.5 151 GLN B CA 1
ATOM 2707 C C . GLN B 1 151 ? 5.199 -3.625 18.188 1 86.5 151 GLN B C 1
ATOM 2709 O O . GLN B 1 151 ? 4.238 -2.852 18.141 1 86.5 151 GLN B O 1
ATOM 2714 N N . ASP B 1 152 ? 6.391 -3.186 18.172 1 88.06 152 ASP B N 1
ATOM 2715 C CA . ASP B 1 152 ? 6.691 -1.758 18.109 1 88.06 152 ASP B CA 1
ATOM 2716 C C . ASP B 1 152 ? 6.66 -1.255 16.672 1 88.06 152 ASP B C 1
ATOM 2718 O O . ASP B 1 152 ? 6.934 -0.082 16.406 1 88.06 152 ASP B O 1
ATOM 2722 N N . GLY B 1 153 ? 6.395 -2.178 15.75 1 90.5 153 GLY B N 1
ATOM 2723 C CA . GLY B 1 153 ? 6.285 -1.806 14.352 1 90.5 153 GLY B CA 1
ATOM 2724 C C . GLY B 1 153 ? 7.535 -2.119 13.547 1 90.5 153 GLY B C 1
ATOM 2725 O O . GLY B 1 153 ? 7.559 -1.944 12.328 1 90.5 153 GLY B O 1
ATOM 2726 N N . GLY B 1 154 ? 8.578 -2.551 14.273 1 93.69 154 GLY B N 1
ATOM 2727 C CA . GLY B 1 154 ? 9.773 -2.949 13.547 1 93.69 154 GLY B CA 1
ATOM 2728 C C . GLY B 1 154 ? 9.516 -4.02 12.508 1 93.69 154 GLY B C 1
ATOM 2729 O O . GLY B 1 154 ? 8.742 -4.953 12.75 1 93.69 154 GLY B O 1
ATOM 2730 N N . LEU B 1 155 ? 10.039 -3.764 11.352 1 90.75 155 LEU B N 1
ATOM 2731 C CA . LEU B 1 155 ? 9.859 -4.637 10.195 1 90.75 155 LEU B CA 1
ATOM 2732 C C . LEU B 1 155 ? 11.203 -5.113 9.664 1 90.75 155 LEU B C 1
ATOM 2734 O O . LEU B 1 155 ? 12.133 -4.316 9.5 1 90.75 155 LEU B O 1
ATOM 2738 N N . ALA B 1 156 ? 11.336 -6.441 9.469 1 87.5 156 ALA B N 1
ATOM 2739 C CA . ALA B 1 156 ? 12.586 -6.977 8.93 1 87.5 156 ALA B CA 1
ATOM 2740 C C . ALA B 1 156 ? 12.312 -8.031 7.859 1 87.5 156 ALA B C 1
ATOM 2742 O O . ALA B 1 156 ? 11.391 -8.836 7.996 1 87.5 156 ALA B O 1
ATOM 2743 N N . ILE B 1 157 ? 13.148 -7.895 6.82 1 85 157 ILE B N 1
ATOM 2744 C CA . ILE B 1 157 ? 13.125 -8.961 5.828 1 85 157 ILE B CA 1
ATOM 2745 C C . ILE B 1 157 ? 14.055 -10.094 6.266 1 85 157 ILE B C 1
ATOM 2747 O O . ILE B 1 157 ? 15.258 -9.883 6.434 1 85 157 ILE B O 1
ATOM 2751 N N . VAL B 1 158 ? 13.531 -11.25 6.477 1 87 158 VAL B N 1
ATOM 2752 C CA . VAL B 1 158 ? 14.328 -12.383 6.953 1 87 158 VAL B CA 1
ATOM 2753 C C . VAL B 1 158 ? 14.211 -13.547 5.973 1 87 158 VAL B C 1
ATOM 2755 O O . VAL B 1 158 ? 13.656 -13.391 4.879 1 87 158 VAL B O 1
ATOM 2758 N N . ASP B 1 159 ? 14.766 -14.703 6.27 1 84.25 159 ASP B N 1
ATOM 2759 C CA . ASP B 1 159 ? 14.758 -15.844 5.359 1 84.25 159 ASP B CA 1
ATOM 2760 C C . ASP B 1 159 ? 13.328 -16.266 5.02 1 84.25 159 ASP B C 1
ATOM 2762 O O . ASP B 1 159 ? 12.453 -16.266 5.887 1 84.25 159 ASP B O 1
ATOM 2766 N N . GLY B 1 160 ? 13.203 -16.594 3.793 1 84.5 160 GLY B N 1
ATOM 2767 C CA . GLY B 1 160 ? 11.906 -17.078 3.338 1 84.5 160 GLY B CA 1
ATOM 2768 C C . GLY B 1 160 ? 11.398 -18.266 4.129 1 84.5 160 GLY B C 1
ATOM 2769 O O . GLY B 1 160 ? 12.18 -19 4.727 1 84.5 160 GLY B O 1
ATOM 2770 N N . VAL B 1 161 ? 10.133 -18.484 4.082 1 85.62 161 VAL B N 1
ATOM 2771 C CA . VAL B 1 161 ? 9.492 -19.484 4.926 1 85.62 161 VAL B CA 1
ATOM 2772 C C . VAL B 1 161 ? 9.164 -20.734 4.102 1 85.62 161 VAL B C 1
ATOM 2774 O O . VAL B 1 161 ? 8.711 -21.734 4.641 1 85.62 161 VAL B O 1
ATOM 2777 N N . SER B 1 162 ? 9.406 -20.609 2.771 1 93.06 162 SER B N 1
ATOM 2778 C CA . SER B 1 162 ? 8.93 -21.703 1.934 1 93.06 162 SER B CA 1
ATOM 2779 C C . SER B 1 162 ? 9.992 -22.781 1.782 1 93.06 162 SER B C 1
ATOM 2781 O O . SER B 1 162 ? 11.188 -22.484 1.716 1 93.06 162 SER B O 1
ATOM 2783 N N . SER B 1 163 ? 9.57 -24.047 1.727 1 94.69 163 SER B N 1
ATOM 2784 C CA . SER B 1 163 ? 10.359 -25.219 1.337 1 94.69 163 SER B CA 1
ATOM 2785 C C . SER B 1 163 ? 10.086 -25.609 -0.113 1 94.69 163 SER B C 1
ATOM 2787 O O . SER B 1 163 ? 9.102 -25.172 -0.706 1 94.69 163 SER B O 1
ATOM 2789 N N . PRO B 1 164 ? 11.047 -26.406 -0.682 1 96.31 164 PRO B N 1
ATOM 2790 C CA . PRO B 1 164 ? 10.789 -26.859 -2.053 1 96.31 164 PRO B CA 1
ATOM 2791 C C . PRO B 1 164 ? 9.422 -27.516 -2.213 1 96.31 164 PRO B C 1
ATOM 2793 O O . PRO B 1 164 ? 9.07 -28.422 -1.453 1 96.31 164 PRO B O 1
ATOM 2796 N N . GLY B 1 165 ? 8.656 -27.047 -3.15 1 97.44 165 GLY B N 1
ATOM 2797 C CA . GLY B 1 165 ? 7.363 -27.641 -3.424 1 97.44 165 GLY B CA 1
ATOM 2798 C C . GLY B 1 165 ? 6.215 -26.92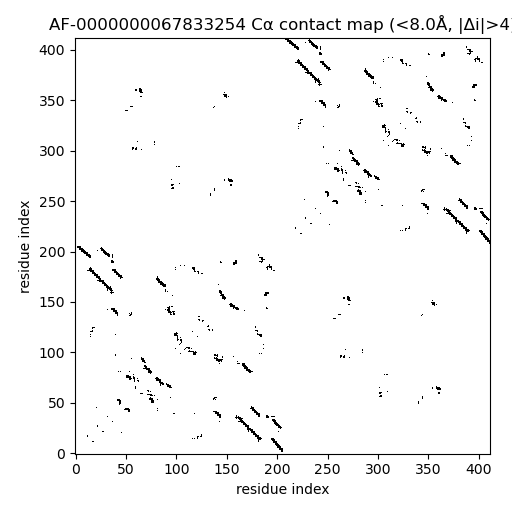2 -2.738 1 97.44 165 GLY B C 1
ATOM 2799 O O . GLY B 1 165 ? 5.047 -27.188 -3.027 1 97.44 165 GLY B O 1
ATOM 2800 N N . ASP B 1 166 ? 6.516 -26.016 -1.792 1 98.06 166 ASP B N 1
ATOM 2801 C CA . ASP B 1 166 ? 5.461 -25.219 -1.167 1 98.06 166 ASP B CA 1
ATOM 2802 C C . ASP B 1 166 ? 4.727 -24.375 -2.203 1 98.06 166 ASP B C 1
ATOM 2804 O O . ASP B 1 166 ? 5.309 -23.969 -3.213 1 98.06 166 ASP B O 1
ATOM 2808 N N . TYR B 1 167 ? 3.434 -24.141 -1.955 1 98.5 167 TYR B N 1
ATOM 2809 C CA . TYR B 1 167 ? 2.615 -23.453 -2.957 1 98.5 167 TYR B CA 1
ATOM 2810 C C . TYR B 1 167 ? 1.523 -22.625 -2.297 1 98.5 167 TYR B C 1
ATOM 2812 O O . TYR B 1 167 ? 1.252 -22.781 -1.104 1 98.5 167 TYR B O 1
ATOM 2820 N N . VAL B 1 168 ? 0.956 -21.734 -3.053 1 98.69 168 VAL B N 1
ATOM 2821 C CA . VAL B 1 168 ? -0.281 -21.016 -2.752 1 98.69 168 VAL B CA 1
ATOM 2822 C C . VAL B 1 168 ? -1.24 -21.125 -3.936 1 98.69 168 VAL B C 1
ATOM 2824 O O . VAL B 1 168 ? -0.815 -21.078 -5.094 1 98.69 168 VAL B O 1
ATOM 2827 N N . GLU B 1 169 ? -2.516 -21.312 -3.631 1 98.75 169 GLU B N 1
ATOM 2828 C CA . GLU B 1 169 ? -3.562 -21.375 -4.645 1 98.75 169 GLU B CA 1
ATOM 2829 C C . GLU B 1 169 ? -4.594 -20.266 -4.438 1 98.75 169 GLU B C 1
ATOM 2831 O O . GLU B 1 169 ? -5.023 -20.016 -3.311 1 98.75 169 GLU B O 1
ATOM 2836 N N . LEU B 1 170 ? -4.914 -19.641 -5.48 1 98.81 170 LEU B N 1
ATOM 2837 C CA . LEU B 1 170 ? -5.93 -18.594 -5.461 1 98.81 170 LEU B CA 1
ATOM 2838 C C . LEU B 1 170 ? -7.012 -18.859 -6.504 1 98.81 170 LEU B C 1
ATOM 2840 O O . LEU B 1 170 ? -6.703 -19.094 -7.676 1 98.81 170 LEU B O 1
ATOM 2844 N N . ARG B 1 171 ? -8.234 -18.828 -6.121 1 98.81 171 ARG B N 1
ATOM 2845 C CA . ARG B 1 171 ? -9.344 -18.891 -7.066 1 98.81 171 ARG B CA 1
ATOM 2846 C C . ARG B 1 171 ? -9.758 -17.484 -7.504 1 98.81 171 ARG B C 1
ATOM 2848 O O . ARG B 1 171 ? -10.008 -16.609 -6.664 1 98.81 171 ARG B O 1
ATOM 2855 N N . ALA B 1 172 ? -9.852 -17.312 -8.773 1 98.75 172 ALA B N 1
ATOM 2856 C CA . ALA B 1 172 ? -10.273 -16.016 -9.297 1 98.75 172 ALA B CA 1
ATOM 2857 C C . ALA B 1 172 ? -11.781 -15.836 -9.164 1 98.75 172 ALA B C 1
ATOM 2859 O O . ALA B 1 172 ? -12.555 -16.703 -9.578 1 98.75 172 ALA B O 1
ATOM 2860 N N . GLU B 1 173 ? -12.18 -14.711 -8.625 1 98.75 173 GLU B N 1
ATOM 2861 C CA . GLU B 1 173 ? -13.586 -14.375 -8.484 1 98.75 173 GLU B CA 1
ATOM 2862 C C . GLU B 1 173 ? -14.055 -13.469 -9.625 1 98.75 173 GLU B C 1
ATOM 2864 O O . GLU B 1 173 ? -15.25 -13.195 -9.758 1 98.75 173 GLU B O 1
ATOM 2869 N N . MET B 1 174 ? -13.258 -13 -10.391 1 98.62 174 MET B N 1
ATOM 2870 C CA . MET B 1 174 ? -13.398 -12.258 -11.633 1 98.62 174 MET B CA 1
ATOM 2871 C C . MET B 1 174 ? -12.227 -12.539 -12.578 1 98.62 174 MET B C 1
ATOM 2873 O O . MET B 1 174 ? -11.242 -13.164 -12.18 1 98.62 174 MET B O 1
ATOM 2877 N N . ASP B 1 175 ? -12.398 -12.195 -13.828 1 98.81 175 ASP B N 1
ATOM 2878 C CA . ASP B 1 175 ? -11.25 -12.328 -14.727 1 98.81 175 ASP B CA 1
ATOM 2879 C C . ASP B 1 175 ? -10.117 -11.383 -14.312 1 98.81 175 ASP B C 1
ATOM 2881 O O . ASP B 1 175 ? -10.32 -10.172 -14.234 1 98.81 175 ASP B O 1
ATOM 2885 N N . VAL B 1 176 ? -8.93 -11.969 -14.062 1 98.81 176 VAL B N 1
ATOM 2886 C CA . VAL B 1 176 ? -7.816 -11.133 -13.617 1 98.81 176 VAL B CA 1
ATOM 2887 C C . VAL B 1 176 ? -6.574 -11.43 -14.461 1 98.81 176 VAL B C 1
ATOM 2889 O O . VAL B 1 176 ? -6.418 -12.539 -14.969 1 98.81 176 VAL B O 1
ATOM 2892 N N . ILE B 1 177 ? -5.781 -10.414 -14.648 1 98.81 177 ILE B N 1
ATOM 2893 C CA . ILE B 1 177 ? -4.406 -10.594 -15.109 1 98.81 177 ILE B CA 1
ATOM 2894 C C . ILE B 1 177 ? -3.473 -10.695 -13.906 1 98.81 177 ILE B C 1
ATOM 2896 O O . ILE B 1 177 ? -3.402 -9.773 -13.086 1 98.81 177 ILE B O 1
ATOM 2900 N N . CYS B 1 178 ? -2.881 -11.844 -13.75 1 98.81 178 CYS B N 1
ATOM 2901 C CA . CYS B 1 178 ? -1.84 -12.039 -12.75 1 98.81 178 CYS B CA 1
ATOM 2902 C C . CYS B 1 178 ? -0.476 -11.625 -13.289 1 98.81 178 CYS B C 1
ATOM 2904 O O . CYS B 1 178 ? -0.05 -12.109 -14.344 1 98.81 178 CYS B O 1
ATOM 2906 N N . VAL B 1 179 ? 0.216 -10.727 -12.633 1 98.62 179 VAL B N 1
ATOM 2907 C CA . VAL B 1 179 ? 1.546 -10.273 -13.031 1 98.62 179 VAL B CA 1
ATOM 2908 C C . VAL B 1 179 ? 2.557 -10.625 -11.938 1 98.62 179 VAL B C 1
ATOM 2910 O O . VAL B 1 179 ? 2.359 -10.281 -10.773 1 98.62 179 VAL B O 1
ATOM 2913 N N . ILE B 1 180 ? 3.67 -11.266 -12.344 1 97.94 180 ILE B N 1
ATOM 2914 C CA . ILE B 1 180 ? 4.656 -11.773 -11.391 1 97.94 180 ILE B CA 1
ATOM 2915 C C . ILE B 1 180 ? 6.035 -11.219 -11.742 1 97.94 180 ILE B C 1
ATOM 2917 O O . ILE B 1 180 ? 6.41 -11.156 -12.914 1 97.94 180 ILE B O 1
ATOM 2921 N N . SER B 1 181 ? 6.707 -10.727 -10.773 1 96.44 181 SER B N 1
ATOM 2922 C CA . SER B 1 181 ? 8.164 -10.617 -10.805 1 96.44 181 SER B CA 1
ATOM 2923 C C . SER B 1 181 ? 8.812 -11.703 -9.961 1 96.44 181 SER B C 1
ATOM 2925 O O . SER B 1 181 ? 8.75 -11.664 -8.734 1 96.44 181 SER B O 1
ATOM 2927 N N . ASN B 1 182 ? 9.398 -12.734 -10.609 1 95.44 182 ASN B N 1
ATOM 2928 C CA . ASN B 1 182 ? 10.188 -13.711 -9.875 1 95.44 182 ASN B CA 1
ATOM 2929 C C . ASN B 1 182 ? 11.469 -13.102 -9.32 1 95.44 182 ASN B C 1
ATOM 2931 O O . ASN B 1 182 ? 12.43 -12.891 -10.055 1 95.44 182 ASN B O 1
ATOM 2935 N N . CYS B 1 183 ? 11.477 -12.812 -8.125 1 88.19 183 CYS B N 1
ATOM 2936 C CA . CYS B 1 183 ? 12.352 -11.852 -7.469 1 88.19 183 CYS B CA 1
ATOM 2937 C C . CYS B 1 183 ? 13.82 -12.164 -7.758 1 88.19 183 CYS B C 1
ATOM 2939 O O . CYS B 1 183 ? 14.266 -13.289 -7.547 1 88.19 183 CYS B O 1
ATOM 2941 N N . PRO B 1 184 ? 14.547 -11.164 -8.109 1 79 184 PRO B N 1
ATOM 2942 C CA . PRO B 1 184 ? 15.953 -11.352 -8.469 1 79 184 PRO B CA 1
ATOM 2943 C C . PRO B 1 184 ? 16.906 -11.078 -7.305 1 79 184 PRO B C 1
ATOM 2945 O O . PRO B 1 184 ? 18.125 -11.227 -7.449 1 79 184 PRO B O 1
ATOM 2948 N N . GLN B 1 185 ? 16.359 -10.812 -6.238 1 70.94 185 GLN B N 1
ATOM 2949 C CA . GLN B 1 185 ? 17.172 -10.25 -5.172 1 70.94 185 GLN B CA 1
ATOM 2950 C C . GLN B 1 185 ? 18.234 -11.242 -4.707 1 70.94 185 GLN B C 1
ATOM 2952 O O . GLN B 1 185 ? 17.922 -12.398 -4.418 1 70.94 185 GLN B O 1
ATOM 2957 N N . ILE B 1 186 ? 19.391 -10.742 -4.68 1 67.69 186 ILE B N 1
ATOM 2958 C CA . ILE B 1 186 ? 20.516 -11.539 -4.207 1 67.69 186 ILE B CA 1
ATOM 2959 C C . ILE B 1 186 ? 21.172 -10.852 -3.012 1 67.69 186 ILE B C 1
ATOM 2961 O O . ILE B 1 186 ? 22.156 -11.352 -2.461 1 67.69 186 ILE B O 1
ATOM 2965 N N . ASN B 1 187 ? 20.562 -9.719 -2.637 1 64.62 187 ASN B N 1
ATOM 2966 C CA . ASN B 1 187 ? 21.234 -8.891 -1.652 1 64.62 187 ASN B CA 1
ATOM 2967 C C . ASN B 1 187 ? 20.562 -8.961 -0.286 1 64.62 187 ASN B C 1
ATOM 2969 O O . ASN B 1 187 ? 21.062 -8.406 0.692 1 64.62 187 ASN B O 1
ATOM 2973 N N . ASN B 1 188 ? 19.469 -9.609 -0.194 1 63.03 188 ASN B N 1
ATOM 2974 C CA . ASN B 1 188 ? 18.781 -9.844 1.072 1 63.03 188 ASN B CA 1
ATOM 2975 C C . ASN B 1 188 ? 18.266 -11.273 1.174 1 63.03 188 ASN B C 1
ATOM 2977 O O . ASN B 1 188 ? 18.234 -12 0.18 1 63.03 188 ASN B O 1
ATOM 2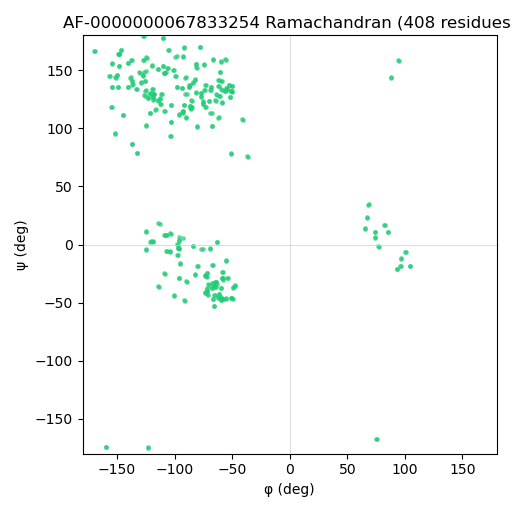981 N N . PRO B 1 189 ? 18.062 -11.641 2.383 1 67.56 189 PRO B N 1
ATOM 2982 C CA . PRO B 1 189 ? 17.766 -13.055 2.613 1 67.56 189 PRO B CA 1
ATOM 2983 C C . PRO B 1 189 ? 16.469 -13.5 1.953 1 67.56 189 PRO B C 1
ATOM 2985 O O . PRO B 1 189 ? 16.109 -14.68 2.016 1 67.56 189 PRO B O 1
ATOM 2988 N N . CYS B 1 190 ? 15.828 -12.617 1.255 1 69.25 190 CYS B N 1
ATOM 2989 C CA . CYS B 1 190 ? 14.461 -12.93 0.842 1 69.25 190 CYS B CA 1
ATOM 2990 C C . CYS B 1 190 ? 14.445 -14.125 -0.102 1 69.25 190 CYS B C 1
ATOM 2992 O O . CYS B 1 190 ? 13.445 -14.852 -0.173 1 69.25 190 CYS B O 1
ATOM 2994 N N . ASN B 1 191 ? 15.445 -14.289 -0.871 1 75.44 191 ASN B N 1
ATOM 2995 C CA . ASN B 1 191 ? 15.531 -15.445 -1.757 1 75.44 191 ASN B CA 1
ATOM 2996 C C . ASN B 1 191 ? 16.688 -16.375 -1.363 1 75.44 191 ASN B C 1
ATOM 2998 O O . ASN B 1 191 ? 17.219 -17.094 -2.205 1 75.44 191 ASN B O 1
ATOM 3002 N N . GLY B 1 192 ? 17.109 -16.234 -0.247 1 66.25 192 GLY B N 1
ATOM 3003 C CA . GLY B 1 192 ? 18.266 -17.016 0.172 1 66.25 192 GLY B CA 1
ATOM 3004 C C . GLY B 1 192 ? 19.531 -16.672 -0.585 1 66.25 192 GLY B C 1
ATOM 3005 O O . GLY B 1 192 ? 20.391 -17.531 -0.772 1 66.25 192 GLY B O 1
ATOM 3006 N N . PHE B 1 193 ? 19.453 -15.57 -1.258 1 72 193 PHE B N 1
ATOM 3007 C CA . PHE B 1 193 ? 20.578 -15.047 -2.018 1 72 193 PHE B CA 1
ATOM 3008 C C . PHE B 1 193 ? 20.797 -15.852 -3.293 1 72 193 PHE B C 1
ATOM 3010 O O . PHE B 1 193 ? 21.875 -15.805 -3.887 1 72 193 PHE B O 1
ATOM 3017 N N . ASN B 1 194 ? 19.891 -16.719 -3.664 1 83.44 194 ASN B N 1
ATOM 3018 C CA . ASN B 1 194 ? 19.922 -17.594 -4.828 1 83.44 194 ASN B CA 1
ATOM 3019 C C . ASN B 1 194 ? 18.562 -17.641 -5.531 1 83.44 194 ASN B C 1
ATOM 3021 O O . ASN B 1 194 ? 17.781 -18.562 -5.32 1 83.44 194 ASN B O 1
ATOM 3025 N N . PRO B 1 195 ? 18.359 -16.719 -6.402 1 90.62 195 PRO B N 1
ATOM 3026 C CA . PRO B 1 195 ? 17.062 -16.75 -7.109 1 90.62 195 PRO B CA 1
ATOM 3027 C C . PRO B 1 195 ? 16.859 -18.047 -7.879 1 90.62 195 PRO B C 1
ATOM 3029 O O . PRO B 1 195 ? 17.781 -18.547 -8.539 1 90.62 195 PRO B O 1
ATOM 3032 N N . THR B 1 196 ? 15.719 -18.672 -7.781 1 94.12 196 THR B N 1
ATOM 3033 C CA . THR B 1 196 ? 15.375 -19.938 -8.406 1 94.12 196 THR B CA 1
ATOM 3034 C C . THR B 1 196 ? 14.078 -19.812 -9.203 1 94.12 196 THR B C 1
ATOM 3036 O O . THR B 1 196 ? 13.328 -18.859 -9.031 1 94.12 196 THR B O 1
ATOM 3039 N N . PRO B 1 197 ? 13.875 -20.719 -10.141 1 96.31 197 PRO B N 1
ATOM 3040 C CA . PRO B 1 197 ? 12.617 -20.719 -10.898 1 96.31 197 PRO B CA 1
ATOM 3041 C C . PRO B 1 197 ? 11.414 -21.062 -10.031 1 96.31 197 PRO B C 1
ATOM 3043 O O . PRO B 1 197 ? 11.57 -21.656 -8.953 1 96.31 197 PRO B O 1
ATOM 3046 N N . ILE B 1 198 ? 10.211 -20.688 -10.484 1 97.88 198 ILE B N 1
ATOM 3047 C CA . ILE B 1 198 ? 8.945 -21.094 -9.875 1 97.88 198 ILE B CA 1
ATOM 3048 C C . ILE B 1 198 ? 8.055 -21.75 -10.922 1 97.88 198 ILE B C 1
ATOM 3050 O O . ILE B 1 198 ? 8.344 -21.688 -12.125 1 97.88 198 ILE B O 1
ATOM 3054 N N . ARG B 1 199 ? 7.125 -22.453 -10.469 1 98.56 199 ARG B N 1
ATOM 3055 C CA . ARG B 1 199 ? 6.133 -23.062 -11.344 1 98.56 199 ARG B CA 1
ATOM 3056 C C . ARG B 1 199 ? 4.762 -22.438 -11.148 1 98.56 199 ARG B C 1
ATOM 3058 O O . ARG B 1 199 ? 4.32 -22.234 -10.008 1 98.56 199 ARG B O 1
ATOM 3065 N N . VAL B 1 200 ? 4.09 -22.016 -12.219 1 98.69 200 VAL B N 1
ATOM 3066 C CA . VAL B 1 200 ? 2.746 -21.453 -12.195 1 98.69 200 VAL B CA 1
ATOM 3067 C C . VAL B 1 200 ? 1.796 -22.312 -13.016 1 98.69 200 VAL B C 1
ATOM 3069 O O . VAL B 1 200 ? 2.078 -22.625 -14.172 1 98.69 200 VAL B O 1
ATOM 3072 N N . THR B 1 201 ? 0.701 -22.719 -12.43 1 98.44 201 THR B N 1
ATOM 3073 C CA . THR B 1 201 ? -0.32 -23.469 -13.141 1 98.44 201 THR B CA 1
ATOM 3074 C C . THR B 1 201 ? -1.69 -22.828 -12.984 1 98.44 201 THR B C 1
ATOM 3076 O O . THR B 1 201 ? -1.962 -22.172 -11.969 1 98.44 201 THR B O 1
ATOM 3079 N N . VAL B 1 202 ? -2.5 -22.875 -13.93 1 98.31 202 VAL B N 1
ATOM 3080 C CA . VAL B 1 202 ? -3.904 -22.484 -13.875 1 98.31 202 VAL B CA 1
ATOM 3081 C C . VAL B 1 202 ? -4.793 -23.672 -14.203 1 98.31 202 VAL B C 1
ATOM 3083 O O . VAL B 1 202 ? -4.559 -24.375 -15.195 1 98.31 202 VAL B O 1
ATOM 3086 N N . ARG B 1 203 ? -5.77 -23.906 -13.336 1 97.62 203 ARG B N 1
ATOM 3087 C CA . ARG B 1 203 ? -6.707 -25 -13.531 1 97.62 203 ARG B CA 1
ATOM 3088 C C . ARG B 1 203 ? -8.148 -24.5 -13.508 1 97.62 203 ARG B C 1
ATOM 3090 O O . ARG B 1 203 ? -8.453 -23.484 -12.875 1 97.62 203 ARG B O 1
ATOM 3097 N N . GLY B 1 204 ? -8.992 -25.094 -14.195 1 92.94 204 GLY B N 1
ATOM 3098 C CA . GLY B 1 204 ? -10.414 -24.781 -14.234 1 92.94 204 GLY B CA 1
ATOM 3099 C C . GLY B 1 204 ? -11.219 -25.828 -14.969 1 92.94 204 GLY B C 1
ATOM 3100 O O . GLY B 1 204 ? -10.68 -26.844 -15.406 1 92.94 204 GLY B O 1
ATOM 3101 N N . GLU B 1 205 ? -12.602 -25.688 -14.742 1 81.75 205 GLU B N 1
ATOM 3102 C CA . GLU B 1 205 ? -13.492 -26.609 -15.422 1 81.75 205 GLU B CA 1
ATOM 3103 C C . GLU B 1 205 ? -13.336 -26.531 -16.938 1 81.75 205 GLU B C 1
ATOM 3105 O O . GLU B 1 205 ? -13.172 -25.438 -17.484 1 81.75 205 GLU B O 1
ATOM 3110 N N . ALA B 1 206 ? -12.984 -27.812 -17.406 1 60 206 ALA B N 1
ATOM 3111 C CA . ALA B 1 206 ? -12.914 -27.969 -18.859 1 60 206 ALA B CA 1
ATOM 3112 C C . ALA B 1 206 ? -14.266 -27.672 -19.5 1 60 206 ALA B C 1
ATOM 3114 O O . ALA B 1 206 ? -15.312 -27.938 -18.906 1 60 206 ALA B O 1
#

Nearest PDB structures (foldseek):
  3di4-assembly1_B  TM=8.986E-01  e=1.050E-16  Ruegeria pomeroyi DSS-3
  3oru-assembly1_A  TM=9.151E-01  e=2.920E-16  Ruegeria sp. TM1040
  8dak-assembly1_B  TM=5.241E-01  e=7.774E-01  Campylobacter jejuni
  7an4-assembly2_C-2  TM=3.663E-01  e=8.709E-01  Campylobacter jejuni
  7m14-assembly3_F  TM=3.725E-01  e=1.537E+00  Campylobacter jejuni subsp. jejuni NCTC 11168 = ATCC 700819

Organism: Methylorubrum extorquens (strain ATCC 14718 / DSM 1338 / JCM 2805 / NCIMB 9133 / AM1) (NCBI:txid272630)

Solvent-accessible surface area (backbone atoms only — not comparable to full-atom values): 19922 Å² total; per-residue (Å²): 127,82,79,52,72,37,78,78,43,81,46,74,45,51,46,50,34,50,46,71,48,81,40,47,53,72,20,33,41,34,46,28,28,57,70,31,18,40,28,34,33,35,43,45,24,32,61,94,44,68,71,40,25,53,21,54,28,52,21,27,47,74,70,31,24,56,51,47,33,60,70,35,52,41,18,19,72,78,73,41,64,40,29,33,26,73,39,47,71,60,68,53,18,29,48,54,61,47,64,54,40,24,62,59,39,19,78,72,69,38,72,91,35,58,78,43,73,22,29,49,56,27,41,38,61,51,41,39,80,75,75,41,52,68,70,69,64,65,72,26,38,25,41,31,22,33,57,58,43,40,78,90,25,42,36,47,78,37,61,26,69,30,47,59,64,27,36,40,28,33,34,23,65,35,45,26,33,42,37,32,17,31,34,41,46,56,85,46,40,35,15,67,46,52,49,50,45,30,38,41,34,32,32,28,71,112,127,81,78,53,73,37,78,76,42,78,45,75,45,52,47,50,32,50,46,70,47,80,41,48,52,72,20,34,39,34,47,27,27,56,69,30,16,40,27,35,32,36,44,44,24,32,61,92,45,69,70,42,24,53,22,56,26,52,21,26,48,74,69,32,23,56,50,47,34,61,70,36,52,42,19,21,74,80,73,42,65,40,29,34,26,73,39,47,70,59,66,52,19,29,48,53,60,45,65,52,40,23,61,56,37,20,77,71,70,38,72,90,34,59,77,42,74,22,28,49,56,27,42,37,60,51,42,40,78,75,75,43,51,68,73,70,63,65,71,25,38,26,39,32,22,32,56,57,42,39,75,89,25,42,35,46,78,35,61,27,67,30,48,59,64,28,35,39,28,33,34,22,65,35,44,26,33,42,37,32,17,30,35,42,46,55,86,45,38,34,16,67,48,52,50,49,46,32,37,40,35,31,32,29,71,112

pLDDT: mean 88.42, std 16.23, range [37.19, 98.88]

Radius of gyration: 21.01 Å; Cα contacts (8 Å, |Δi|>4): 1220; chains: 2; bounding box: 56×71×45 Å

Secondary structure (DSSP, 8-state):
----EEEEEEEEE-TT-EEEEEE-TT-EEEEEESSSS--EEEEEEETT-TTSBB-HHHHHHHHTBSSB-TT-EEEBTTS-EEEEEEEESS--BBSSS----HHHHHHHH-GGGTT---HHHHHHHHHHTTT--GGG----EEET-B--B-TT-BB--B---PPTTEEEEEEESS-EEEEEEE----SSGGGTT----EEEEEEEE-/----EEEEEEEEE-TT-EEEEEE-TT-EEEEEESSSS--EEEEEEETT-TTSBB-HHHHHHHHTBSSB-TT-EEEBTTS-EEEEEEEESS--BBSSS----HHHHHHHH-GGGTT---HHHHHHHHHHTTT--GGG----EEET-B--B-TT-BB--B---PPTTEEEEEEESS-EEEEEEE----SSGGGTT----EEEEEEEE-